Protein AF-0000000075408955 (afdb_homodimer)

Nearest PDB structures (foldseek):
  6ncs-assembly1_B  TM=9.679E-01  e=2.448E-29  Leptospira borgpetersenii serovar Hardjo-bovis str. JB197
  8h2c-assembly2_C  TM=9.192E-01  e=4.379E-24  Campylobacter jejuni
  8h2c-assembly2_D  TM=9.176E-01  e=4.150E-23  Campylobacter jejuni
  8h2c-assembly1_B  TM=8.855E-01  e=3.277E-22  Campylobacter jejuni
  3g8r-assembly1_B  TM=8.762E-01  e=5.440E-19  Chromobacterium violaceum ATCC 12472

Sequence (584 aa):
MDQNDAASRKTVKIGGVAVGDGHPAAIVAELGVNHLGDFGRAKEMIHAAHEAGADLIKFQTYVAEDRYDVTANPKGQAFIDMVRPWQFTRDQETALWDYAHGLGVPVFTSPFDADSVDFADSMGSLAFKVAAFEITNRALLRKIADKGKPVVFSCGMASLVDIRACTQLLDDHGVPYVILHTVSSYPLEKRHSQLRRIHALRQLFDCPIGHSDHTAGTAIPPLAIAAGANMIEKHFTTTPKLRQSDNFFSITPEELGEIVFAVRQVERWMGDGAFGMQETEEYMYAFRRHTEMDQNDAASRKTVKIGGVAVGDGHPAAIVAELGVNHLGDFGRAKEMIHAAHEAGADLIKFQTYVAEDRYDVTANPKGQAFIDMVRPWQFTRDQETALWDYAHGLGVPVFTSPFDADSVDFADSMGSLAFKVAAFEITNRALLRKIADKGKPVVFSCGMASLVDIRACTQLLDDHGVPYVILHTVSSYPLEKRHSQLRRIHALRQLFDCPIGHSDHTAGTAIPPLAIAAGANMIEKHFTTTPKLRQSDNFFSITPEELGEIVFAVRQVERWMGDGAFGMQETEEYMYAFRRHTE

Organism: Magnetospirillum gryphiswaldense (strain DSM 6361 / JCM 21280 / NBRC 15271 / MSR-1) (NCBI:txid431944)

Foldseek 3Di:
DPPVCPVQQDWADQDPATFGAPGFFAEEAEAELQCQQPLVFLLVQLVLLVVLPHQEYEYEFEDLLFLFDVPVDVCSVVSSVQCVSSHYDLVSVLVSLVSNVVVVHQYAYEYRHLVRLVSRVVSPHSEYEAEQVCLQVVVVLLSRLQSQHEYEYENAVHDPVSVVVSVVSNVVSVHAYEYAYDHPDAQDDPVPQPLCVQVVCVVPDRHAYAHEHRHAAQPVLLVNVVSPHRYYYFHEGCCCVDPRDSSVRGDYSVRSSVNVVSSVVSVVVSPNPDDDDDPVCVVVVVVDDDDD/DPPVCPVQQDWADQDPATFGAPGFFAEEAEAELQCQQPLVFLLVQLVLLVVLPHQEYEEEFEDLLFLFDVPVDVCSVVSSVQCVSSHYDLVSVLVSLVSNVVVVHQYAYEYRHLVRLVSRVVSPHSEYEAEQVCLQVVVVLLSRLQSQHEYEYENAVHDPVSVVVSVVSNVVSVHAYEYAYDHPDAQDDPVPQPLCVQVVCVVPDRHAYAHEHRHAAQPVLLVNVVSPHRYYYFHEGCCCVDPRDSSVRGDYSVRSSVNVVSSVVSVVVSPNPDDDDDPVCVVVVVVDDDDD

InterPro domains:
  IPR013132 PseI/NeuA/B-like [PF03102] (45-273)
  IPR013785 Aldolase-type TIM barrel [G3DSA:3.20.20.70] (2-291)
  IPR051690 PseI/Nans/NeuA/B acid synthases [PTHR42966] (11-282)

Structure (mmCIF, N/CA/C/O backbone):
data_AF-0000000075408955-model_v1
#
loop_
_entity.id
_entity.type
_entity.pdbx_description
1 polymer 'N-acetyl neuramic acid synthetase'
#
loop_
_atom_site.group_PDB
_atom_site.id
_atom_site.type_symbol
_atom_site.label_atom_id
_atom_site.label_alt_id
_atom_site.label_comp_id
_atom_site.label_asym_id
_atom_site.label_entity_id
_atom_site.label_seq_id
_atom_site.pdbx_PDB_ins_code
_atom_site.Cartn_x
_atom_site.Cartn_y
_atom_site.Cartn_z
_atom_site.occupancy
_atom_site.B_iso_or_equiv
_atom_site.auth_seq_id
_atom_site.auth_comp_id
_atom_site.auth_asym_id
_atom_site.auth_atom_id
_atom_site.pdbx_PDB_model_num
ATOM 1 N N . MET A 1 1 ? 27.5 -2.086 18.469 1 21 1 MET A N 1
ATOM 2 C CA . MET A 1 1 ? 26.578 -3.111 17.969 1 21 1 MET A CA 1
ATOM 3 C C . MET A 1 1 ? 25.375 -2.479 17.281 1 21 1 MET A C 1
ATOM 5 O O . MET A 1 1 ? 24.625 -1.718 17.891 1 21 1 MET A O 1
ATOM 9 N N . ASP A 1 2 ? 25.484 -2.066 16.016 1 26.05 2 ASP A N 1
ATOM 10 C CA . ASP A 1 2 ? 24.641 -1.313 15.094 1 26.05 2 ASP A CA 1
ATOM 11 C C . ASP A 1 2 ? 23.266 -1.962 14.961 1 26.05 2 ASP A C 1
ATOM 13 O O . ASP A 1 2 ? 23.156 -3.102 14.508 1 26.05 2 ASP A O 1
ATOM 17 N N . GLN A 1 3 ? 22.375 -1.847 15.859 1 27.25 3 GLN A N 1
ATOM 18 C CA . GLN A 1 3 ? 21.094 -2.404 16.328 1 27.25 3 GLN A CA 1
ATOM 19 C C . GLN A 1 3 ? 20.062 -2.412 15.203 1 27.25 3 GLN A C 1
ATOM 21 O O . GLN A 1 3 ? 18.953 -2.92 15.383 1 27.25 3 GLN A O 1
ATOM 26 N N . ASN A 1 4 ? 20.125 -1.364 14.391 1 32.41 4 ASN A N 1
ATOM 27 C CA . ASN A 1 4 ? 19.016 -1.333 13.43 1 32.41 4 ASN A CA 1
ATOM 28 C C . ASN A 1 4 ? 18.969 -2.609 12.602 1 32.41 4 ASN A C 1
ATOM 30 O O . ASN A 1 4 ? 19.391 -2.619 11.445 1 32.41 4 ASN A O 1
ATOM 34 N N . ASP A 1 5 ? 19.562 -3.617 13.102 1 30.89 5 ASP A N 1
ATOM 35 C CA . ASP A 1 5 ? 19.531 -4.836 12.305 1 30.89 5 ASP A CA 1
ATOM 36 C C . ASP A 1 5 ? 18.094 -5.223 11.961 1 30.89 5 ASP A C 1
ATOM 38 O O . ASP A 1 5 ? 17.469 -6.031 12.664 1 30.89 5 ASP A O 1
ATOM 42 N N . ALA A 1 6 ? 17.172 -4.23 11.742 1 37.31 6 ALA A N 1
ATOM 43 C CA . ALA A 1 6 ? 15.953 -4.77 11.141 1 37.31 6 ALA A CA 1
ATOM 44 C C . ALA A 1 6 ? 16.25 -6.066 10.391 1 37.31 6 ALA A C 1
ATOM 46 O O . ALA A 1 6 ? 17.125 -6.109 9.523 1 37.31 6 ALA A O 1
ATOM 47 N N . ALA A 1 7 ? 16.141 -7.211 10.984 1 39.69 7 ALA A N 1
ATOM 48 C CA . ALA A 1 7 ? 16.406 -8.547 10.469 1 39.69 7 ALA A CA 1
ATOM 49 C C . ALA A 1 7 ? 16.156 -8.625 8.969 1 39.69 7 ALA A C 1
ATOM 51 O O . ALA A 1 7 ? 15.031 -8.375 8.508 1 39.69 7 ALA A O 1
ATOM 52 N N . SER A 1 8 ? 17.047 -8.203 8.102 1 50.69 8 SER A N 1
ATOM 53 C CA . SER A 1 8 ? 17.016 -8.328 6.648 1 50.69 8 SER A CA 1
ATOM 54 C C . SER A 1 8 ? 16.172 -9.523 6.215 1 50.69 8 SER A C 1
ATOM 56 O O . SER A 1 8 ? 16.438 -10.656 6.613 1 50.69 8 SER A O 1
ATOM 58 N N . ARG A 1 9 ? 14.773 -9.281 6.066 1 63.41 9 ARG A N 1
ATOM 59 C CA . ARG A 1 9 ? 14.023 -10.375 5.449 1 63.41 9 ARG A CA 1
ATOM 60 C C . ARG A 1 9 ? 14.852 -11.055 4.367 1 63.41 9 ARG A C 1
ATOM 62 O O . ARG A 1 9 ? 15.664 -10.414 3.699 1 63.41 9 ARG A O 1
ATOM 69 N N . LYS A 1 10 ? 14.766 -12.375 4.418 1 80.94 10 LYS A N 1
ATOM 70 C CA . LYS A 1 10 ? 15.469 -13.281 3.512 1 80.94 10 LYS A CA 1
ATOM 71 C C . LYS A 1 10 ? 15.156 -12.945 2.055 1 80.94 10 LYS A C 1
ATOM 73 O O . LYS A 1 10 ? 14.055 -12.508 1.73 1 80.94 10 LYS A O 1
ATOM 78 N N . THR A 1 11 ? 16.188 -12.727 1.316 1 95.94 11 THR A N 1
ATOM 79 C CA . THR A 1 11 ? 16.078 -12.656 -0.137 1 95.94 11 THR A CA 1
ATOM 80 C C . THR A 1 11 ? 16.141 -14.055 -0.745 1 95.94 11 THR A C 1
ATOM 82 O O . THR A 1 11 ? 16.938 -14.891 -0.327 1 95.94 11 THR A O 1
ATOM 85 N N . VAL A 1 12 ? 15.234 -14.344 -1.646 1 98.25 12 VAL A N 1
ATOM 86 C CA . VAL A 1 12 ? 15.195 -15.617 -2.357 1 98.25 12 VAL A CA 1
ATOM 87 C C . VAL A 1 12 ? 15.578 -15.398 -3.82 1 98.25 12 VAL A C 1
ATOM 89 O O . VAL A 1 12 ? 15.008 -14.539 -4.496 1 98.25 12 VAL A O 1
ATOM 92 N N . LYS A 1 13 ? 16.5 -16.156 -4.285 1 97.88 13 LYS A N 1
ATOM 93 C CA . LYS A 1 13 ? 16.906 -16.031 -5.68 1 97.88 13 LYS A CA 1
ATOM 94 C C . LYS A 1 13 ? 16.234 -17.094 -6.547 1 97.88 13 LYS A C 1
ATOM 96 O O . LYS A 1 13 ? 16.328 -18.281 -6.27 1 97.88 13 LYS A O 1
ATOM 101 N N . ILE A 1 14 ? 15.539 -16.656 -7.535 1 98.12 14 ILE A N 1
ATOM 102 C CA . ILE A 1 14 ? 14.961 -17.516 -8.562 1 98.12 14 ILE A CA 1
ATOM 103 C C . ILE A 1 14 ? 15.648 -17.25 -9.906 1 98.12 14 ILE A C 1
ATOM 105 O O . ILE A 1 14 ? 15.305 -16.297 -10.602 1 98.12 14 ILE A O 1
ATOM 109 N N . GLY A 1 15 ? 16.594 -18.109 -10.211 1 95.12 15 GLY A N 1
ATOM 110 C CA . GLY A 1 15 ? 17.484 -17.75 -11.289 1 95.12 15 GLY A CA 1
ATOM 111 C C . GLY A 1 15 ? 18.219 -16.438 -11.039 1 95.12 15 GLY A C 1
ATOM 112 O O . GLY A 1 15 ? 18.828 -16.25 -9.984 1 95.12 15 GLY A O 1
ATOM 113 N N . GLY A 1 16 ? 18.156 -15.578 -11.938 1 95.31 16 GLY A N 1
ATOM 114 C CA . GLY A 1 16 ? 18.812 -14.289 -11.805 1 95.31 16 GLY A CA 1
ATOM 115 C C . GLY A 1 16 ? 17.938 -13.242 -11.125 1 95.31 16 GLY A C 1
ATOM 116 O O . GLY A 1 16 ? 18.375 -12.102 -10.93 1 95.31 16 GLY A O 1
ATOM 117 N N . VAL A 1 17 ? 16.797 -13.594 -10.68 1 97.62 17 VAL A N 1
ATOM 118 C CA . VAL A 1 17 ? 15.844 -12.641 -10.109 1 97.62 17 VAL A CA 1
ATOM 119 C C . VAL A 1 17 ? 15.891 -12.719 -8.586 1 97.62 17 VAL A C 1
ATOM 121 O O . VAL A 1 17 ? 15.609 -13.766 -8 1 97.62 17 VAL A O 1
ATOM 124 N N . ALA A 1 18 ? 16.281 -11.625 -7.914 1 98.19 18 ALA A N 1
ATOM 125 C CA . ALA A 1 18 ? 16.266 -11.531 -6.457 1 98.19 18 ALA A CA 1
ATOM 126 C C . ALA A 1 18 ? 14.898 -11.07 -5.949 1 98.19 18 ALA A C 1
ATOM 128 O O . ALA A 1 18 ? 14.406 -10.016 -6.355 1 98.19 18 ALA A O 1
ATOM 129 N N . VAL A 1 19 ? 14.273 -11.914 -5.113 1 98.5 19 VAL A N 1
ATOM 130 C CA . VAL A 1 19 ? 12.961 -11.594 -4.551 1 98.5 19 VAL A CA 1
ATOM 131 C C . VAL A 1 19 ? 13.109 -11.25 -3.068 1 98.5 19 VAL A C 1
ATOM 133 O O . VAL A 1 19 ? 13.523 -12.094 -2.266 1 98.5 19 VAL A O 1
ATOM 136 N N . GLY A 1 20 ? 12.789 -10.039 -2.721 1 97.94 20 GLY A N 1
ATOM 137 C CA . GLY A 1 20 ? 12.914 -9.578 -1.349 1 97.94 20 GLY A CA 1
ATOM 138 C C . GLY A 1 20 ? 12.992 -8.062 -1.233 1 97.94 20 GLY A C 1
ATOM 139 O O . GLY A 1 20 ? 13.023 -7.359 -2.244 1 97.94 20 GLY A O 1
ATOM 140 N N . ASP A 1 21 ? 12.992 -7.57 0.021 1 95.19 21 ASP A N 1
ATOM 141 C CA . ASP A 1 21 ? 13.094 -6.133 0.259 1 95.19 21 ASP A CA 1
ATOM 142 C C . ASP A 1 21 ? 14.383 -5.57 -0.325 1 95.19 21 ASP A C 1
ATOM 144 O O . ASP A 1 21 ? 15.438 -6.207 -0.242 1 95.19 21 ASP A O 1
ATOM 148 N N . GLY A 1 22 ? 14.305 -4.434 -0.895 1 94.44 22 GLY A N 1
ATOM 149 C CA . GLY A 1 22 ? 15.477 -3.793 -1.471 1 94.44 22 GLY A CA 1
ATOM 150 C C . GLY A 1 22 ? 15.711 -4.164 -2.924 1 94.44 22 GLY A C 1
ATOM 151 O O . GLY A 1 22 ? 16.625 -3.643 -3.566 1 94.44 22 GLY A O 1
ATOM 152 N N . HIS A 1 23 ? 14.906 -5.086 -3.43 1 97.44 23 HIS A N 1
ATOM 153 C CA . HIS A 1 23 ? 14.953 -5.477 -4.836 1 97.44 23 HIS A CA 1
ATOM 154 C C . HIS A 1 23 ? 13.648 -5.141 -5.543 1 97.44 23 HIS A C 1
ATOM 156 O O . HIS A 1 23 ? 12.602 -5.031 -4.902 1 97.44 23 HIS A O 1
ATOM 162 N N . PRO A 1 24 ? 13.734 -4.887 -6.891 1 98 24 PRO A N 1
ATOM 163 C CA . PRO A 1 24 ? 12.477 -4.734 -7.621 1 98 24 PRO A CA 1
ATOM 164 C C . PRO A 1 24 ? 11.555 -5.938 -7.461 1 98 24 PRO A C 1
ATOM 166 O O . PRO A 1 24 ? 12.016 -7.078 -7.426 1 98 24 PRO A O 1
ATOM 169 N N . ALA A 1 25 ? 10.312 -5.703 -7.332 1 98.75 25 ALA A N 1
ATOM 170 C CA . ALA A 1 25 ? 9.359 -6.801 -7.23 1 98.75 25 ALA A CA 1
ATOM 171 C C . ALA A 1 25 ? 9.398 -7.68 -8.477 1 98.75 25 ALA A C 1
ATOM 173 O O . ALA A 1 25 ? 9.484 -7.172 -9.602 1 98.75 25 ALA A O 1
ATOM 174 N N . ALA A 1 26 ? 9.359 -8.953 -8.266 1 98.88 26 ALA A N 1
ATOM 175 C CA . ALA A 1 26 ? 9.305 -9.891 -9.383 1 98.88 26 ALA A CA 1
ATOM 176 C C . ALA A 1 26 ? 7.891 -9.984 -9.945 1 98.88 26 ALA A C 1
ATOM 178 O O . ALA A 1 26 ? 6.93 -10.188 -9.195 1 98.88 26 ALA A O 1
ATOM 179 N N . ILE A 1 27 ? 7.75 -9.844 -11.227 1 98.94 27 ILE A N 1
ATOM 180 C CA . ILE A 1 27 ? 6.457 -9.969 -11.891 1 98.94 27 ILE A CA 1
ATOM 181 C C . ILE A 1 27 ? 6.406 -11.273 -12.688 1 98.94 27 ILE A C 1
ATOM 183 O O . ILE A 1 27 ? 7.211 -11.477 -13.594 1 98.94 27 ILE A O 1
ATOM 187 N N . VAL A 1 28 ? 5.434 -12.102 -12.359 1 98.94 28 VAL A N 1
ATOM 188 C CA . VAL A 1 28 ? 5.305 -13.438 -12.93 1 98.94 28 VAL A CA 1
ATOM 189 C C . VAL A 1 28 ? 4.07 -13.492 -13.828 1 98.94 28 VAL A C 1
ATOM 191 O O . VAL A 1 28 ? 2.955 -13.211 -13.383 1 98.94 28 VAL A O 1
ATOM 194 N N . ALA A 1 29 ? 4.289 -13.844 -15.078 1 98.81 29 ALA A N 1
ATOM 195 C CA . ALA A 1 29 ? 3.176 -14.188 -15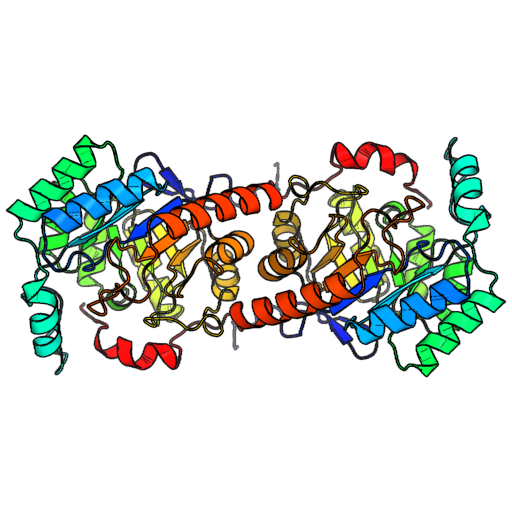.961 1 98.81 29 ALA A CA 1
ATOM 196 C C . ALA A 1 29 ? 2.83 -15.672 -15.852 1 98.81 29 ALA A C 1
ATOM 198 O O . ALA A 1 29 ? 3.607 -16.531 -16.281 1 98.81 29 ALA A O 1
ATOM 199 N N . GLU A 1 30 ? 1.697 -15.922 -15.328 1 98.5 30 GLU A N 1
ATOM 200 C CA . GLU A 1 30 ? 1.189 -17.297 -15.219 1 98.5 30 GLU A CA 1
ATOM 201 C C . GLU A 1 30 ? 0.419 -17.688 -16.469 1 98.5 30 GLU A C 1
ATOM 203 O O . GLU A 1 30 ? -0.668 -17.172 -16.734 1 98.5 30 GLU A O 1
ATOM 208 N N . LEU A 1 31 ? 0.892 -18.703 -17.141 1 97.75 31 LEU A N 1
ATOM 209 C CA . LEU A 1 31 ? 0.237 -19.125 -18.375 1 97.75 31 LEU A CA 1
ATOM 210 C C . LEU A 1 31 ? -0.958 -20.031 -18.078 1 97.75 31 LEU A C 1
ATOM 212 O O . LEU A 1 31 ? -1.917 -20.062 -18.844 1 97.75 31 LEU A O 1
ATOM 216 N N . GLY A 1 32 ? -0.792 -20.703 -16.938 1 95.88 32 GLY A N 1
ATOM 217 C CA . GLY A 1 32 ? -1.846 -21.656 -16.641 1 95.88 32 GLY A CA 1
ATOM 218 C C . GLY A 1 32 ? -2.166 -22.578 -17.797 1 95.88 32 GLY A C 1
ATOM 219 O O . GLY A 1 32 ? -1.26 -23.109 -18.438 1 95.88 32 GLY A O 1
ATOM 220 N N . VAL A 1 33 ? -3.461 -22.844 -17.984 1 95.5 33 VAL A N 1
ATOM 221 C CA . VAL A 1 33 ? -3.916 -23.656 -19.109 1 95.5 33 VAL A CA 1
ATOM 222 C C . VAL A 1 33 ? -4.582 -22.766 -20.156 1 95.5 33 VAL A C 1
ATOM 224 O O . VAL A 1 33 ? -5.43 -23.234 -20.922 1 95.5 33 VAL A O 1
ATOM 227 N N . ASN A 1 34 ? -4.223 -21.5 -20.172 1 96.88 34 ASN A N 1
ATOM 228 C CA . ASN A 1 34 ? -4.855 -20.547 -21.062 1 96.88 34 ASN A CA 1
ATOM 229 C C . ASN A 1 34 ? -4.461 -20.797 -22.531 1 96.88 34 ASN A C 1
ATOM 231 O O . ASN A 1 34 ? -5.078 -20.234 -23.438 1 96.88 34 ASN A O 1
ATOM 235 N N . HIS A 1 35 ? -3.502 -21.641 -22.781 1 96.94 35 HIS A N 1
ATOM 236 C CA . HIS A 1 35 ? -3.117 -22.062 -24.109 1 96.94 35 HIS A CA 1
ATOM 237 C C . HIS A 1 35 ? -4.102 -23.094 -24.656 1 96.94 35 HIS A C 1
ATOM 239 O O . HIS A 1 35 ? -4.141 -23.344 -25.875 1 96.94 35 HIS A O 1
ATOM 245 N N . LEU A 1 36 ? -4.758 -23.766 -23.828 1 95.62 36 LEU A N 1
ATOM 246 C CA . LEU A 1 36 ? -5.82 -24.703 -24.172 1 95.62 36 LEU A CA 1
ATOM 247 C C . LEU A 1 36 ? -5.277 -25.875 -25 1 95.62 36 LEU A C 1
ATOM 249 O O . LEU A 1 36 ? -5.926 -26.312 -25.953 1 95.62 36 LEU A O 1
ATOM 253 N N . GLY A 1 37 ? -4.102 -26.234 -24.734 1 95.62 37 GLY A N 1
ATOM 254 C CA . GLY A 1 37 ? -3.482 -27.375 -25.391 1 95.62 37 GLY A CA 1
ATOM 255 C C . GLY A 1 37 ? -2.91 -27.031 -26.75 1 95.62 37 GLY A C 1
ATOM 256 O O . GLY A 1 37 ? -2.414 -27.906 -27.453 1 95.62 37 GLY A O 1
ATOM 257 N N . ASP A 1 38 ? -3.021 -25.828 -27.109 1 96.56 38 ASP A N 1
ATOM 258 C CA . ASP A 1 38 ? -2.482 -25.359 -28.375 1 96.56 38 ASP A CA 1
ATOM 259 C C . ASP A 1 38 ? -1.016 -24.953 -28.25 1 96.56 38 ASP A C 1
ATOM 261 O O . ASP A 1 38 ? -0.701 -23.938 -27.625 1 96.56 38 ASP A O 1
ATOM 265 N N . PHE A 1 39 ? -0.158 -25.75 -28.891 1 97.44 39 PHE A N 1
ATOM 266 C CA . PHE A 1 39 ? 1.284 -25.562 -28.781 1 97.44 39 PHE A CA 1
ATOM 267 C C . PHE A 1 39 ? 1.697 -24.203 -29.328 1 97.44 39 PHE A C 1
ATOM 269 O O . PHE A 1 39 ? 2.518 -23.516 -28.719 1 97.44 39 PHE A O 1
ATOM 276 N N . GLY A 1 40 ? 1.188 -23.812 -30.453 1 97.62 40 GLY A N 1
ATOM 277 C CA . GLY A 1 40 ? 1.48 -22.516 -31.016 1 97.62 40 GLY A CA 1
ATOM 278 C C . GLY A 1 40 ? 1.063 -21.359 -30.125 1 97.62 40 GLY A C 1
ATOM 279 O O . GLY A 1 40 ? 1.812 -20.391 -29.969 1 97.62 40 GLY A O 1
ATOM 280 N N . ARG A 1 41 ? -0.055 -21.453 -29.578 1 97.06 41 ARG A N 1
ATOM 281 C CA . ARG A 1 41 ? -0.543 -20.438 -28.656 1 97.06 41 ARG A CA 1
ATOM 282 C C . ARG A 1 41 ? 0.352 -20.328 -27.422 1 97.06 41 ARG A C 1
ATOM 284 O O . ARG A 1 41 ? 0.641 -19.234 -26.953 1 97.06 41 ARG A O 1
ATOM 291 N N . ALA A 1 42 ? 0.738 -21.469 -26.906 1 98.06 42 ALA A N 1
ATOM 292 C CA . ALA A 1 42 ? 1.636 -21.469 -25.766 1 98.06 42 ALA A CA 1
ATOM 293 C C . ALA A 1 42 ? 2.932 -20.719 -26.078 1 98.06 42 ALA A C 1
ATOM 295 O O . ALA A 1 42 ? 3.4 -19.906 -25.266 1 98.06 42 ALA A O 1
ATOM 296 N N . LYS A 1 43 ? 3.477 -21 -27.234 1 98.12 43 LYS A N 1
ATOM 297 C CA . LYS A 1 43 ? 4.695 -20.312 -27.641 1 98.12 43 LYS A CA 1
ATOM 298 C C . LYS A 1 43 ? 4.469 -18.812 -27.766 1 98.12 43 LYS A C 1
ATOM 300 O O . LYS A 1 43 ? 5.301 -18.016 -27.328 1 98.12 43 LYS A O 1
ATOM 305 N N . GLU A 1 44 ? 3.389 -18.484 -28.344 1 98.12 44 GLU A N 1
ATOM 306 C CA . GLU A 1 44 ? 3.031 -17.078 -28.469 1 98.12 44 GLU A CA 1
ATOM 307 C C . GLU A 1 44 ? 2.91 -16.406 -27.109 1 98.12 44 GLU A C 1
ATOM 309 O O . GLU A 1 44 ? 3.371 -15.273 -26.922 1 98.12 44 GLU A O 1
ATOM 314 N N . MET A 1 45 ? 2.279 -17.047 -26.234 1 98.44 45 MET A N 1
ATOM 315 C CA . MET A 1 45 ? 2.092 -16.516 -24.891 1 98.44 45 MET A CA 1
ATOM 316 C C . MET A 1 45 ? 3.434 -16.297 -24.188 1 98.44 45 MET A C 1
ATOM 318 O O . MET A 1 45 ? 3.641 -15.266 -23.547 1 98.44 45 MET A O 1
ATOM 322 N N . ILE A 1 46 ? 4.352 -17.25 -24.344 1 98.56 46 ILE A N 1
ATOM 323 C CA . ILE A 1 46 ? 5.684 -17.125 -23.75 1 98.56 46 ILE A CA 1
ATOM 324 C C . ILE A 1 46 ? 6.375 -15.883 -24.312 1 98.56 46 ILE A C 1
ATOM 326 O O . ILE A 1 46 ? 6.875 -15.047 -23.547 1 98.56 46 ILE A O 1
ATOM 330 N N . HIS A 1 47 ? 6.359 -15.758 -25.578 1 98.38 47 HIS A N 1
ATOM 331 C CA . HIS A 1 47 ? 7.016 -14.641 -26.25 1 98.38 47 HIS A CA 1
ATOM 332 C C . HIS A 1 47 ? 6.398 -13.305 -25.828 1 98.38 47 HIS A C 1
ATOM 334 O O . HIS A 1 47 ? 7.117 -12.367 -25.5 1 98.38 47 HIS A O 1
ATOM 340 N N . ALA A 1 48 ? 5.09 -13.242 -25.844 1 98.62 48 ALA A N 1
ATOM 341 C CA . ALA A 1 48 ? 4.367 -12.008 -25.531 1 98.62 48 ALA A CA 1
ATOM 342 C C . ALA A 1 48 ? 4.602 -11.586 -24.094 1 98.62 48 ALA A C 1
ATOM 344 O O . ALA A 1 48 ? 4.754 -10.398 -23.797 1 98.62 48 ALA A O 1
ATOM 345 N N . ALA A 1 49 ? 4.578 -12.531 -23.172 1 98.56 49 ALA A N 1
ATOM 346 C CA . ALA A 1 49 ? 4.828 -12.227 -21.766 1 98.56 49 ALA A CA 1
ATOM 347 C C . ALA A 1 49 ? 6.227 -11.648 -21.578 1 98.56 49 ALA A C 1
ATOM 349 O O . ALA A 1 49 ? 6.406 -10.672 -20.844 1 98.56 49 ALA A O 1
ATOM 350 N N . HIS A 1 50 ? 7.172 -12.258 -22.234 1 97.88 50 HIS A N 1
ATOM 351 C CA . HIS A 1 50 ? 8.547 -11.781 -22.172 1 97.88 50 HIS A CA 1
ATOM 352 C C . HIS A 1 50 ? 8.664 -10.359 -22.719 1 97.88 50 HIS A C 1
ATOM 354 O O . HIS A 1 50 ? 9.266 -9.492 -22.078 1 97.88 50 HIS A O 1
ATOM 360 N N . GLU A 1 51 ? 8.078 -10.117 -23.812 1 98.06 51 GLU A N 1
ATOM 361 C CA . GLU A 1 51 ? 8.148 -8.812 -24.469 1 98.06 51 GLU A CA 1
ATOM 362 C C . GLU A 1 51 ? 7.465 -7.742 -23.625 1 98.06 51 GLU A C 1
ATOM 364 O O . GLU A 1 51 ? 7.891 -6.586 -23.609 1 98.06 51 GLU A O 1
ATOM 369 N N . ALA A 1 52 ? 6.441 -8.164 -22.938 1 98.19 52 ALA A N 1
ATOM 370 C CA . ALA A 1 52 ? 5.645 -7.219 -22.141 1 98.19 52 ALA A CA 1
ATOM 371 C C . ALA A 1 52 ? 6.344 -6.871 -20.844 1 98.19 52 ALA A C 1
ATOM 373 O O . ALA A 1 52 ? 5.926 -5.949 -20.125 1 98.19 52 ALA A O 1
ATOM 374 N N . GLY A 1 53 ? 7.383 -7.621 -20.438 1 97.75 53 GLY A N 1
ATOM 375 C CA . GLY A 1 53 ? 8.203 -7.199 -19.312 1 97.75 53 GLY A CA 1
ATOM 376 C C . GLY A 1 53 ? 8.102 -8.125 -18.109 1 97.75 53 GLY A C 1
ATOM 377 O O . GLY A 1 53 ? 8.539 -7.785 -17.016 1 97.75 53 GLY A O 1
ATOM 378 N N . ALA A 1 54 ? 7.555 -9.336 -18.297 1 98.31 54 ALA A N 1
ATOM 379 C CA . ALA A 1 54 ? 7.555 -10.305 -17.203 1 98.31 54 ALA A CA 1
ATOM 380 C C . ALA A 1 54 ? 8.977 -10.672 -16.797 1 98.31 54 ALA A C 1
ATOM 382 O O . ALA A 1 54 ? 9.852 -10.844 -17.641 1 98.31 54 ALA A O 1
ATOM 383 N N . ASP A 1 55 ? 9.18 -10.727 -15.484 1 98.25 55 ASP A N 1
ATOM 384 C CA . ASP A 1 55 ? 10.477 -11.156 -14.992 1 98.25 55 ASP A CA 1
ATOM 385 C C . ASP A 1 55 ? 10.609 -12.68 -15.031 1 98.25 55 ASP A C 1
ATOM 387 O O . ASP A 1 55 ? 11.703 -13.211 -15.219 1 98.25 55 ASP A O 1
ATOM 391 N N . LEU A 1 56 ? 9.508 -13.352 -14.781 1 98.56 56 LEU A N 1
ATOM 392 C CA . LEU A 1 56 ? 9.398 -14.805 -14.781 1 98.56 56 LEU A CA 1
ATOM 393 C C . LEU A 1 56 ? 8.125 -15.258 -15.492 1 98.56 56 LEU A C 1
ATOM 395 O O . LEU A 1 56 ? 7.105 -14.57 -15.445 1 98.56 56 LEU A O 1
ATOM 399 N N . ILE A 1 57 ? 8.211 -16.375 -16.078 1 98.56 57 ILE A N 1
ATOM 400 C CA . ILE A 1 57 ? 7.051 -17.047 -16.641 1 98.56 57 ILE A CA 1
ATOM 401 C C . ILE A 1 57 ? 6.797 -18.359 -15.914 1 98.56 57 ILE A C 1
ATOM 403 O O . ILE A 1 57 ? 7.738 -19.094 -15.617 1 98.56 57 ILE A O 1
ATOM 407 N N . LYS A 1 58 ? 5.574 -18.578 -15.648 1 98.81 58 LYS A N 1
ATOM 408 C CA . LYS A 1 58 ? 5.238 -19.797 -14.914 1 98.81 58 LYS A CA 1
ATOM 409 C C . LYS A 1 58 ? 4.32 -20.688 -15.734 1 98.81 58 LYS A C 1
ATOM 411 O O . LYS A 1 58 ? 3.352 -20.219 -16.328 1 98.81 58 LYS A O 1
ATOM 416 N N . PHE A 1 59 ? 4.652 -22 -15.773 1 98.25 59 PHE A N 1
ATOM 417 C CA . PHE A 1 59 ? 3.846 -23.047 -16.391 1 98.25 59 PHE A CA 1
ATOM 418 C C . PHE A 1 59 ? 3.066 -23.812 -15.336 1 98.25 59 PHE A C 1
ATOM 420 O O . PHE A 1 59 ? 3.223 -23.578 -14.141 1 98.25 59 PHE A O 1
ATOM 427 N N . GLN A 1 60 ? 2.184 -24.625 -15.812 1 98 60 GLN A N 1
ATOM 428 C CA . GLN A 1 60 ? 1.607 -25.719 -15.031 1 98 60 GLN A CA 1
ATOM 429 C C . GLN A 1 60 ? 1.977 -27.078 -15.625 1 98 60 GLN A C 1
ATOM 431 O O . GLN A 1 60 ? 1.811 -27.297 -16.828 1 98 60 GLN A O 1
ATOM 436 N N . THR A 1 61 ? 2.543 -27.891 -14.844 1 98 61 THR A N 1
ATOM 437 C CA . THR A 1 61 ? 2.947 -29.234 -15.273 1 98 61 THR A CA 1
ATOM 438 C C . THR A 1 61 ? 2.186 -30.297 -14.508 1 98 61 THR A C 1
ATOM 440 O O . THR A 1 61 ? 2.225 -30.328 -13.273 1 98 61 THR A O 1
ATOM 443 N N . TYR A 1 62 ? 1.507 -31.141 -15.281 1 96.62 62 TYR A N 1
ATOM 444 C CA . TYR A 1 62 ? 0.703 -32.125 -14.594 1 96.62 62 TYR A CA 1
ATOM 445 C C . TYR A 1 62 ? 0.404 -33.312 -15.5 1 96.62 62 TYR A C 1
ATOM 447 O O . TYR A 1 62 ? 0.589 -33.25 -16.719 1 96.62 62 TYR A O 1
ATOM 455 N N . VAL A 1 63 ? 0.125 -34.438 -14.867 1 95.62 63 VAL A N 1
ATOM 456 C CA . VAL A 1 63 ? -0.58 -35.562 -15.469 1 95.62 63 VAL A CA 1
ATOM 457 C C . VAL A 1 63 ? -2.041 -35.562 -15.031 1 95.62 63 VAL A C 1
ATOM 459 O O . VAL A 1 63 ? -2.334 -35.656 -13.836 1 95.62 63 VAL A O 1
ATOM 462 N N . ALA A 1 64 ? -2.924 -35.438 -16.031 1 94.19 64 ALA A N 1
ATOM 463 C CA . ALA A 1 64 ? -4.332 -35.219 -15.719 1 94.19 64 ALA A CA 1
ATOM 464 C C . ALA A 1 64 ? -4.848 -36.281 -14.734 1 94.19 64 ALA A C 1
ATOM 466 O O . ALA A 1 64 ? -5.504 -35.938 -13.742 1 94.19 64 ALA A O 1
ATOM 467 N N . GLU A 1 65 ? -4.48 -37.531 -14.891 1 91.94 65 GLU A N 1
ATOM 468 C CA . GLU A 1 65 ? -4.977 -38.625 -14.086 1 91.94 65 GLU A CA 1
ATOM 469 C C . GLU A 1 65 ? -4.434 -38.562 -12.664 1 91.94 65 GLU A C 1
ATOM 471 O O . GLU A 1 65 ? -5.012 -39.156 -11.75 1 91.94 65 GLU A O 1
ATOM 476 N N . ASP A 1 66 ? -3.385 -37.812 -12.508 1 89.06 66 ASP A N 1
ATOM 477 C CA . ASP A 1 66 ? -2.727 -37.781 -11.211 1 89.06 66 ASP A CA 1
ATOM 478 C C . ASP A 1 66 ? -2.971 -36.438 -10.508 1 89.06 66 ASP A C 1
ATOM 480 O O . ASP A 1 66 ? -2.555 -36.25 -9.367 1 89.06 66 ASP A O 1
ATOM 484 N N . ARG A 1 67 ? -3.545 -35.531 -11.141 1 86.94 67 ARG A N 1
ATOM 485 C CA . ARG A 1 67 ? -3.723 -34.156 -10.641 1 86.94 67 ARG A CA 1
ATOM 486 C C . ARG A 1 67 ? -4.824 -34.094 -9.586 1 86.94 67 ARG A C 1
ATOM 488 O O . ARG A 1 67 ? -4.805 -33.25 -8.703 1 86.94 67 ARG A O 1
ATOM 495 N N . TYR A 1 68 ? -5.754 -35 -9.719 1 83.25 68 TYR A N 1
ATOM 496 C CA . TYR A 1 68 ? -6.887 -34.969 -8.797 1 83.25 68 TYR A CA 1
ATOM 497 C C . TYR A 1 68 ? -7.117 -36.375 -8.188 1 83.25 68 TYR A C 1
ATOM 499 O O . TYR A 1 68 ? -6.84 -37.375 -8.82 1 83.25 68 TYR A O 1
ATOM 507 N N . ASP A 1 69 ? -7.527 -36.312 -7.004 1 79.81 69 ASP A N 1
ATOM 508 C CA . ASP A 1 69 ? -7.848 -37.562 -6.324 1 79.81 69 ASP A CA 1
ATOM 509 C C . ASP A 1 69 ? -9.289 -37.969 -6.602 1 79.81 69 ASP A C 1
ATOM 511 O O . ASP A 1 69 ? -10.219 -37.469 -5.969 1 79.81 69 ASP A O 1
ATOM 515 N N . VAL A 1 70 ? -9.414 -38.969 -7.375 1 80.31 70 VAL A N 1
ATOM 516 C CA . VAL A 1 70 ? -10.758 -39.375 -7.781 1 80.31 70 VAL A CA 1
ATOM 517 C C . VAL A 1 70 ? -11.391 -40.219 -6.668 1 80.31 70 VAL A C 1
ATOM 519 O O . VAL A 1 70 ? -12.617 -40.344 -6.609 1 80.31 70 VAL A O 1
ATOM 522 N N . THR A 1 71 ? -10.578 -40.781 -5.816 1 80 71 THR A N 1
ATOM 523 C CA . THR A 1 71 ? -11.109 -41.625 -4.758 1 80 71 THR A CA 1
ATOM 524 C C . THR A 1 71 ? -11.68 -40.781 -3.621 1 80 71 THR A C 1
ATOM 526 O O . THR A 1 71 ? -12.734 -41.094 -3.074 1 80 71 THR A O 1
ATOM 529 N N . ALA A 1 72 ? -11.023 -39.688 -3.391 1 76.94 72 ALA A N 1
ATOM 530 C CA . ALA A 1 72 ? -11.406 -38.875 -2.246 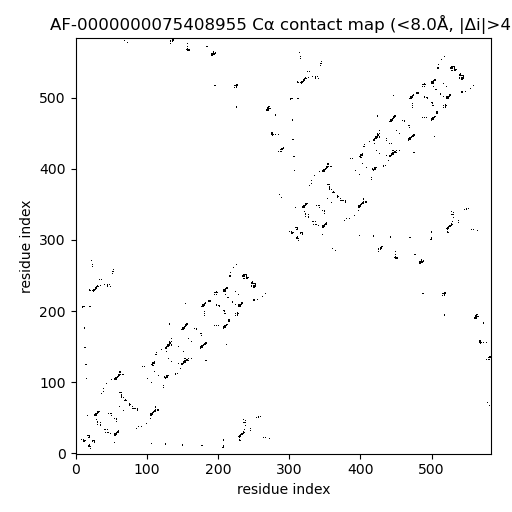1 76.94 72 ALA A CA 1
ATOM 531 C C . ALA A 1 72 ? -12.391 -37.781 -2.66 1 76.94 72 ALA A C 1
ATOM 533 O O . ALA A 1 72 ? -13.133 -37.25 -1.825 1 76.94 72 ALA A O 1
ATOM 534 N N . ASN A 1 73 ? -12.43 -37.469 -3.924 1 80.75 73 ASN A N 1
ATOM 535 C CA . ASN A 1 73 ? -13.25 -36.375 -4.434 1 80.75 73 ASN A CA 1
ATOM 536 C C . ASN A 1 73 ? -14.203 -36.844 -5.523 1 80.75 73 ASN A C 1
ATOM 538 O O . ASN A 1 73 ? -13.773 -37.188 -6.629 1 80.75 73 ASN A O 1
ATOM 542 N N . PRO A 1 74 ? -15.484 -36.812 -5.223 1 83.12 74 PRO A N 1
ATOM 543 C CA . PRO A 1 74 ? -16.469 -37.281 -6.211 1 83.12 74 PRO A CA 1
ATOM 544 C C . PRO A 1 74 ? -16.406 -36.469 -7.512 1 83.12 74 PRO A C 1
ATOM 546 O O . PRO A 1 74 ? -16.844 -36.969 -8.562 1 83.12 74 PRO A O 1
ATOM 549 N N . LYS A 1 75 ? -15.859 -35.344 -7.445 1 86.94 75 LYS A N 1
ATOM 550 C CA . LYS A 1 75 ? -15.758 -34.5 -8.641 1 86.94 75 LYS A CA 1
ATOM 551 C C . LYS A 1 75 ? -14.422 -34.719 -9.344 1 86.94 75 LYS A C 1
ATOM 553 O O . LYS A 1 75 ? -14.156 -34.094 -10.375 1 86.94 75 LYS A O 1
ATOM 558 N N . GLY A 1 76 ? -13.672 -35.531 -8.844 1 87.62 76 GLY A N 1
ATOM 559 C CA . GLY A 1 76 ? -12.32 -35.719 -9.336 1 87.62 76 GLY A CA 1
ATOM 560 C C . GLY A 1 76 ? -12.266 -36.094 -10.805 1 87.62 76 GLY A C 1
ATOM 561 O O . GLY A 1 76 ? -11.484 -35.531 -11.562 1 87.62 76 GLY A O 1
ATOM 562 N N . GLN A 1 77 ? -13.141 -37 -11.141 1 90.5 77 GLN A N 1
ATOM 563 C CA . GLN A 1 77 ? -13.148 -37.438 -12.539 1 90.5 77 GLN A CA 1
ATOM 564 C C . GLN A 1 77 ? -13.562 -36.281 -13.461 1 90.5 77 GLN A C 1
ATOM 566 O O . GLN A 1 77 ? -13.008 -36.125 -14.547 1 90.5 77 GLN A O 1
ATOM 571 N N . ALA A 1 78 ? -14.523 -35.562 -13.062 1 91 78 ALA A N 1
ATOM 572 C CA . ALA A 1 78 ? -14.961 -34.406 -13.852 1 91 78 ALA A CA 1
ATOM 573 C C . ALA A 1 78 ? -13.836 -33.406 -14.039 1 91 78 ALA A C 1
ATOM 575 O O . ALA A 1 78 ? -13.688 -32.812 -15.109 1 91 78 ALA A O 1
ATOM 576 N N . PHE A 1 79 ? -13.039 -33.188 -13.031 1 90.56 79 PHE A N 1
ATOM 577 C CA . PHE A 1 79 ? -11.906 -32.281 -13.102 1 90.56 79 PHE A CA 1
ATOM 578 C C . PHE A 1 79 ? -10.852 -32.781 -14.07 1 90.56 79 PHE A C 1
ATOM 580 O O . PHE A 1 79 ? -10.312 -32.031 -14.875 1 90.56 79 PHE A O 1
ATOM 587 N N . ILE A 1 80 ? -10.609 -34.062 -13.984 1 92.88 80 ILE A N 1
ATOM 588 C CA . ILE A 1 80 ? -9.648 -34.719 -14.883 1 92.88 80 ILE A CA 1
ATOM 589 C C . ILE A 1 80 ? -10.094 -34.5 -16.328 1 92.88 80 ILE A C 1
ATOM 591 O O . ILE A 1 80 ? -9.305 -34.094 -17.188 1 92.88 80 ILE A O 1
ATOM 595 N N . ASP A 1 81 ? -11.344 -34.75 -16.594 1 94 81 ASP A N 1
ATOM 596 C CA . ASP A 1 81 ? -11.891 -34.625 -17.938 1 94 81 ASP A CA 1
ATOM 597 C C . ASP A 1 81 ? -11.781 -33.188 -18.453 1 94 81 ASP A C 1
ATOM 599 O O . ASP A 1 81 ? -11.617 -32.969 -19.656 1 94 81 ASP A O 1
ATOM 603 N N . MET A 1 82 ? -11.836 -32.312 -17.562 1 91.25 82 MET A N 1
ATOM 604 C CA . MET A 1 82 ? -11.773 -30.906 -17.906 1 91.25 82 MET A CA 1
ATOM 605 C C . MET A 1 82 ? -10.367 -30.516 -18.359 1 91.25 82 MET A C 1
ATOM 607 O O . MET A 1 82 ? -10.203 -29.797 -19.344 1 91.25 82 MET A O 1
ATOM 611 N N . VAL A 1 83 ? -9.336 -30.984 -17.688 1 93.44 83 VAL A N 1
ATOM 612 C CA . VAL A 1 83 ? -7.996 -30.453 -17.906 1 93.44 83 VAL A CA 1
ATOM 613 C C . VAL A 1 83 ? -7.254 -31.344 -18.906 1 93.44 83 VAL A C 1
ATOM 615 O O . VAL A 1 83 ? -6.238 -30.938 -19.469 1 93.44 83 VAL A O 1
ATOM 618 N N . ARG A 1 84 ? -7.691 -32.562 -19.125 1 95.31 84 ARG A N 1
ATOM 619 C CA . ARG A 1 84 ? -7.02 -33.562 -19.984 1 95.31 84 ARG A CA 1
ATOM 620 C C . ARG A 1 84 ? -6.773 -32.969 -21.375 1 95.31 84 ARG A C 1
ATOM 622 O O . ARG A 1 84 ? -5.668 -33.094 -21.922 1 95.31 84 ARG A O 1
ATOM 629 N N . PRO A 1 85 ? -7.789 -32.344 -21.953 1 94.94 85 PRO A N 1
ATOM 630 C CA . PRO A 1 85 ? -7.574 -31.828 -23.312 1 94.94 85 PRO A CA 1
ATOM 631 C C . PRO A 1 85 ? -6.504 -30.734 -23.375 1 94.94 85 PRO A C 1
ATOM 633 O O . PRO A 1 85 ? -5.992 -30.438 -24.453 1 94.94 85 PRO A O 1
ATOM 636 N N . TRP A 1 86 ? -6.195 -30.156 -22.281 1 95.75 86 TRP A N 1
ATOM 637 C CA . TRP A 1 86 ? -5.266 -29.031 -22.25 1 95.75 86 TRP A CA 1
ATOM 638 C C . TRP A 1 86 ? -3.865 -29.484 -21.844 1 95.75 86 TRP A C 1
ATOM 640 O O . TRP A 1 86 ? -2.922 -28.688 -21.844 1 95.75 86 TRP A O 1
ATOM 650 N N . GLN A 1 87 ? -3.697 -30.719 -21.484 1 96.62 87 GLN A N 1
ATOM 651 C CA . GLN A 1 87 ? -2.406 -31.281 -21.094 1 96.62 87 GLN A CA 1
ATOM 652 C C . GLN A 1 87 ? -1.486 -31.438 -22.312 1 96.62 87 GLN A C 1
ATOM 654 O O . GLN A 1 87 ? -1.875 -32.031 -23.312 1 96.62 87 GLN A O 1
ATOM 659 N N . PHE A 1 88 ? -0.285 -30.953 -22.234 1 97 88 PHE A N 1
ATOM 660 C CA . PHE A 1 88 ? 0.733 -31.219 -23.234 1 97 88 PHE A CA 1
ATOM 661 C C . PHE A 1 88 ? 1.402 -32.562 -22.984 1 97 88 PHE A C 1
ATOM 663 O O . PHE A 1 88 ? 1.527 -33 -21.844 1 97 88 PHE A O 1
ATOM 670 N N . THR A 1 89 ? 1.816 -33.188 -24.141 1 96.56 89 THR A N 1
ATOM 671 C CA . THR A 1 89 ? 2.719 -34.344 -23.969 1 96.56 89 THR A CA 1
ATOM 672 C C . THR A 1 89 ? 4.059 -33.875 -23.391 1 96.56 89 THR A C 1
ATOM 674 O O . THR A 1 89 ? 4.398 -32.688 -23.469 1 96.56 89 THR A O 1
ATOM 677 N N . ARG A 1 90 ? 4.801 -34.781 -22.828 1 97.38 90 ARG A N 1
ATOM 678 C CA . ARG A 1 90 ? 6.113 -34.438 -22.297 1 97.38 90 ARG A CA 1
ATOM 679 C C . ARG A 1 90 ? 7.023 -33.906 -23.391 1 97.38 90 ARG A C 1
ATOM 681 O O . ARG A 1 90 ? 7.816 -33 -23.156 1 97.38 90 ARG A O 1
ATOM 688 N N . ASP A 1 91 ? 6.828 -34.438 -24.547 1 97.75 91 ASP A N 1
ATOM 689 C CA . ASP A 1 91 ? 7.605 -33.938 -25.672 1 97.75 91 ASP A CA 1
ATOM 690 C C . ASP A 1 91 ? 7.238 -32.469 -25.984 1 97.75 91 ASP A C 1
ATOM 692 O O . ASP A 1 91 ? 8.117 -31.641 -26.219 1 97.75 91 ASP A O 1
ATOM 696 N N . GLN A 1 92 ? 5.996 -32.188 -26 1 97.56 92 GLN A N 1
ATOM 697 C CA . GLN A 1 92 ? 5.527 -30.828 -26.234 1 97.56 92 GLN A CA 1
ATOM 698 C C . GLN A 1 92 ? 6.004 -29.875 -25.141 1 97.56 92 GLN A C 1
ATOM 700 O O . GLN A 1 92 ? 6.465 -28.766 -25.422 1 97.56 92 GLN A O 1
ATOM 705 N N . GLU A 1 93 ? 5.871 -30.297 -23.938 1 97.62 93 GLU A N 1
ATOM 706 C CA . GLU A 1 93 ? 6.328 -29.484 -22.828 1 97.62 93 GLU A CA 1
ATOM 707 C C . GLU A 1 93 ? 7.828 -29.219 -22.906 1 97.62 93 GLU A C 1
ATOM 709 O O . GLU A 1 93 ? 8.289 -28.094 -22.672 1 97.62 93 GLU A O 1
ATOM 714 N N . THR A 1 94 ? 8.562 -30.297 -23.219 1 98.38 94 THR A N 1
ATOM 715 C CA . THR A 1 94 ? 10 -30.141 -23.391 1 98.38 94 THR A CA 1
ATOM 716 C C . THR A 1 94 ? 10.305 -29.078 -24.438 1 98.38 94 THR A C 1
ATOM 718 O O . THR A 1 94 ? 11.164 -28.219 -24.234 1 98.38 94 THR A O 1
ATOM 721 N N . ALA A 1 95 ? 9.609 -29.141 -25.5 1 98.25 95 ALA A N 1
ATOM 722 C CA . ALA A 1 95 ? 9.812 -28.172 -26.578 1 98.25 95 ALA A CA 1
ATOM 723 C C . ALA A 1 95 ? 9.492 -26.75 -26.109 1 98.25 95 ALA A C 1
ATOM 725 O O . ALA A 1 95 ? 10.141 -25.781 -26.516 1 98.25 95 ALA A O 1
ATOM 726 N N . LEU A 1 96 ? 8.492 -26.578 -25.328 1 98 96 LEU A N 1
ATOM 727 C CA . LEU A 1 96 ? 8.141 -25.266 -24.781 1 98 96 LEU A CA 1
ATOM 728 C C . LEU A 1 96 ? 9.242 -24.75 -23.859 1 98 96 LEU A C 1
ATOM 730 O O . LEU A 1 96 ? 9.594 -23.562 -23.906 1 98 96 LEU A O 1
ATOM 734 N N . TRP A 1 97 ? 9.734 -25.609 -23 1 97.88 97 TRP A N 1
ATOM 735 C CA . TRP A 1 97 ? 10.852 -25.25 -22.141 1 97.88 97 TRP A CA 1
ATOM 736 C C . TRP A 1 97 ? 12.055 -24.797 -22.969 1 97.88 97 TRP A C 1
ATOM 738 O O . TRP A 1 97 ? 12.656 -23.766 -22.688 1 97.88 97 TRP A O 1
ATOM 748 N N . ASP A 1 98 ? 12.359 -25.594 -23.953 1 97.88 98 ASP A N 1
ATOM 749 C CA . ASP A 1 98 ? 13.477 -25.266 -24.844 1 97.88 98 ASP A CA 1
ATOM 750 C C . ASP A 1 98 ? 13.266 -23.906 -25.516 1 97.88 98 ASP A C 1
ATOM 752 O O . ASP A 1 98 ? 14.203 -23.125 -25.641 1 97.88 98 ASP A O 1
ATOM 756 N N . TYR A 1 99 ? 12.102 -23.703 -25.953 1 97.81 99 TYR A N 1
ATOM 757 C CA . TYR A 1 99 ? 11.766 -22.438 -26.594 1 97.81 99 TYR A CA 1
ATOM 758 C C . TYR A 1 99 ? 12.008 -21.281 -25.641 1 97.81 99 TYR A C 1
ATOM 760 O O . TYR A 1 99 ? 12.656 -20.297 -26 1 97.81 99 TYR A O 1
ATOM 768 N N . ALA A 1 100 ? 11.5 -21.375 -24.422 1 97.31 100 ALA A N 1
ATOM 769 C CA . ALA A 1 100 ? 11.688 -20.328 -23.422 1 97.31 100 ALA A CA 1
ATOM 770 C C . ALA A 1 100 ? 13.164 -20.109 -23.125 1 97.31 100 ALA A C 1
ATOM 772 O O . ALA A 1 100 ? 13.633 -18.969 -23.062 1 97.31 100 ALA A O 1
ATOM 773 N N . HIS A 1 101 ? 13.891 -21.188 -22.984 1 96.19 101 HIS A N 1
ATOM 774 C CA . HIS A 1 101 ? 15.328 -21.109 -22.734 1 96.19 101 HIS A CA 1
ATOM 775 C C . HIS A 1 101 ? 16.047 -20.422 -23.875 1 96.19 101 HIS A C 1
ATOM 777 O O . HIS A 1 101 ? 16.969 -19.625 -23.641 1 96.19 101 HIS A O 1
ATOM 783 N N . GLY A 1 102 ? 15.656 -20.75 -24.969 1 96.38 102 GLY A N 1
ATOM 784 C CA . GLY A 1 102 ? 16.25 -20.109 -26.141 1 96.38 102 GLY A CA 1
ATOM 785 C C . GLY A 1 102 ? 16.047 -18.609 -26.188 1 96.38 102 GLY A C 1
ATOM 786 O O . GLY A 1 102 ? 16.906 -17.875 -26.672 1 96.38 102 GLY A O 1
ATOM 787 N N . LEU A 1 103 ? 14.906 -18.156 -25.703 1 94.69 103 LEU A N 1
ATOM 788 C CA . LEU A 1 103 ? 14.602 -16.734 -25.641 1 94.69 103 LEU A CA 1
ATOM 789 C C . LEU A 1 103 ? 15.328 -16.062 -24.484 1 94.69 103 LEU A C 1
ATOM 791 O O . LEU A 1 103 ? 15.359 -14.844 -24.375 1 94.69 103 LEU A O 1
ATOM 795 N N . GLY A 1 104 ? 15.891 -16.906 -23.578 1 94.12 104 GLY A N 1
ATOM 796 C CA . GLY A 1 104 ? 16.547 -16.391 -22.391 1 94.12 104 GLY A CA 1
ATOM 797 C C . GLY A 1 104 ? 15.578 -15.953 -21.312 1 94.12 104 GLY A C 1
ATOM 798 O O . GLY A 1 104 ? 15.883 -15.078 -20.5 1 94.12 104 GLY A O 1
ATOM 799 N N . VAL A 1 105 ? 14.414 -16.516 -21.297 1 92.38 105 VAL A N 1
ATOM 800 C CA . VAL A 1 105 ? 13.375 -16.156 -20.344 1 92.38 105 VAL A CA 1
ATOM 801 C C . VAL A 1 105 ? 13.43 -17.094 -19.141 1 92.38 105 VAL A C 1
ATOM 803 O O . VAL A 1 105 ? 13.422 -18.312 -19.297 1 92.38 105 VAL A O 1
ATOM 806 N N . PRO A 1 106 ? 13.484 -16.531 -17.906 1 96.5 106 PRO A N 1
ATOM 807 C CA . PRO A 1 106 ? 13.414 -17.375 -16.734 1 96.5 106 PRO A CA 1
ATOM 808 C C . PRO A 1 106 ? 12.047 -18.031 -16.547 1 96.5 106 PRO A C 1
ATOM 810 O O . PRO A 1 106 ? 11.023 -17.344 -16.609 1 96.5 106 PRO A O 1
ATOM 813 N N . VAL A 1 107 ? 12.062 -19.375 -16.312 1 97.81 107 VAL A N 1
ATOM 814 C CA . VAL A 1 107 ? 10.805 -20.109 -16.25 1 97.81 107 VAL A CA 1
ATOM 815 C C . VAL A 1 107 ? 10.805 -21.031 -15.031 1 97.81 107 VAL A C 1
ATOM 817 O O . VAL A 1 107 ? 11.836 -21.594 -14.664 1 97.81 107 VAL A O 1
ATOM 820 N N . PHE A 1 108 ? 9.695 -21.078 -14.406 1 98.69 108 PHE A N 1
ATOM 821 C CA . PHE A 1 108 ? 9.414 -22.125 -13.43 1 98.69 108 PHE A CA 1
ATOM 822 C C . PHE A 1 108 ? 7.992 -22.656 -13.578 1 98.69 108 PHE A C 1
ATOM 824 O O . PHE A 1 108 ? 7.281 -22.266 -14.516 1 98.69 108 PHE A O 1
ATOM 831 N N . THR A 1 109 ? 7.586 -23.656 -12.727 1 98.81 109 THR A N 1
ATOM 832 C CA . THR A 1 109 ? 6.289 -24.266 -12.977 1 98.81 109 THR A CA 1
ATOM 833 C C . THR A 1 109 ? 5.637 -24.703 -11.672 1 98.81 109 THR A C 1
ATOM 835 O O . THR A 1 109 ? 6.301 -24.797 -10.633 1 98.81 109 THR A O 1
ATOM 838 N N . SER A 1 110 ? 4.383 -24.859 -11.703 1 98.62 110 SER A N 1
ATOM 839 C CA . SER A 1 110 ? 3.621 -25.578 -10.688 1 98.62 110 SER A CA 1
ATOM 840 C C . SER A 1 110 ? 3.457 -27.047 -11.062 1 98.62 110 SER A C 1
ATOM 842 O O . SER A 1 110 ? 2.662 -27.391 -11.945 1 98.62 110 SER A O 1
ATOM 844 N N . PRO A 1 111 ? 4.176 -27.953 -10.445 1 98.5 111 PRO A N 1
ATOM 845 C CA . PRO A 1 111 ? 3.877 -29.375 -10.625 1 98.5 111 PRO A CA 1
ATOM 846 C C . PRO A 1 111 ? 2.719 -29.844 -9.75 1 98.5 111 PRO A C 1
ATOM 848 O O . PRO A 1 111 ? 2.611 -29.438 -8.586 1 98.5 111 PRO A O 1
ATOM 851 N N . PHE A 1 112 ? 1.88 -30.719 -10.289 1 96.81 112 PHE A N 1
ATOM 852 C CA . PHE A 1 112 ? 0.684 -31.094 -9.539 1 96.81 112 PHE A CA 1
ATOM 853 C C . PHE A 1 112 ? 0.709 -32.562 -9.164 1 96.81 112 PHE A C 1
ATOM 855 O O . PHE A 1 112 ? -0.264 -33.094 -8.625 1 96.81 112 PHE A O 1
ATOM 862 N N . ASP A 1 113 ? 1.796 -33.25 -9.492 1 95.06 113 ASP A N 1
ATOM 863 C CA . ASP A 1 113 ? 1.989 -34.656 -9.133 1 95.06 113 ASP A CA 1
ATOM 864 C C . ASP A 1 113 ? 3.475 -35 -9.07 1 95.06 113 ASP A C 1
ATOM 866 O O . ASP A 1 113 ? 4.32 -34.25 -9.523 1 95.06 113 ASP A O 1
ATOM 870 N N . ALA A 1 114 ? 3.734 -36.156 -8.508 1 96 114 ALA A N 1
ATOM 871 C CA . ALA A 1 114 ? 5.113 -36.562 -8.242 1 96 114 ALA A CA 1
ATOM 872 C C . ALA A 1 114 ? 5.926 -36.656 -9.531 1 96 114 ALA A C 1
ATOM 874 O O . ALA A 1 114 ? 7.066 -36.188 -9.586 1 96 114 ALA A O 1
ATOM 875 N N . ASP A 1 115 ? 5.391 -37.219 -10.508 1 97.12 115 ASP A N 1
ATOM 876 C CA . ASP A 1 115 ? 6.07 -37.344 -11.797 1 97.12 115 ASP A CA 1
ATOM 877 C C . ASP A 1 115 ? 6.379 -35.969 -12.398 1 97.12 115 ASP A C 1
ATOM 879 O O . ASP A 1 115 ? 7.457 -35.75 -12.961 1 97.12 115 ASP A O 1
ATOM 883 N N . SER A 1 116 ? 5.469 -35.062 -12.258 1 98.25 116 SER A N 1
ATOM 884 C CA . SER A 1 116 ? 5.629 -33.719 -12.797 1 98.25 116 SER A CA 1
ATOM 885 C C . SER A 1 116 ? 6.719 -32.969 -12.062 1 98.25 116 SER A C 1
ATOM 887 O O . SER A 1 116 ? 7.402 -32.125 -12.648 1 98.25 116 SER A O 1
ATOM 889 N N . VAL A 1 117 ? 6.887 -33.219 -10.781 1 98.69 117 VAL A N 1
ATOM 890 C CA . VAL A 1 117 ? 7.988 -32.625 -10.031 1 98.69 117 VAL A CA 1
ATOM 891 C C . VAL A 1 117 ? 9.32 -33.062 -10.641 1 98.69 117 VAL A C 1
ATOM 893 O O . VAL A 1 117 ? 10.188 -32.25 -10.922 1 98.69 117 VAL A O 1
ATOM 896 N N . ASP A 1 118 ? 9.453 -34.375 -10.898 1 98.62 118 ASP A N 1
ATOM 897 C CA . ASP A 1 118 ? 10.68 -34.938 -11.461 1 98.62 118 ASP A CA 1
ATOM 898 C C . ASP A 1 118 ? 10.93 -34.406 -12.867 1 98.62 118 ASP A C 1
ATOM 900 O O . ASP A 1 118 ? 12.047 -34 -13.203 1 98.62 118 ASP A O 1
ATOM 904 N N . PHE A 1 119 ? 9.906 -34.344 -13.617 1 98.56 119 PHE A N 1
ATOM 905 C CA . PHE A 1 119 ? 10.016 -33.875 -14.992 1 98.56 119 PHE A CA 1
ATOM 906 C C . PHE A 1 119 ? 10.445 -32.406 -15.008 1 98.56 119 PHE A C 1
ATOM 908 O O . PHE A 1 119 ? 11.414 -32.031 -15.688 1 98.56 119 PHE A O 1
ATOM 915 N N . ALA A 1 120 ? 9.727 -31.547 -14.234 1 98.62 120 ALA A N 1
ATOM 916 C CA . ALA A 1 120 ? 10.039 -30.125 -14.18 1 98.62 120 ALA A CA 1
ATOM 917 C C . ALA A 1 120 ? 11.477 -29.891 -13.727 1 98.62 120 ALA A C 1
ATOM 919 O O . ALA A 1 120 ? 12.164 -29.016 -14.25 1 98.62 120 ALA A O 1
ATOM 920 N N . ASP A 1 121 ? 11.914 -30.656 -12.742 1 98.62 121 ASP A N 1
ATOM 921 C CA . ASP A 1 121 ? 13.297 -30.562 -12.273 1 98.62 121 ASP A CA 1
ATOM 922 C C . ASP A 1 121 ? 14.281 -30.875 -13.406 1 98.62 121 ASP A C 1
ATOM 924 O O . ASP A 1 121 ? 15.273 -30.156 -13.586 1 98.62 121 ASP A O 1
ATOM 928 N N . SER A 1 122 ? 13.984 -31.953 -14.141 1 98.31 122 SER A N 1
ATOM 929 C CA . SER A 1 122 ? 14.859 -32.344 -15.242 1 98.31 122 SER A CA 1
ATOM 930 C C . SER A 1 122 ? 14.891 -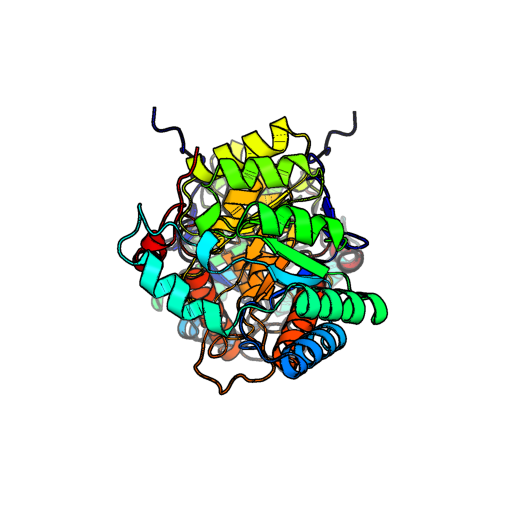31.297 -16.344 1 98.31 122 SER A C 1
ATOM 932 O O . SER A 1 122 ? 15.867 -31.203 -17.078 1 98.31 122 SER A O 1
ATOM 934 N N . MET A 1 123 ? 13.836 -30.484 -16.469 1 97.94 123 MET A N 1
ATOM 935 C CA . MET A 1 123 ? 13.742 -29.453 -17.469 1 97.94 123 MET A CA 1
ATOM 936 C C . MET A 1 123 ? 14.477 -28.188 -17.031 1 97.94 123 MET A C 1
ATOM 938 O O . MET A 1 123 ? 14.641 -27.25 -17.812 1 97.94 123 MET A O 1
ATOM 942 N N . GLY A 1 124 ? 14.898 -28.125 -15.742 1 97.38 124 GLY A N 1
ATOM 943 C CA . GLY A 1 124 ? 15.648 -26.984 -15.242 1 97.38 124 GLY A CA 1
ATOM 944 C C . GLY A 1 124 ? 14.758 -25.906 -14.664 1 97.38 124 GLY A C 1
ATOM 945 O O . GLY A 1 124 ? 15.086 -24.719 -14.742 1 97.38 124 GLY A O 1
ATOM 946 N N . SER A 1 125 ? 13.609 -26.266 -14.133 1 98.5 125 SER A N 1
ATOM 947 C CA . SER A 1 125 ? 12.758 -25.297 -13.453 1 98.5 125 SER A CA 1
ATOM 948 C C . SER A 1 125 ? 13.539 -24.5 -12.406 1 98.5 125 SER A C 1
ATOM 950 O O . SER A 1 125 ? 14.211 -25.094 -11.555 1 98.5 125 SER A O 1
ATOM 952 N N . LEU A 1 126 ? 13.445 -23.203 -12.383 1 98.56 126 LEU A N 1
ATOM 953 C CA . LEU A 1 126 ? 14.234 -22.344 -11.516 1 98.56 126 LEU A CA 1
ATOM 954 C C . LEU A 1 126 ? 13.688 -22.359 -10.094 1 98.56 126 LEU A C 1
ATOM 956 O O . LEU A 1 126 ? 14.398 -22 -9.148 1 98.56 126 LEU A O 1
ATOM 960 N N . ALA A 1 127 ? 12.469 -22.672 -9.906 1 98.81 127 ALA A N 1
ATOM 961 C CA . ALA A 1 127 ? 11.703 -22.797 -8.664 1 98.81 127 ALA A CA 1
ATOM 962 C C . ALA A 1 127 ? 10.5 -23.719 -8.859 1 98.81 127 ALA A C 1
ATOM 964 O O . ALA A 1 127 ? 10.227 -24.156 -9.977 1 98.81 127 ALA A O 1
ATOM 965 N N . PHE A 1 128 ? 9.859 -24.047 -7.785 1 98.94 128 PHE A N 1
ATOM 966 C CA . PHE A 1 128 ? 8.594 -24.766 -7.859 1 98.94 128 PHE A CA 1
ATOM 967 C C . PHE A 1 128 ? 7.477 -23.969 -7.195 1 98.94 128 PHE A C 1
ATOM 969 O O . PHE A 1 128 ? 7.656 -23.438 -6.098 1 98.94 128 PHE A O 1
ATOM 976 N N . LYS A 1 129 ? 6.398 -23.859 -7.875 1 98.88 129 LYS A N 1
ATOM 977 C CA . LYS A 1 129 ? 5.199 -23.234 -7.328 1 98.88 129 LYS A CA 1
ATOM 978 C C . LYS A 1 129 ? 4.27 -24.281 -6.707 1 98.88 129 LYS A C 1
ATOM 980 O O . LYS A 1 129 ? 4.004 -25.312 -7.309 1 98.88 129 LYS A O 1
ATOM 985 N N . VAL A 1 130 ? 3.822 -24.016 -5.508 1 98.62 130 VAL A N 1
ATOM 986 C CA . VAL A 1 130 ? 2.76 -24.797 -4.883 1 98.62 130 VAL A CA 1
ATOM 987 C C . VAL A 1 130 ? 1.447 -24.016 -4.93 1 98.62 130 VAL A C 1
ATOM 989 O O . VAL A 1 130 ? 1.315 -22.969 -4.285 1 98.62 130 VAL A O 1
ATOM 992 N N . ALA A 1 131 ? 0.493 -24.531 -5.703 1 97.25 131 ALA A N 1
ATOM 993 C CA . ALA A 1 131 ? -0.812 -23.875 -5.812 1 97.25 131 ALA A CA 1
ATOM 994 C C . ALA A 1 131 ? -1.539 -23.875 -4.473 1 97.25 131 ALA A C 1
ATOM 996 O O . ALA A 1 131 ? -1.297 -24.75 -3.625 1 97.25 131 ALA A O 1
ATOM 997 N N . ALA A 1 132 ? -2.443 -22.969 -4.324 1 95.62 132 ALA A N 1
ATOM 998 C CA . ALA A 1 132 ? -3.156 -22.781 -3.061 1 95.62 132 ALA A CA 1
ATOM 999 C C . ALA A 1 132 ? -3.842 -24.078 -2.625 1 95.62 132 ALA A C 1
ATOM 1001 O O . ALA A 1 132 ? -3.816 -24.438 -1.444 1 95.62 132 ALA A O 1
ATOM 1002 N N . PHE A 1 133 ? -4.406 -24.828 -3.51 1 91.06 133 PHE A N 1
ATOM 1003 C CA . PHE A 1 133 ? -5.184 -26 -3.139 1 91.06 133 PHE A CA 1
ATOM 1004 C C . PHE A 1 133 ? -4.266 -27.172 -2.785 1 91.06 133 PHE A C 1
ATOM 1006 O O . PHE A 1 133 ? -4.719 -28.172 -2.24 1 91.06 133 PHE A O 1
ATOM 1013 N N . GLU A 1 134 ? -2.951 -27.031 -3.027 1 94.69 134 GLU A N 1
ATOM 1014 C CA . GLU A 1 134 ? -2.002 -28.109 -2.756 1 94.69 134 GLU A CA 1
ATOM 1015 C C . GLU A 1 134 ? -1.236 -27.844 -1.461 1 94.69 134 GLU A C 1
ATOM 1017 O O . GLU A 1 134 ? -0.418 -28.672 -1.045 1 94.69 134 GLU A O 1
ATOM 1022 N N . ILE A 1 135 ? -1.451 -26.719 -0.794 1 95.81 135 ILE A N 1
ATOM 1023 C CA . ILE A 1 135 ? -0.639 -26.297 0.339 1 95.81 135 ILE A CA 1
ATOM 1024 C C . ILE A 1 135 ? -0.711 -27.344 1.451 1 95.81 135 ILE A C 1
ATOM 1026 O O . ILE A 1 135 ? 0.196 -27.438 2.281 1 95.81 135 ILE A O 1
ATOM 1030 N N . THR A 1 136 ? -1.732 -28.172 1.474 1 93.75 136 THR A N 1
ATOM 1031 C CA . THR A 1 136 ? -1.89 -29.172 2.52 1 93.75 136 THR A CA 1
ATOM 1032 C C . THR A 1 136 ? -1.482 -30.562 2.012 1 93.75 136 THR A C 1
ATOM 1034 O O . THR A 1 136 ? -1.649 -31.562 2.713 1 93.75 136 THR A O 1
ATOM 1037 N N . ASN A 1 137 ? -1.067 -30.641 0.775 1 94.69 137 ASN A N 1
ATOM 1038 C CA . ASN A 1 137 ? -0.598 -31.891 0.187 1 94.69 137 ASN A CA 1
ATOM 1039 C C . ASN A 1 137 ? 0.837 -32.219 0.604 1 94.69 137 ASN A C 1
ATOM 1041 O O . ASN A 1 137 ? 1.777 -31.938 -0.148 1 94.69 137 ASN A O 1
ATOM 1045 N N . ARG A 1 138 ? 0.981 -32.875 1.692 1 95.88 138 ARG A N 1
ATOM 1046 C CA . ARG A 1 138 ? 2.291 -33.062 2.309 1 95.88 138 ARG A CA 1
ATOM 1047 C C . ARG A 1 138 ? 3.193 -33.906 1.43 1 95.88 138 ARG A C 1
ATOM 1049 O O . ARG A 1 138 ? 4.402 -33.688 1.367 1 95.88 138 ARG A O 1
ATOM 1056 N N . ALA A 1 139 ? 2.639 -34.906 0.82 1 95.75 139 ALA A N 1
ATOM 1057 C CA . ALA A 1 139 ? 3.428 -35.781 -0.046 1 95.75 139 ALA A CA 1
ATOM 1058 C C . ALA A 1 139 ? 4.047 -35 -1.199 1 95.75 139 ALA A C 1
ATOM 1060 O O . ALA A 1 139 ? 5.238 -35.125 -1.481 1 95.75 139 ALA A O 1
ATOM 1061 N N . LEU A 1 140 ? 3.248 -34.188 -1.826 1 97.38 140 LEU A N 1
ATOM 1062 C CA . LEU A 1 140 ? 3.738 -33.375 -2.928 1 97.38 140 LEU A CA 1
ATOM 1063 C C . LEU A 1 140 ? 4.77 -32.375 -2.436 1 97.38 140 LEU A C 1
ATOM 1065 O O . LEU A 1 140 ? 5.812 -32.188 -3.068 1 97.38 140 LEU A O 1
ATOM 1069 N N . LEU A 1 141 ? 4.47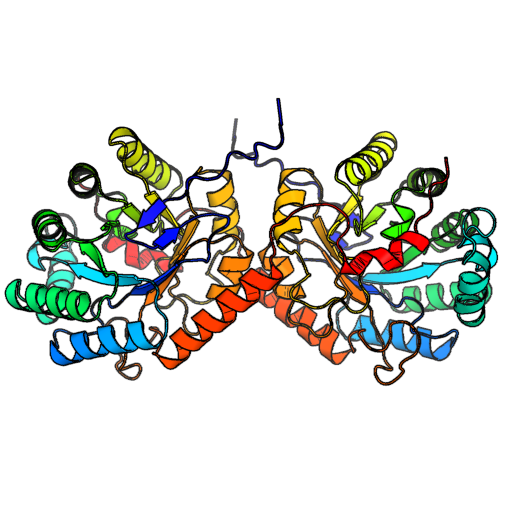3 -31.734 -1.315 1 98.25 141 LEU A N 1
ATOM 1070 C CA . LEU A 1 141 ? 5.359 -30.734 -0.746 1 98.25 141 LEU A CA 1
ATOM 1071 C C . LEU A 1 141 ? 6.723 -31.328 -0.416 1 98.25 141 LEU A C 1
ATOM 1073 O O . LEU A 1 141 ? 7.754 -30.703 -0.675 1 98.25 141 LEU A O 1
ATOM 1077 N N . ARG A 1 142 ? 6.727 -32.531 0.132 1 98.25 142 ARG A N 1
ATOM 1078 C CA . ARG A 1 142 ? 7.984 -33.188 0.468 1 98.25 142 ARG A CA 1
ATOM 1079 C C . ARG A 1 142 ? 8.797 -33.469 -0.787 1 98.25 142 ARG A C 1
ATOM 1081 O O . ARG A 1 142 ? 10.008 -33.25 -0.81 1 98.25 142 ARG A O 1
ATOM 1088 N N . LYS A 1 143 ? 8.109 -34 -1.761 1 98.12 143 LYS A N 1
ATOM 1089 C CA . LYS A 1 143 ? 8.781 -34.281 -3.021 1 98.12 143 LYS A CA 1
ATOM 1090 C C . LYS A 1 143 ? 9.414 -33 -3.609 1 98.12 143 LYS A C 1
ATOM 1092 O O . LYS A 1 143 ? 10.547 -33.062 -4.098 1 98.12 143 LYS A O 1
ATOM 1097 N N . ILE A 1 144 ? 8.688 -31.922 -3.58 1 98.75 144 ILE A N 1
ATOM 1098 C CA . ILE A 1 144 ? 9.164 -30.625 -4.082 1 98.75 144 ILE A CA 1
ATOM 1099 C C . ILE A 1 144 ? 10.352 -30.156 -3.246 1 98.75 144 ILE A C 1
ATOM 1101 O O . ILE A 1 144 ? 11.391 -29.766 -3.791 1 98.75 144 ILE A O 1
ATOM 1105 N N . ALA A 1 145 ? 10.242 -30.25 -1.954 1 98.56 145 ALA A N 1
ATOM 1106 C CA . ALA A 1 145 ? 11.289 -29.797 -1.039 1 98.56 145 ALA A CA 1
ATOM 1107 C C . ALA A 1 145 ? 12.57 -30.594 -1.237 1 98.56 145 ALA A C 1
ATOM 1109 O O . ALA A 1 145 ? 13.672 -30.062 -1.119 1 98.56 145 ALA A O 1
ATOM 1110 N N . ASP A 1 146 ? 12.406 -31.844 -1.536 1 98.38 146 ASP A N 1
ATOM 1111 C CA . ASP A 1 146 ? 13.547 -32.75 -1.706 1 98.38 146 ASP A CA 1
ATOM 1112 C C . ASP A 1 146 ? 14.414 -32.312 -2.885 1 98.38 146 ASP A C 1
ATOM 1114 O O . ASP A 1 146 ? 15.578 -32.719 -2.986 1 98.38 146 ASP A O 1
ATOM 1118 N N . LYS A 1 147 ? 13.867 -31.531 -3.803 1 98.44 147 LYS A N 1
ATOM 1119 C CA . LYS A 1 147 ? 14.625 -31.094 -4.969 1 98.44 147 LYS A CA 1
ATOM 1120 C C . LYS A 1 147 ? 15.609 -30 -4.594 1 98.44 147 LYS A C 1
ATOM 1122 O O . LYS A 1 147 ? 16.531 -29.688 -5.359 1 98.44 147 LYS A O 1
ATOM 1127 N N . GLY A 1 148 ? 15.359 -29.266 -3.51 1 98 148 GLY A N 1
ATOM 1128 C CA . GLY A 1 148 ? 16.297 -28.297 -2.975 1 98 148 GLY A CA 1
ATOM 1129 C C . GLY A 1 148 ? 16.25 -26.953 -3.682 1 98 148 GLY A C 1
ATOM 1130 O O . GLY A 1 148 ? 17.125 -26.109 -3.49 1 98 148 GLY A O 1
ATOM 1131 N N . LYS A 1 149 ? 15.336 -26.703 -4.5 1 98.38 149 LYS A N 1
ATOM 1132 C CA . LYS A 1 149 ? 15.156 -25.438 -5.215 1 98.38 149 LYS A CA 1
ATOM 1133 C C . LYS A 1 149 ? 14.164 -24.531 -4.492 1 98.38 149 LYS A C 1
ATOM 1135 O O . LYS A 1 149 ? 13.352 -25 -3.691 1 98.38 149 LYS A O 1
ATOM 1140 N N . PRO A 1 150 ? 14.234 -23.203 -4.773 1 98.56 150 PRO A N 1
ATOM 1141 C CA . PRO A 1 150 ? 13.281 -22.297 -4.133 1 98.56 150 PRO A CA 1
ATOM 1142 C C . PRO A 1 150 ? 11.828 -22.688 -4.398 1 98.56 150 PRO A C 1
ATOM 1144 O O . PRO A 1 150 ? 11.508 -23.188 -5.477 1 98.56 150 PRO A O 1
ATOM 1147 N N . VAL A 1 151 ? 11.016 -22.453 -3.395 1 98.88 151 VAL A N 1
ATOM 1148 C CA . VAL A 1 151 ? 9.594 -22.75 -3.504 1 98.88 151 VAL A CA 1
ATOM 1149 C C . VAL A 1 151 ? 8.781 -21.453 -3.385 1 98.88 151 VAL A C 1
ATOM 1151 O O . VAL A 1 151 ? 9.07 -20.609 -2.533 1 98.88 151 VAL A O 1
ATOM 1154 N N . VAL A 1 152 ? 7.863 -21.203 -4.281 1 98.94 152 VAL A N 1
ATOM 1155 C CA . VAL A 1 152 ? 6.832 -20.172 -4.184 1 98.94 152 VAL A CA 1
ATOM 1156 C C . VAL A 1 152 ? 5.48 -20.828 -3.887 1 98.94 152 VAL A C 1
ATOM 1158 O O . VAL A 1 152 ? 5.051 -21.734 -4.605 1 98.94 152 VAL A O 1
ATOM 1161 N N . PHE A 1 153 ? 4.836 -20.406 -2.83 1 98.75 153 PHE A N 1
ATOM 1162 C CA . PHE A 1 153 ? 3.549 -21.062 -2.619 1 98.75 153 PHE A CA 1
ATOM 1163 C C . PHE A 1 153 ? 2.469 -20.047 -2.283 1 98.75 153 PHE A C 1
ATOM 1165 O O . PHE A 1 153 ? 2.75 -19.016 -1.665 1 98.75 153 PHE A O 1
ATOM 1172 N N . SER A 1 154 ? 1.258 -20.328 -2.709 1 98.25 154 SER A N 1
ATOM 1173 C CA . SER A 1 154 ? 0.083 -19.5 -2.469 1 98.25 154 SER A CA 1
ATOM 1174 C C . SER A 1 154 ? -0.696 -19.969 -1.25 1 98.25 154 SER A C 1
ATOM 1176 O O . SER A 1 154 ? -0.783 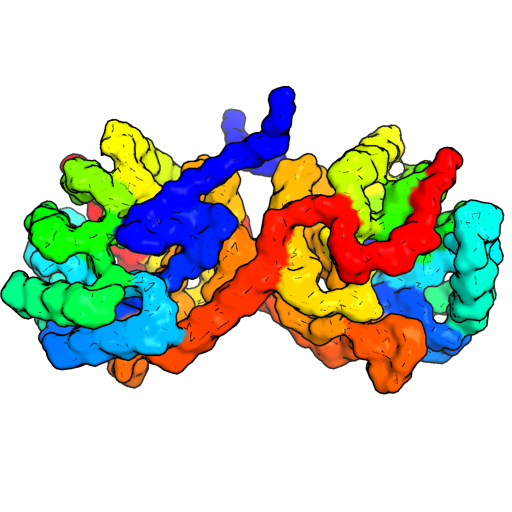-21.172 -0.999 1 98.25 154 SER A O 1
ATOM 1178 N N . CYS A 1 155 ? -1.368 -19.031 -0.624 1 95.81 155 CYS A N 1
ATOM 1179 C CA . CYS A 1 155 ? -2.025 -19.391 0.625 1 95.81 155 CYS A CA 1
ATOM 1180 C C . CYS A 1 155 ? -3.533 -19.188 0.531 1 95.81 155 CYS A C 1
ATOM 1182 O O . CYS A 1 155 ? -4.191 -18.922 1.539 1 95.81 155 CYS A O 1
ATOM 1184 N N . GLY A 1 156 ? -4.066 -19.25 -0.621 1 94.75 156 GLY A N 1
ATOM 1185 C CA . GLY A 1 156 ? -5.512 -19.203 -0.73 1 94.75 156 GLY A CA 1
ATOM 1186 C C . GLY A 1 156 ? -6.219 -20.266 0.079 1 94.75 156 GLY A C 1
ATOM 1187 O O . GLY A 1 156 ? -5.789 -21.422 0.096 1 94.75 156 GLY A O 1
ATOM 1188 N N . MET A 1 157 ? -7.266 -19.906 0.773 1 93.44 157 MET A N 1
ATOM 1189 C CA . MET A 1 157 ? -8.102 -20.781 1.588 1 93.44 157 MET A CA 1
ATOM 1190 C C . MET A 1 157 ? -7.344 -21.266 2.822 1 93.44 157 MET A C 1
ATOM 1192 O O . MET A 1 157 ? -7.926 -21.906 3.703 1 93.44 157 MET A O 1
ATOM 1196 N N . ALA A 1 158 ? -6.059 -21.062 2.916 1 94.25 158 ALA A N 1
ATOM 1197 C CA . ALA A 1 158 ? -5.219 -21.656 3.961 1 94.25 158 ALA A CA 1
ATOM 1198 C C . ALA A 1 158 ? -5.434 -20.938 5.293 1 94.25 158 ALA A C 1
ATOM 1200 O O . ALA A 1 158 ? -5.574 -19.719 5.336 1 94.25 158 ALA A O 1
ATOM 1201 N N . SER A 1 159 ? -5.504 -21.688 6.348 1 93.75 159 SER A N 1
ATOM 1202 C CA . SER A 1 159 ? -5.398 -21.141 7.699 1 93.75 159 SER A CA 1
ATOM 1203 C C . SER A 1 159 ? -3.949 -20.844 8.062 1 93.75 159 SER A C 1
ATOM 1205 O O . SER A 1 159 ? -3.029 -21.25 7.348 1 93.75 159 SER A O 1
ATOM 1207 N N . LEU A 1 160 ? -3.799 -20.141 9.125 1 95.5 160 LEU A N 1
ATOM 1208 C CA . LEU A 1 160 ? -2.445 -19.891 9.609 1 95.5 160 LEU A CA 1
ATOM 1209 C C . LEU A 1 160 ? -1.735 -21.188 9.945 1 95.5 160 LEU A C 1
ATOM 1211 O O . LEU A 1 160 ? -0.524 -21.312 9.75 1 95.5 160 LEU A O 1
ATOM 1215 N N . VAL A 1 161 ? -2.477 -22.172 10.406 1 95.94 161 VAL A N 1
ATOM 1216 C CA . VAL A 1 161 ? -1.92 -23.484 10.734 1 95.94 161 VAL A CA 1
ATOM 1217 C C . VAL A 1 161 ? -1.381 -24.141 9.469 1 95.94 161 VAL A C 1
ATOM 1219 O O . VAL A 1 161 ? -0.282 -24.703 9.469 1 95.94 161 VAL A O 1
ATOM 1222 N N . ASP A 1 162 ? -2.129 -24.047 8.406 1 96 162 ASP A N 1
ATOM 1223 C CA . ASP A 1 162 ? -1.699 -24.594 7.125 1 96 162 ASP A CA 1
ATOM 1224 C C . ASP A 1 162 ? -0.398 -23.953 6.656 1 96 162 ASP A C 1
ATOM 1226 O O . ASP A 1 162 ? 0.526 -24.641 6.227 1 96 162 ASP A O 1
ATOM 1230 N N . ILE A 1 163 ? -0.357 -22.641 6.781 1 97.81 163 ILE A N 1
ATOM 1231 C CA . ILE A 1 163 ? 0.799 -21.891 6.309 1 97.81 163 ILE A CA 1
ATOM 1232 C C . ILE A 1 163 ? 2.029 -22.25 7.137 1 97.81 163 ILE A C 1
ATOM 1234 O O . ILE A 1 163 ? 3.1 -22.531 6.586 1 97.81 163 ILE A O 1
ATOM 1238 N N . ARG A 1 164 ? 1.868 -22.359 8.414 1 97.75 164 ARG A N 1
ATOM 1239 C CA . ARG A 1 164 ? 2.975 -22.703 9.305 1 97.75 164 ARG A CA 1
ATOM 1240 C C . ARG A 1 164 ? 3.469 -24.125 9.055 1 97.75 164 ARG A C 1
ATOM 1242 O O . ARG A 1 164 ? 4.672 -24.375 9.086 1 97.75 164 ARG A O 1
ATOM 1249 N N . ALA A 1 165 ? 2.512 -25.016 8.805 1 97.19 165 ALA A N 1
ATOM 1250 C CA . ALA A 1 165 ? 2.904 -26.375 8.5 1 97.19 165 ALA A CA 1
ATOM 1251 C C . ALA A 1 165 ? 3.74 -26.438 7.227 1 97.19 165 ALA A C 1
ATOM 1253 O O . ALA A 1 165 ? 4.75 -27.156 7.176 1 97.19 165 ALA A O 1
ATOM 1254 N N . CYS A 1 166 ? 3.316 -25.719 6.25 1 97.56 166 CYS A N 1
ATOM 1255 C CA . CYS A 1 166 ? 4.047 -25.688 4.988 1 97.56 166 CYS A CA 1
ATOM 1256 C C . CYS A 1 166 ? 5.434 -25.078 5.184 1 97.56 166 CYS A C 1
ATOM 1258 O O . CYS A 1 166 ? 6.43 -25.656 4.746 1 97.56 166 CYS A O 1
ATOM 1260 N N . THR A 1 167 ? 5.535 -23.938 5.863 1 98.12 167 THR A N 1
ATOM 1261 C CA . THR A 1 167 ? 6.82 -23.266 6.066 1 98.12 167 THR A CA 1
ATOM 1262 C C . THR A 1 167 ? 7.746 -24.125 6.918 1 98.12 167 THR A C 1
ATOM 1264 O O . THR A 1 167 ? 8.953 -24.188 6.672 1 98.12 167 THR A O 1
ATOM 1267 N N . GLN A 1 168 ? 7.195 -24.828 7.879 1 98.12 168 GLN A N 1
ATOM 1268 C CA . GLN A 1 168 ? 8.008 -25.719 8.711 1 98.12 168 GLN A CA 1
ATOM 1269 C C . GLN A 1 168 ? 8.625 -26.844 7.887 1 98.12 168 GLN A C 1
ATOM 1271 O O . GLN A 1 168 ? 9.805 -27.156 8.039 1 98.12 168 GLN A O 1
ATOM 1276 N N . LEU A 1 169 ? 7.809 -27.422 7.07 1 98 169 LEU A N 1
ATOM 1277 C CA . LEU A 1 169 ? 8.305 -28.484 6.203 1 98 169 LEU A CA 1
ATOM 1278 C C . LEU A 1 169 ? 9.445 -27.984 5.324 1 98 169 LEU A C 1
ATOM 1280 O O . LEU A 1 169 ? 10.477 -28.656 5.188 1 98 169 LEU A O 1
ATOM 1284 N N . LEU A 1 170 ? 9.289 -26.828 4.746 1 98.25 170 LEU A N 1
ATOM 1285 C CA . LEU A 1 170 ? 10.305 -26.266 3.867 1 98.25 170 LEU A CA 1
ATOM 1286 C C . LEU A 1 170 ? 11.555 -25.891 4.656 1 98.25 170 LEU A C 1
ATOM 1288 O O . LEU A 1 170 ? 12.68 -26.125 4.191 1 98.25 170 LEU A O 1
ATOM 1292 N N . ASP A 1 171 ? 11.367 -25.359 5.836 1 97.81 171 ASP A N 1
ATOM 1293 C CA . ASP A 1 171 ? 12.492 -25.047 6.711 1 97.81 171 ASP A CA 1
ATOM 1294 C C . ASP A 1 171 ? 13.281 -26.297 7.09 1 97.81 171 ASP A C 1
ATOM 1296 O O . ASP A 1 171 ? 14.508 -26.281 7.094 1 97.81 171 ASP A O 1
ATOM 1300 N N . ASP A 1 172 ? 12.539 -27.328 7.406 1 97.81 172 ASP A N 1
ATOM 1301 C CA . ASP A 1 172 ? 13.18 -28.578 7.785 1 97.81 172 ASP A CA 1
ATOM 1302 C C . ASP A 1 172 ? 14.062 -29.109 6.664 1 97.81 172 ASP A C 1
ATOM 1304 O O . ASP A 1 172 ? 15.055 -29.797 6.918 1 97.81 172 ASP A O 1
ATOM 1308 N N . HIS A 1 173 ? 13.773 -28.766 5.43 1 97.88 173 HIS A N 1
ATOM 1309 C CA . HIS A 1 173 ? 14.531 -29.219 4.27 1 97.88 173 HIS A CA 1
ATOM 1310 C C . HIS A 1 173 ? 15.57 -28.188 3.854 1 97.88 173 HIS A C 1
ATOM 1312 O O . HIS A 1 173 ? 16.328 -28.406 2.9 1 97.88 173 HIS A O 1
ATOM 1318 N N . GLY A 1 174 ? 15.57 -27.016 4.477 1 97.06 174 GLY A N 1
ATOM 1319 C CA . GLY A 1 174 ? 16.516 -25.953 4.156 1 97.06 174 GLY A CA 1
ATOM 1320 C C . GLY A 1 174 ? 16.234 -25.281 2.828 1 97.06 174 GLY A C 1
ATOM 1321 O O . GLY A 1 174 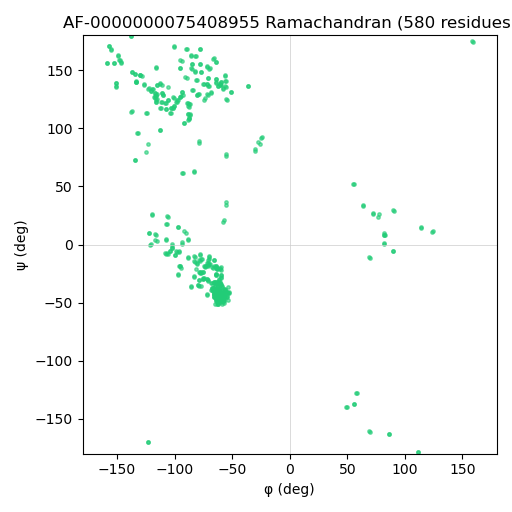? 17.141 -24.797 2.154 1 97.06 174 GLY A O 1
ATOM 1322 N N . VAL A 1 175 ? 14.992 -25.281 2.398 1 97.12 175 VAL A N 1
ATOM 1323 C CA . VAL A 1 175 ? 14.578 -24.734 1.112 1 97.12 175 VAL A CA 1
ATOM 1324 C C . VAL A 1 175 ? 14.031 -23.328 1.308 1 97.12 175 VAL A C 1
ATOM 1326 O O . VAL A 1 175 ? 13.133 -23.094 2.123 1 97.12 175 VAL A O 1
ATOM 1329 N N . PRO A 1 176 ? 14.594 -22.297 0.582 1 97.75 176 PRO A N 1
ATOM 1330 C CA . PRO A 1 176 ? 14.008 -20.953 0.674 1 97.75 176 PRO A CA 1
ATOM 1331 C C . PRO A 1 176 ? 12.641 -20.859 0.011 1 97.75 176 PRO A C 1
ATOM 1333 O O . PRO A 1 176 ? 12.352 -21.594 -0.932 1 97.75 176 PRO A O 1
ATOM 1336 N N . TYR A 1 177 ? 11.836 -19.953 0.526 1 98.62 177 TYR A N 1
ATOM 1337 C CA . TYR A 1 177 ? 10.5 -19.891 -0.044 1 98.62 177 TYR A CA 1
ATOM 1338 C C . TYR A 1 177 ? 9.969 -18.469 -0.039 1 98.62 177 TYR A C 1
ATOM 1340 O O . TYR A 1 177 ? 10.477 -17.609 0.688 1 98.62 177 TYR A O 1
ATOM 1348 N N . VAL A 1 178 ? 9.031 -18.188 -0.927 1 98.81 178 VAL A N 1
ATOM 1349 C CA . VAL A 1 178 ? 8.211 -16.984 -1.03 1 98.81 178 VAL A CA 1
ATOM 1350 C C . VAL A 1 178 ? 6.742 -17.344 -0.781 1 98.81 178 VAL A C 1
ATOM 1352 O O . VAL A 1 178 ? 6.223 -18.297 -1.351 1 98.81 178 VAL A O 1
ATOM 1355 N N . ILE A 1 179 ? 6.113 -16.609 0.099 1 98.81 179 ILE A N 1
ATOM 1356 C CA . ILE A 1 179 ? 4.688 -16.797 0.338 1 98.81 179 ILE A CA 1
ATOM 1357 C C . ILE A 1 179 ? 3.887 -15.797 -0.498 1 98.81 179 ILE A C 1
ATOM 1359 O O . ILE A 1 179 ? 4.148 -14.594 -0.458 1 98.81 179 ILE A O 1
ATOM 1363 N N . LEU A 1 180 ? 2.949 -16.281 -1.267 1 98.88 180 LEU A N 1
ATOM 1364 C CA . LEU A 1 180 ? 2.049 -15.391 -2 1 98.88 180 LEU A CA 1
ATOM 1365 C C . LEU A 1 180 ? 0.684 -15.328 -1.326 1 98.88 180 LEU A C 1
ATOM 1367 O O . LEU A 1 180 ? -0.029 -16.328 -1.255 1 98.88 180 LEU A O 1
ATOM 1371 N N . HIS A 1 181 ? 0.351 -14.086 -0.877 1 98.62 181 HIS A N 1
ATOM 1372 C CA . HIS A 1 181 ? -1.052 -13.859 -0.545 1 98.62 181 HIS A CA 1
ATOM 1373 C C . HIS A 1 181 ? -1.953 -14.141 -1.743 1 98.62 181 HIS A C 1
ATOM 1375 O O . HIS A 1 181 ? -1.648 -13.727 -2.863 1 98.62 181 HIS A O 1
ATOM 1381 N N . THR A 1 182 ? -3.027 -14.883 -1.42 1 97.38 182 THR A N 1
ATOM 1382 C CA . THR A 1 182 ? -3.918 -15.32 -2.486 1 97.38 182 THR A CA 1
ATOM 1383 C C . THR A 1 182 ? -5.344 -15.484 -1.968 1 97.38 182 THR A C 1
ATOM 1385 O O . THR A 1 182 ? -5.555 -15.938 -0.841 1 97.38 182 THR A O 1
ATOM 1388 N N . VAL A 1 183 ? -6.277 -15.047 -2.775 1 96.88 183 VAL A N 1
ATOM 1389 C CA . VAL A 1 183 ? -7.668 -15.461 -2.641 1 96.88 183 VAL A CA 1
ATOM 1390 C C . VAL A 1 183 ? -8.07 -16.312 -3.838 1 96.88 183 VAL A C 1
ATOM 1392 O O . VAL A 1 183 ? -8.023 -15.859 -4.98 1 96.88 183 VAL A O 1
ATOM 1395 N N . SER A 1 184 ? -8.406 -17.531 -3.506 1 95.5 184 SER A N 1
ATOM 1396 C CA . SER A 1 184 ? -8.648 -18.5 -4.562 1 95.5 184 SER A CA 1
ATOM 1397 C C . SER A 1 184 ? -10.07 -18.391 -5.102 1 95.5 184 SER A C 1
ATOM 1399 O O . SER A 1 184 ? -10.883 -19.297 -4.949 1 95.5 184 SER A O 1
ATOM 1401 N N . SER A 1 185 ? -10.43 -17.281 -5.691 1 94.44 185 SER A N 1
ATOM 1402 C CA . SER A 1 185 ? -11.648 -16.984 -6.441 1 94.44 185 SER A CA 1
ATOM 1403 C C . SER A 1 185 ? -11.328 -16.516 -7.855 1 94.44 185 SER A C 1
ATOM 1405 O O . SER A 1 185 ? -10.406 -15.727 -8.055 1 94.44 185 SER A O 1
ATOM 1407 N N . TYR A 1 186 ? -12.086 -17.109 -8.852 1 91.5 186 TYR A N 1
ATOM 1408 C CA . TYR A 1 186 ? -11.711 -16.906 -10.25 1 91.5 186 TYR A CA 1
ATOM 1409 C C . TYR A 1 186 ? -12.922 -16.516 -11.094 1 91.5 186 TYR A C 1
ATOM 1411 O O . TYR A 1 186 ? -13.672 -17.391 -11.539 1 91.5 186 TYR A O 1
ATOM 1419 N N . PRO A 1 187 ? -13.188 -15.289 -11.344 1 93.19 187 PRO A N 1
ATOM 1420 C CA . PRO A 1 187 ? -12.367 -14.141 -10.953 1 93.19 187 PRO A CA 1
ATOM 1421 C C . PRO A 1 187 ? -12.656 -13.656 -9.539 1 93.19 187 PRO A C 1
ATOM 1423 O O . PRO A 1 187 ? -13.719 -13.953 -8.984 1 93.19 187 PRO A O 1
ATOM 1426 N N . LEU A 1 188 ? -11.75 -13.07 -9.023 1 96.38 188 LEU A N 1
ATOM 1427 C CA . LEU A 1 188 ? -11.898 -12.453 -7.707 1 96.38 188 LEU A CA 1
ATOM 1428 C C . LEU A 1 188 ? -12.414 -11.031 -7.832 1 96.38 188 LEU A C 1
ATOM 1430 O O . LEU A 1 188 ? -11.844 -10.211 -8.555 1 96.38 188 LEU A O 1
ATOM 1434 N N . GLU A 1 189 ? -13.578 -10.797 -7.172 1 97.19 189 GLU A N 1
ATOM 1435 C CA . GLU A 1 189 ? -13.977 -9.398 -7.051 1 97.19 189 GLU A CA 1
ATOM 1436 C C . GLU A 1 189 ? -12.977 -8.609 -6.211 1 97.19 189 GLU A C 1
ATOM 1438 O O . GLU A 1 189 ? -12.547 -9.07 -5.148 1 97.19 189 GLU A O 1
ATOM 1443 N N . LYS A 1 190 ? -12.68 -7.414 -6.617 1 97.81 190 LYS A N 1
ATOM 1444 C CA . LYS A 1 190 ? -11.633 -6.625 -5.98 1 97.81 190 LYS A CA 1
ATOM 1445 C C . LYS A 1 190 ? -11.938 -6.387 -4.504 1 97.81 190 LYS A C 1
ATOM 1447 O O . LYS A 1 190 ? -11.031 -6.379 -3.67 1 97.81 190 LYS A O 1
ATOM 1452 N N . ARG A 1 191 ? -13.211 -6.23 -4.137 1 96.88 191 ARG A N 1
ATOM 1453 C CA . ARG A 1 191 ? -13.602 -5.938 -2.76 1 96.88 191 ARG A CA 1
ATOM 1454 C C . ARG A 1 191 ? -13.266 -7.102 -1.835 1 96.88 191 ARG A C 1
ATOM 1456 O O . ARG A 1 191 ? -13.266 -6.949 -0.611 1 96.88 191 ARG A O 1
ATOM 1463 N N . HIS A 1 192 ? -12.938 -8.289 -2.377 1 97 192 HIS A N 1
ATOM 1464 C CA . HIS A 1 192 ? -12.617 -9.461 -1.578 1 97 192 HIS A CA 1
ATOM 1465 C C . HIS A 1 192 ? -11.117 -9.766 -1.623 1 97 192 HIS A C 1
ATOM 1467 O O . HIS A 1 192 ? -10.695 -10.859 -1.24 1 97 192 HIS A O 1
ATOM 1473 N N . SER A 1 193 ? -10.289 -8.812 -2.025 1 97.69 193 SER A N 1
ATOM 1474 C CA . SER A 1 193 ? -8.867 -9.047 -2.271 1 97.69 193 SER A CA 1
ATOM 1475 C C . SER A 1 193 ? -8.109 -9.273 -0.968 1 97.69 193 SER A C 1
ATOM 1477 O O . SER A 1 193 ? -7.082 -9.953 -0.952 1 97.69 193 SER A O 1
ATOM 1479 N N . GLN A 1 194 ? -8.539 -8.672 0.137 1 97.69 194 GLN A N 1
ATOM 1480 C CA . GLN A 1 194 ? -7.93 -8.844 1.453 1 97.69 194 GLN A CA 1
ATOM 1481 C C . GLN A 1 194 ? -6.438 -8.523 1.419 1 97.69 194 GLN A C 1
ATOM 1483 O O . GLN A 1 194 ? -5.621 -9.297 1.916 1 97.69 194 GLN A O 1
ATOM 1488 N N . LEU A 1 195 ? -6.09 -7.359 0.905 1 98.5 195 LEU A N 1
ATOM 1489 C CA . LEU A 1 195 ? -4.684 -7.023 0.73 1 98.5 195 LEU A CA 1
ATOM 1490 C C . LEU A 1 195 ? -4.008 -6.793 2.078 1 98.5 195 LEU A C 1
ATOM 1492 O O . LEU A 1 195 ? -2.779 -6.828 2.174 1 98.5 195 LEU A O 1
ATOM 1496 N N . ARG A 1 196 ? -4.762 -6.574 3.186 1 97.69 196 ARG A N 1
ATOM 1497 C CA . ARG A 1 196 ? -4.184 -6.418 4.516 1 97.69 196 ARG A CA 1
ATOM 1498 C C . ARG A 1 196 ? -3.482 -7.695 4.965 1 97.69 196 ARG A C 1
ATOM 1500 O O . ARG A 1 196 ? -2.662 -7.668 5.887 1 97.69 196 ARG A O 1
ATOM 1507 N N . ARG A 1 197 ? -3.818 -8.836 4.316 1 97.81 197 ARG A N 1
ATOM 1508 C CA . ARG A 1 197 ? -3.143 -10.086 4.641 1 97.81 197 ARG A CA 1
ATOM 1509 C C . ARG A 1 197 ? -1.656 -10.008 4.301 1 97.81 197 ARG A C 1
ATOM 1511 O O . ARG A 1 197 ? -0.842 -10.719 4.895 1 97.81 197 ARG A O 1
ATOM 1518 N N . ILE A 1 198 ? -1.29 -9.18 3.363 1 98.44 198 ILE A N 1
ATOM 1519 C CA . ILE A 1 198 ? 0.122 -8.992 3.049 1 98.44 198 ILE A CA 1
ATOM 1520 C C . ILE A 1 198 ? 0.853 -8.438 4.27 1 98.44 198 ILE A C 1
ATOM 1522 O O . ILE A 1 198 ? 1.924 -8.93 4.637 1 98.44 198 ILE A O 1
ATOM 1526 N N . HIS A 1 199 ? 0.212 -7.398 4.957 1 96.75 199 HIS A N 1
ATOM 1527 C CA . HIS A 1 199 ? 0.787 -6.867 6.188 1 96.75 199 HIS A CA 1
ATOM 1528 C C . HIS A 1 199 ? 0.953 -7.965 7.234 1 96.75 199 HIS A C 1
ATOM 1530 O O . HIS A 1 199 ? 2.012 -8.086 7.855 1 96.75 199 HIS A O 1
ATOM 1536 N N . ALA A 1 200 ? -0.05 -8.75 7.387 1 95.56 200 ALA A N 1
ATOM 1537 C CA . ALA A 1 200 ? -0.057 -9.797 8.406 1 95.56 200 ALA A CA 1
ATOM 1538 C C . ALA A 1 200 ? 1.013 -10.844 8.125 1 95.56 200 ALA A C 1
ATOM 1540 O O . ALA A 1 200 ? 1.752 -11.25 9.023 1 95.56 200 ALA A O 1
ATOM 1541 N N . LEU A 1 201 ? 1.096 -11.25 6.914 1 97.62 201 LEU A N 1
ATOM 1542 C CA . LEU A 1 201 ? 2.088 -12.25 6.527 1 97.62 201 LEU A CA 1
ATOM 1543 C C . LEU A 1 201 ? 3.502 -11.719 6.746 1 97.62 201 LEU A C 1
ATOM 1545 O O . LEU A 1 201 ? 4.375 -12.453 7.219 1 97.62 201 LEU A O 1
ATOM 1549 N N . ARG A 1 202 ? 3.723 -10.469 6.414 1 96.5 202 ARG A N 1
ATOM 1550 C CA . ARG A 1 202 ? 5.043 -9.867 6.586 1 96.5 202 ARG A CA 1
ATOM 1551 C C . ARG A 1 202 ? 5.434 -9.82 8.062 1 96.5 202 ARG A C 1
ATOM 1553 O O . ARG A 1 202 ? 6.617 -9.914 8.398 1 96.5 202 ARG A O 1
ATOM 1560 N N . GLN A 1 203 ? 4.492 -9.672 8.906 1 93.75 203 GLN A N 1
ATOM 1561 C CA . GLN A 1 203 ? 4.746 -9.617 10.344 1 93.75 203 GLN A CA 1
ATOM 1562 C C . GLN A 1 203 ? 5.039 -11 10.906 1 93.75 203 GLN A C 1
ATOM 1564 O O . GLN A 1 203 ? 5.84 -11.148 11.828 1 93.75 203 GLN A O 1
ATOM 1569 N N . LEU A 1 204 ? 4.469 -12.008 10.289 1 95.12 204 LEU A N 1
ATOM 1570 C CA . LEU A 1 204 ? 4.457 -13.328 10.898 1 95.12 204 LEU A CA 1
ATOM 1571 C C . LEU A 1 204 ? 5.586 -14.195 10.352 1 95.12 204 LEU A C 1
ATOM 1573 O O . LEU A 1 204 ? 6.012 -15.156 10.992 1 95.12 204 LEU A O 1
ATOM 1577 N N . PHE A 1 205 ? 6.012 -13.883 9.141 1 96.56 205 PHE A N 1
ATOM 1578 C CA . PHE A 1 205 ? 6.965 -14.766 8.484 1 96.56 205 PHE A CA 1
ATOM 1579 C C . PHE A 1 205 ? 8.188 -13.992 8.008 1 96.56 205 PHE A C 1
ATOM 1581 O O . PHE A 1 205 ? 8.07 -12.875 7.508 1 96.56 205 PHE A O 1
ATOM 1588 N N . ASP A 1 206 ? 9.352 -14.578 8.203 1 94.62 206 ASP A N 1
ATOM 1589 C CA . ASP A 1 206 ? 10.609 -13.961 7.789 1 94.62 206 ASP A CA 1
ATOM 1590 C C . ASP A 1 206 ? 11.016 -14.43 6.395 1 94.62 206 ASP A C 1
ATOM 1592 O O . ASP A 1 206 ? 12.039 -15.102 6.23 1 94.62 206 ASP A O 1
ATOM 1596 N N . CYS A 1 207 ? 10.312 -14.203 5.422 1 97.69 207 CYS A N 1
ATOM 1597 C CA . CYS A 1 207 ? 10.523 -14.5 4.008 1 97.69 207 CYS A CA 1
ATOM 1598 C C . CYS A 1 207 ? 9.852 -13.461 3.125 1 97.69 207 CYS A C 1
ATOM 1600 O O . CYS A 1 207 ? 9.07 -12.641 3.613 1 97.69 207 CYS A O 1
ATOM 1602 N N . PRO A 1 208 ? 10.234 -13.375 1.837 1 98.5 208 PRO A N 1
ATOM 1603 C CA . PRO A 1 208 ? 9.5 -12.469 0.955 1 98.5 208 PRO A CA 1
ATOM 1604 C C . PRO A 1 208 ? 8.016 -12.828 0.846 1 98.5 208 PRO A C 1
ATOM 1606 O O . PRO A 1 208 ? 7.668 -14.008 0.818 1 98.5 208 PRO A O 1
ATOM 1609 N N . ILE A 1 209 ? 7.207 -11.797 0.87 1 98.75 209 ILE A N 1
ATOM 1610 C CA . ILE A 1 209 ? 5.766 -11.953 0.708 1 98.75 209 ILE A CA 1
ATOM 1611 C C . ILE A 1 209 ? 5.332 -11.359 -0.631 1 98.75 209 ILE A C 1
ATOM 1613 O O . ILE A 1 209 ? 5.766 -10.273 -1.006 1 98.75 209 ILE A O 1
ATOM 1617 N N . GLY A 1 210 ? 4.562 -12.133 -1.397 1 98.81 210 GLY A N 1
ATOM 1618 C CA . GLY A 1 210 ? 4.023 -11.656 -2.662 1 98.81 210 GLY A CA 1
ATOM 1619 C C . GLY A 1 210 ? 2.508 -11.734 -2.729 1 98.81 210 GLY A C 1
ATOM 1620 O O . GLY A 1 210 ? 1.841 -11.844 -1.697 1 98.81 210 GLY A O 1
ATOM 1621 N N . HIS A 1 211 ? 2.018 -11.5 -3.938 1 98.88 211 HIS A N 1
ATOM 1622 C CA . HIS A 1 211 ? 0.581 -11.5 -4.188 1 98.88 211 HIS A CA 1
ATOM 1623 C C . HIS A 1 211 ? 0.249 -12.227 -5.488 1 98.88 211 HIS A C 1
ATOM 1625 O O . HIS A 1 211 ? 0.749 -11.852 -6.555 1 98.88 211 HIS A O 1
ATOM 1631 N N . SER A 1 212 ? -0.436 -13.32 -5.371 1 98.75 212 SER A N 1
ATOM 1632 C CA . SER A 1 212 ? -1.046 -13.969 -6.523 1 98.75 212 SER A CA 1
ATOM 1633 C C . SER A 1 212 ? -2.436 -13.414 -6.805 1 98.75 212 SER A C 1
ATOM 1635 O O . SER A 1 212 ? -3.383 -13.688 -6.062 1 98.75 212 SER A O 1
ATOM 1637 N N . ASP A 1 213 ? -2.588 -12.68 -7.848 1 98.25 213 ASP A N 1
ATOM 1638 C CA . ASP A 1 213 ? -3.754 -11.836 -8.094 1 98.25 213 ASP A CA 1
ATOM 1639 C C . ASP A 1 213 ? -4.715 -12.5 -9.078 1 98.25 213 ASP A C 1
ATOM 1641 O O . ASP A 1 213 ? -4.332 -12.836 -10.195 1 98.25 213 ASP A O 1
ATOM 1645 N N . HIS A 1 214 ? -5.961 -12.609 -8.68 1 97.88 214 HIS A N 1
ATOM 1646 C CA . HIS A 1 214 ? -6.969 -13.234 -9.523 1 97.88 214 HIS A CA 1
ATOM 1647 C C . HIS A 1 214 ? -8.055 -12.242 -9.914 1 97.88 214 HIS A C 1
ATOM 1649 O O . HIS A 1 214 ? -9.109 -12.633 -10.414 1 97.88 214 HIS A O 1
ATOM 1655 N N . THR A 1 215 ? -7.828 -10.969 -9.594 1 97.56 215 THR A N 1
ATOM 1656 C CA . THR A 1 215 ? -8.766 -9.938 -10.023 1 97.56 215 THR A CA 1
ATOM 1657 C C . THR A 1 215 ? -8.562 -9.602 -11.492 1 97.56 215 THR A C 1
ATOM 1659 O O . THR A 1 215 ? -7.473 -9.789 -12.031 1 97.56 215 THR A O 1
ATOM 1662 N N . ALA A 1 216 ? -9.617 -9.094 -12.094 1 96.31 216 ALA A N 1
ATOM 1663 C CA . ALA A 1 216 ? -9.484 -8.578 -13.453 1 96.31 216 ALA A CA 1
ATOM 1664 C C . ALA A 1 216 ? -8.82 -7.207 -13.453 1 96.31 216 ALA A C 1
ATOM 1666 O O . ALA A 1 216 ? -8.984 -6.43 -12.508 1 96.31 216 ALA A O 1
ATOM 1667 N N . GLY A 1 217 ? -8.109 -6.984 -14.516 1 96.31 217 GLY A N 1
ATOM 1668 C CA . GLY A 1 217 ? -7.555 -5.656 -14.719 1 96.31 217 GLY A CA 1
ATOM 1669 C C . GLY A 1 217 ? -6.219 -5.457 -14.023 1 96.31 217 GLY A C 1
ATOM 1670 O O . GLY A 1 217 ? -5.504 -6.426 -13.758 1 96.31 217 GLY A O 1
ATOM 1671 N N . THR A 1 218 ? -5.816 -4.156 -13.859 1 98.31 218 THR A N 1
ATOM 1672 C CA . THR A 1 218 ? -4.434 -3.867 -13.492 1 98.31 218 THR A CA 1
ATOM 1673 C C . THR A 1 218 ? -4.383 -3.076 -12.188 1 98.31 218 THR A C 1
ATOM 1675 O O . THR A 1 218 ? -3.309 -2.658 -11.75 1 98.31 218 THR A O 1
ATOM 1678 N N . ALA A 1 219 ? -5.469 -2.896 -11.422 1 98.19 219 ALA A N 1
ATOM 1679 C CA . ALA A 1 219 ? -5.562 -1.941 -10.32 1 98.19 219 ALA A CA 1
ATOM 1680 C C . ALA A 1 219 ? -4.883 -2.482 -9.07 1 98.19 219 ALA A C 1
ATOM 1682 O O . ALA A 1 219 ? -4.316 -1.717 -8.281 1 98.19 219 ALA A O 1
ATOM 1683 N N . ILE A 1 220 ? -4.863 -3.795 -8.852 1 98.75 220 ILE A N 1
ATOM 1684 C CA . ILE A 1 220 ? -4.547 -4.383 -7.559 1 98.75 220 ILE A CA 1
ATOM 1685 C C . ILE A 1 220 ? -3.033 -4.523 -7.414 1 98.75 220 ILE A C 1
ATOM 1687 O O . ILE A 1 220 ? -2.477 -4.246 -6.348 1 98.75 220 ILE A O 1
ATOM 1691 N N . PRO A 1 221 ? -2.301 -4.836 -8.477 1 98.88 221 PRO A N 1
ATOM 1692 C CA . PRO A 1 221 ? -0.874 -5.129 -8.312 1 98.88 221 PRO A CA 1
ATOM 1693 C C . PRO A 1 221 ? -0.099 -3.957 -7.711 1 98.88 221 PRO A C 1
ATOM 1695 O O . PRO A 1 221 ? 0.668 -4.141 -6.762 1 98.88 221 PRO A O 1
ATOM 1698 N N . PRO A 1 222 ? -0.305 -2.699 -8.148 1 98.81 222 PRO A N 1
ATOM 1699 C CA . PRO A 1 222 ? 0.459 -1.611 -7.531 1 98.81 222 PRO A CA 1
ATOM 1700 C C . PRO A 1 222 ? 0.116 -1.407 -6.059 1 98.81 222 PRO A C 1
ATOM 1702 O O . PRO A 1 222 ? 0.979 -1.015 -5.27 1 98.81 222 PRO A O 1
ATOM 1705 N N . LEU A 1 223 ? -1.112 -1.657 -5.66 1 98.88 223 LEU A N 1
ATOM 1706 C CA . LEU A 1 223 ? -1.508 -1.553 -4.262 1 98.88 223 LEU A CA 1
ATOM 1707 C C . LEU A 1 223 ? -0.838 -2.639 -3.424 1 98.88 223 LEU A C 1
ATOM 1709 O O . LEU A 1 223 ? -0.449 -2.395 -2.279 1 98.88 223 LEU A O 1
ATOM 1713 N N . ALA A 1 224 ? -0.714 -3.83 -4.023 1 98.94 224 ALA A N 1
ATOM 1714 C CA . ALA A 1 224 ? -0.016 -4.91 -3.33 1 98.94 224 ALA A CA 1
ATOM 1715 C C . ALA A 1 224 ? 1.439 -4.539 -3.061 1 98.94 224 ALA A C 1
ATOM 1717 O O . ALA A 1 224 ? 1.981 -4.855 -2 1 98.94 224 ALA A O 1
ATOM 1718 N N . ILE A 1 225 ? 2.057 -3.857 -4.023 1 98.88 225 ILE A N 1
ATOM 1719 C CA . ILE A 1 225 ? 3.43 -3.396 -3.857 1 98.88 225 ILE A CA 1
ATOM 1720 C C . ILE A 1 225 ? 3.502 -2.391 -2.709 1 98.88 225 ILE A C 1
ATOM 1722 O O . ILE A 1 225 ? 4.387 -2.479 -1.854 1 98.88 225 ILE A O 1
ATOM 1726 N N . ALA A 1 226 ? 2.566 -1.475 -2.674 1 98.81 226 ALA A N 1
ATOM 1727 C CA . ALA A 1 226 ? 2.531 -0.494 -1.592 1 98.81 226 ALA A CA 1
ATOM 1728 C C . ALA A 1 226 ? 2.338 -1.176 -0.241 1 98.81 226 ALA A C 1
ATOM 1730 O O . ALA A 1 226 ? 2.873 -0.721 0.773 1 98.81 226 ALA A O 1
ATOM 1731 N N . ALA A 1 227 ? 1.598 -2.281 -0.252 1 98.75 227 ALA A N 1
ATOM 1732 C CA . ALA A 1 227 ? 1.337 -3.033 0.974 1 98.75 227 ALA A CA 1
ATOM 1733 C C . ALA A 1 227 ? 2.574 -3.811 1.414 1 98.75 227 ALA A C 1
ATOM 1735 O O . ALA A 1 227 ? 2.643 -4.289 2.549 1 98.75 227 ALA A O 1
ATOM 1736 N N . GLY A 1 228 ? 3.541 -4.027 0.501 1 98.25 228 GLY A N 1
ATOM 1737 C CA . GLY A 1 228 ? 4.797 -4.633 0.905 1 98.25 228 GLY A CA 1
ATOM 1738 C C . GLY A 1 228 ? 5.133 -5.891 0.124 1 98.25 228 GLY A C 1
ATOM 1739 O O . GLY A 1 228 ? 6.062 -6.621 0.479 1 98.25 228 GLY A O 1
ATOM 1740 N N . ALA A 1 229 ? 4.398 -6.156 -0.952 1 98.81 229 ALA A N 1
ATOM 1741 C CA . ALA A 1 229 ? 4.633 -7.371 -1.726 1 98.81 229 ALA A CA 1
ATOM 1742 C C . ALA A 1 229 ? 5.953 -7.289 -2.488 1 98.81 229 ALA A C 1
ATOM 1744 O O . ALA A 1 229 ? 6.297 -6.238 -3.035 1 98.81 229 ALA A O 1
ATOM 1745 N N . ASN A 1 230 ? 6.641 -8.422 -2.586 1 98.69 230 ASN A N 1
ATOM 1746 C CA . ASN A 1 230 ? 7.914 -8.523 -3.287 1 98.69 230 ASN A CA 1
ATOM 1747 C C . ASN A 1 230 ? 7.762 -9.25 -4.621 1 98.69 230 ASN A C 1
ATOM 1749 O O . ASN A 1 230 ? 8.703 -9.297 -5.418 1 98.69 230 ASN A O 1
ATOM 1753 N N . MET A 1 231 ? 6.578 -9.797 -4.863 1 98.88 231 MET A N 1
ATOM 1754 C CA . MET A 1 231 ? 6.293 -10.57 -6.066 1 98.88 231 MET A CA 1
ATOM 1755 C C . MET A 1 231 ? 4.82 -10.469 -6.441 1 98.88 231 MET A C 1
ATOM 1757 O O . MET A 1 231 ? 3.949 -10.516 -5.57 1 98.88 231 MET A O 1
ATOM 1761 N N . ILE A 1 232 ? 4.559 -10.273 -7.738 1 98.94 232 ILE A N 1
ATOM 1762 C CA . ILE A 1 232 ? 3.205 -10.281 -8.281 1 98.94 232 ILE A CA 1
ATOM 1763 C C . ILE A 1 232 ? 3.061 -11.414 -9.297 1 98.94 232 ILE A C 1
ATOM 1765 O O . ILE A 1 232 ? 3.898 -11.57 -10.188 1 98.94 232 ILE A O 1
ATOM 1769 N N . GLU A 1 233 ? 2.086 -12.219 -9.102 1 98.94 233 GLU A N 1
ATOM 1770 C CA . GLU A 1 233 ? 1.733 -13.258 -10.07 1 98.94 233 GLU A CA 1
ATOM 1771 C C . GLU A 1 233 ? 0.336 -13.023 -10.633 1 98.94 233 GLU A C 1
ATOM 1773 O O . GLU A 1 233 ? -0.617 -12.805 -9.883 1 98.94 233 GLU A O 1
ATOM 1778 N N . LYS A 1 234 ? 0.215 -13.008 -11.93 1 98.5 234 LYS A N 1
ATOM 1779 C CA . LYS A 1 234 ? -1.052 -12.805 -12.625 1 98.5 234 LYS A CA 1
ATOM 1780 C C . LYS A 1 234 ? -1.234 -13.82 -13.742 1 98.5 234 LYS A C 1
ATOM 1782 O O . LYS A 1 234 ? -0.289 -14.133 -14.477 1 98.5 234 LYS A O 1
ATOM 1787 N N . HIS A 1 235 ? -2.479 -14.312 -13.898 1 98.44 235 HIS A N 1
ATOM 1788 C CA . HIS A 1 235 ? -2.805 -15.109 -15.078 1 98.44 235 HIS A CA 1
ATOM 1789 C C . HIS A 1 235 ? -2.689 -14.273 -16.344 1 98.44 235 HIS A C 1
ATOM 1791 O O . HIS A 1 235 ? -3.08 -13.109 -16.375 1 98.44 235 HIS A O 1
ATOM 1797 N N . PHE A 1 236 ? -2.191 -14.922 -17.422 1 98.5 236 PHE A N 1
ATOM 1798 C CA . PHE A 1 236 ? -1.849 -14.234 -18.656 1 98.5 236 PHE A CA 1
ATOM 1799 C C . PHE A 1 236 ? -2.475 -14.938 -19.859 1 98.5 236 PHE A C 1
ATOM 1801 O O . PHE A 1 236 ? -2.633 -16.156 -19.859 1 98.5 236 PHE A O 1
ATOM 1808 N N . THR A 1 237 ? -2.842 -14.125 -20.844 1 98.12 237 THR A N 1
ATOM 1809 C CA . THR A 1 237 ? -3.418 -14.695 -22.062 1 98.12 237 THR A CA 1
ATOM 1810 C C . THR A 1 237 ? -3.158 -13.781 -23.25 1 98.12 237 THR A C 1
ATOM 1812 O O . THR A 1 237 ? -2.932 -12.586 -23.094 1 98.12 237 THR A O 1
ATOM 1815 N N . THR A 1 238 ? -3.184 -14.383 -24.438 1 96.94 238 THR A N 1
ATOM 1816 C CA . THR A 1 238 ? -3.174 -13.617 -25.672 1 96.94 238 THR A CA 1
ATOM 1817 C C . THR A 1 238 ? -4.539 -13.664 -26.344 1 96.94 238 THR A C 1
ATOM 1819 O O . THR A 1 238 ? -4.719 -13.117 -27.438 1 96.94 238 THR A O 1
ATOM 1822 N N . THR A 1 239 ? -5.5 -14.336 -25.625 1 91.94 239 THR A N 1
ATOM 1823 C CA . THR A 1 239 ? -6.84 -14.5 -26.172 1 91.94 239 THR A CA 1
ATOM 1824 C C . THR A 1 239 ? -7.898 -14.18 -25.125 1 91.94 239 THR A C 1
ATOM 1826 O O . THR A 1 239 ? -8.688 -15.047 -24.75 1 91.94 239 THR A O 1
ATOM 1829 N N . PRO A 1 240 ? -8.055 -12.938 -24.812 1 83.19 240 PRO A N 1
ATOM 1830 C CA . PRO A 1 240 ? -8.922 -12.594 -23.688 1 83.19 240 PRO A CA 1
ATOM 1831 C C . PRO A 1 240 ? -10.398 -12.797 -24 1 83.19 240 PRO A C 1
ATOM 1833 O O . PRO A 1 240 ? -11.219 -12.914 -23.078 1 83.19 240 PRO A O 1
ATOM 1836 N N . LYS A 1 241 ? -10.711 -12.922 -25.172 1 82.56 241 LYS A N 1
ATOM 1837 C CA . LYS A 1 241 ? -12.109 -13.094 -25.578 1 82.56 241 LYS A CA 1
ATOM 1838 C C . LYS A 1 241 ? -12.562 -14.531 -25.391 1 82.56 241 LYS A C 1
ATOM 1840 O O . LYS A 1 241 ? -13.766 -14.82 -25.406 1 82.56 241 LYS A O 1
ATOM 1845 N N . LEU A 1 242 ? -11.609 -15.398 -25.25 1 83.44 242 LEU A N 1
ATOM 1846 C CA . LEU A 1 242 ? -11.977 -16.797 -25.016 1 83.44 242 LEU A CA 1
ATOM 1847 C C . LEU A 1 242 ? -12.492 -16.984 -23.609 1 83.44 242 LEU A C 1
ATOM 1849 O O . LEU A 1 242 ? -11.859 -16.547 -22.641 1 83.44 242 LEU A O 1
ATOM 1853 N N . ARG A 1 243 ? -13.625 -17.531 -23.469 1 80.88 243 ARG A N 1
ATOM 1854 C CA . ARG A 1 243 ? -14.258 -17.719 -22.172 1 80.88 243 ARG A CA 1
ATOM 1855 C C . ARG A 1 243 ? -13.906 -19.094 -21.578 1 80.88 243 ARG A C 1
ATOM 1857 O O . ARG A 1 243 ? -14.508 -19.531 -20.609 1 80.88 243 ARG A O 1
ATOM 1864 N N . GLN A 1 244 ? -12.945 -19.688 -22.219 1 84.5 244 GLN A N 1
ATOM 1865 C CA . GLN A 1 244 ? -12.484 -20.984 -21.734 1 84.5 244 GLN A CA 1
ATOM 1866 C C . GLN A 1 244 ? -11.336 -20.828 -20.734 1 84.5 244 GLN A C 1
ATOM 1868 O O . GLN A 1 244 ? -10.484 -19.953 -20.891 1 84.5 244 GLN A O 1
ATOM 1873 N N . SER A 1 245 ? -11.383 -21.766 -19.734 1 87.44 245 SER A N 1
ATOM 1874 C CA . SER A 1 245 ? -10.391 -21.719 -18.656 1 87.44 245 SER A CA 1
ATOM 1875 C C . SER A 1 245 ? -10.391 -20.359 -17.969 1 87.44 245 SER A C 1
ATOM 1877 O O . SER A 1 245 ? -11.453 -19.797 -17.688 1 87.44 245 SER A O 1
ATOM 1879 N N . ASP A 1 246 ? -9.102 -19.859 -17.688 1 89.81 246 ASP A N 1
ATOM 1880 C CA . ASP A 1 246 ? -8.984 -18.609 -16.953 1 89.81 246 ASP A CA 1
ATOM 1881 C C . ASP A 1 246 ? -8.773 -17.438 -17.906 1 89.81 246 ASP A C 1
ATOM 1883 O O . ASP A 1 246 ? -8.43 -16.328 -17.469 1 89.81 246 ASP A O 1
ATOM 1887 N N . ASN A 1 247 ? -9.016 -17.609 -19.172 1 89.38 247 ASN A N 1
ATOM 1888 C CA . ASN A 1 247 ? -8.75 -16.578 -20.156 1 89.38 247 ASN A CA 1
ATOM 1889 C C . ASN A 1 247 ? -9.578 -15.328 -19.906 1 89.38 247 ASN A C 1
ATOM 1891 O O . ASN A 1 247 ? -9.102 -14.203 -20.109 1 89.38 247 ASN A O 1
ATOM 1895 N N . PHE A 1 248 ? -10.703 -15.469 -19.422 1 88.19 248 PHE A N 1
ATOM 1896 C CA . PHE A 1 248 ? -11.672 -14.383 -19.375 1 88.19 248 PHE A CA 1
ATOM 1897 C C . PHE A 1 248 ? -11.281 -13.352 -18.328 1 88.19 248 PHE A C 1
ATOM 1899 O O . PHE A 1 248 ? -11.75 -12.211 -18.375 1 88.19 248 PHE A O 1
ATOM 1906 N N . PHE A 1 249 ? -10.414 -13.648 -17.344 1 91.62 249 PHE A N 1
ATOM 1907 C CA . PHE A 1 249 ? -10.016 -12.641 -16.375 1 91.62 249 PHE A CA 1
ATOM 1908 C C . PHE A 1 249 ? -8.5 -12.438 -16.406 1 91.62 249 PHE A C 1
ATOM 1910 O O . PHE A 1 249 ? -7.961 -11.656 -15.617 1 91.62 249 PHE A O 1
ATOM 1917 N N . SER A 1 250 ? -7.828 -13.211 -17.281 1 97.75 250 SER A N 1
ATOM 1918 C CA . SER A 1 250 ? -6.375 -13.102 -17.391 1 97.75 250 SER A CA 1
ATOM 1919 C C . SER A 1 250 ? -5.965 -11.797 -18.062 1 97.75 250 SER A C 1
ATOM 1921 O O . SER A 1 250 ? -6.719 -11.242 -18.875 1 97.75 250 SER A O 1
ATOM 1923 N N . ILE A 1 251 ? -4.84 -11.289 -17.797 1 98.19 251 ILE A N 1
ATOM 1924 C CA . ILE A 1 251 ? -4.387 -10.016 -18.359 1 98.19 251 ILE A CA 1
ATOM 1925 C C . ILE A 1 251 ? -3.754 -10.25 -19.734 1 98.19 251 ILE A C 1
ATOM 1927 O O . ILE A 1 251 ? -3.189 -11.32 -19.984 1 98.19 251 ILE A O 1
ATOM 1931 N N . THR A 1 252 ? -3.848 -9.25 -20.547 1 98.31 252 THR A N 1
ATOM 1932 C CA . THR A 1 252 ? -3.268 -9.227 -21.891 1 98.31 252 THR A CA 1
ATOM 1933 C C . THR A 1 252 ? -1.838 -8.688 -21.844 1 98.31 252 THR A C 1
ATOM 1935 O O . THR A 1 252 ? -1.379 -8.211 -20.812 1 98.31 252 THR A O 1
ATOM 1938 N N . PRO A 1 253 ? -1.138 -8.859 -22.984 1 98.69 253 PRO A N 1
ATOM 1939 C CA . PRO A 1 253 ? 0.201 -8.266 -23.031 1 98.69 253 PRO A CA 1
ATOM 1940 C C . PRO A 1 253 ? 0.196 -6.77 -22.703 1 98.69 253 PRO A C 1
ATOM 1942 O O . PRO A 1 253 ? 1.077 -6.285 -22 1 98.69 253 PRO A O 1
ATOM 1945 N N . GLU A 1 254 ? -0.769 -6.078 -23.203 1 98.5 254 GLU A N 1
ATOM 1946 C CA . GLU A 1 254 ? -0.886 -4.652 -22.922 1 98.5 254 GLU A CA 1
ATOM 1947 C C . GLU A 1 254 ? -1.082 -4.398 -21.422 1 98.5 254 GLU A C 1
ATOM 1949 O O . GLU A 1 254 ? -0.422 -3.535 -20.844 1 98.5 254 GLU A O 1
ATOM 1954 N N . GLU A 1 255 ? -1.924 -5.102 -20.844 1 98.62 255 GLU A N 1
ATOM 1955 C CA . GLU A 1 255 ? -2.188 -4.957 -19.406 1 98.62 255 GLU A CA 1
ATOM 1956 C C . GLU A 1 255 ? -0.965 -5.348 -18.578 1 98.62 255 GLU A C 1
ATOM 1958 O O . GLU A 1 255 ? -0.691 -4.738 -17.547 1 98.62 255 GLU A O 1
ATOM 1963 N N . LEU A 1 256 ? -0.276 -6.398 -19.031 1 98.88 256 LEU A N 1
ATOM 1964 C CA . LEU A 1 256 ? 0.965 -6.746 -18.359 1 98.88 256 LEU A CA 1
ATOM 1965 C C . LEU A 1 256 ? 1.955 -5.59 -18.406 1 98.88 256 LEU A C 1
ATOM 1967 O O . LEU A 1 256 ? 2.586 -5.266 -17.391 1 98.88 256 LEU A O 1
ATOM 1971 N N . GLY A 1 257 ? 2.072 -4.969 -19.516 1 98.88 257 GLY A N 1
ATOM 1972 C CA . GLY A 1 257 ? 2.91 -3.785 -19.609 1 98.88 257 GLY A CA 1
ATOM 1973 C C . GLY A 1 257 ? 2.496 -2.678 -18.656 1 98.88 257 GLY A C 1
ATOM 1974 O O . GLY A 1 257 ? 3.346 -2.033 -18.047 1 98.88 257 GLY A O 1
ATOM 1975 N N . GLU A 1 258 ? 1.198 -2.479 -18.562 1 98.81 258 GLU A N 1
ATOM 1976 C CA . GLU A 1 258 ? 0.66 -1.487 -17.641 1 98.81 258 GLU A CA 1
ATOM 1977 C C . GLU A 1 258 ? 1.036 -1.82 -16.203 1 98.81 258 GLU A C 1
ATOM 1979 O O . GLU A 1 258 ? 1.396 -0.931 -15.422 1 98.81 258 GLU A O 1
ATOM 1984 N N . ILE A 1 259 ? 0.951 -3.086 -15.867 1 98.88 259 ILE A N 1
ATOM 1985 C CA . ILE A 1 259 ? 1.29 -3.525 -14.516 1 98.88 259 ILE A CA 1
ATOM 1986 C C . ILE A 1 259 ? 2.777 -3.299 -14.258 1 98.88 259 ILE A C 1
ATOM 1988 O O . ILE A 1 259 ? 3.156 -2.764 -13.211 1 98.88 259 ILE A O 1
ATOM 1992 N N . VAL A 1 260 ? 3.594 -3.652 -15.195 1 98.88 260 VAL A N 1
ATOM 1993 C CA . VAL A 1 260 ? 5.035 -3.473 -15.047 1 98.88 260 VAL A CA 1
ATOM 1994 C C . VAL A 1 260 ? 5.348 -1.997 -14.812 1 98.88 260 VAL A C 1
ATOM 1996 O O . VAL A 1 260 ? 6.07 -1.648 -13.883 1 98.88 260 VAL A O 1
ATOM 1999 N N . PHE A 1 261 ? 4.738 -1.151 -15.602 1 98.75 261 PHE A N 1
ATOM 2000 C 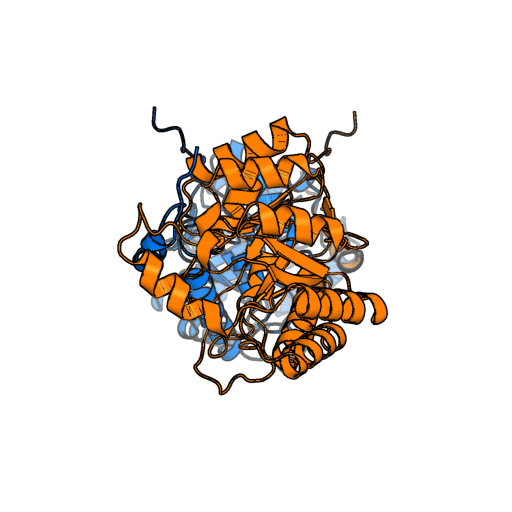CA . PHE A 1 261 ? 4.965 0.284 -15.484 1 98.75 261 PHE A CA 1
ATOM 2001 C C . PHE A 1 261 ? 4.512 0.798 -14.125 1 98.75 261 PHE A C 1
ATOM 2003 O O . PHE A 1 261 ? 5.266 1.486 -13.43 1 98.75 261 PHE A O 1
ATOM 2010 N N . ALA A 1 262 ? 3.344 0.493 -13.75 1 98.75 262 ALA A N 1
ATOM 2011 C CA . ALA A 1 262 ? 2.762 0.978 -12.5 1 98.75 262 ALA A CA 1
ATOM 2012 C C . ALA A 1 262 ? 3.559 0.482 -11.297 1 98.75 262 ALA A C 1
ATOM 2014 O O . ALA A 1 262 ? 3.803 1.237 -10.352 1 98.75 262 ALA A O 1
ATOM 2015 N N . VAL A 1 263 ? 3.93 -0.791 -11.336 1 98.88 263 VAL A N 1
ATOM 2016 C CA . VAL A 1 263 ? 4.684 -1.385 -10.234 1 98.88 263 VAL A CA 1
ATOM 2017 C C . VAL A 1 263 ? 6.02 -0.665 -10.078 1 98.88 263 VAL A C 1
ATOM 2019 O O . VAL A 1 263 ? 6.406 -0.296 -8.969 1 98.88 263 VAL A O 1
ATOM 2022 N N . ARG A 1 264 ? 6.723 -0.442 -11.18 1 98.75 264 ARG A N 1
ATOM 2023 C CA . ARG A 1 264 ? 8.008 0.254 -11.117 1 98.75 264 ARG A CA 1
ATOM 2024 C C . ARG A 1 264 ? 7.828 1.681 -10.609 1 98.75 264 ARG A C 1
ATOM 2026 O O . ARG A 1 264 ? 8.641 2.17 -9.82 1 98.75 264 ARG A O 1
ATOM 2033 N N . GLN A 1 265 ? 6.785 2.348 -11.016 1 98.56 265 GLN A N 1
ATOM 2034 C CA . GLN A 1 265 ? 6.496 3.697 -10.547 1 98.56 265 GLN A CA 1
ATOM 2035 C C . GLN A 1 265 ? 6.238 3.715 -9.039 1 98.56 265 GLN A C 1
ATOM 2037 O O . GLN A 1 265 ? 6.812 4.535 -8.32 1 98.56 265 GLN A O 1
ATOM 2042 N N . VAL A 1 266 ? 5.406 2.846 -8.547 1 98.75 266 VAL A N 1
ATOM 2043 C CA . VAL A 1 266 ? 5.07 2.787 -7.129 1 98.75 266 VAL A CA 1
ATOM 2044 C C . VAL A 1 266 ? 6.316 2.451 -6.316 1 98.75 266 VAL A C 1
ATOM 2046 O O . VAL A 1 266 ? 6.535 3.014 -5.242 1 98.75 266 VAL A O 1
ATOM 2049 N N . GLU A 1 267 ? 7.121 1.561 -6.855 1 98.56 267 GLU A N 1
ATOM 2050 C CA . GLU A 1 267 ? 8.375 1.246 -6.176 1 98.56 267 GLU A CA 1
ATOM 2051 C C . GLU A 1 267 ? 9.219 2.5 -5.969 1 98.56 267 GLU A C 1
ATOM 2053 O O . GLU A 1 267 ? 9.805 2.693 -4.902 1 98.56 267 GLU A O 1
ATOM 2058 N N . ARG A 1 268 ? 9.258 3.307 -6.969 1 98.12 268 ARG A N 1
ATOM 2059 C CA . ARG A 1 268 ? 10 4.559 -6.852 1 98.12 268 ARG A CA 1
ATOM 2060 C C . ARG A 1 268 ? 9.383 5.461 -5.785 1 98.12 268 ARG A C 1
ATOM 2062 O O . ARG A 1 268 ? 10.109 6.102 -5.02 1 98.12 268 ARG A O 1
ATOM 2069 N N . TRP A 1 269 ? 8.102 5.527 -5.711 1 98.56 269 TRP A N 1
ATOM 2070 C CA . TRP A 1 269 ? 7.402 6.395 -4.77 1 98.56 269 TRP A CA 1
ATOM 2071 C C . TRP A 1 269 ? 7.527 5.867 -3.344 1 98.56 269 TRP A C 1
ATOM 2073 O O . TRP A 1 269 ? 7.508 6.637 -2.383 1 98.56 269 TRP A O 1
ATOM 2083 N N . MET A 1 270 ? 7.648 4.551 -3.203 1 98.25 270 MET A N 1
ATOM 2084 C CA . MET A 1 270 ? 7.832 3.93 -1.895 1 98.25 270 MET A CA 1
ATOM 2085 C C . MET A 1 270 ? 9.18 4.316 -1.292 1 98.25 270 MET A C 1
ATOM 2087 O O . MET A 1 270 ? 9.281 4.531 -0.084 1 98.25 270 MET A O 1
ATOM 2091 N N . GLY A 1 271 ? 10.227 4.418 -2.113 1 96.81 271 GLY A N 1
ATOM 2092 C CA . GLY A 1 271 ? 11.555 4.766 -1.636 1 96.81 271 GLY A CA 1
ATOM 2093 C C . GLY A 1 271 ? 12.188 3.676 -0.793 1 96.81 271 GLY A C 1
ATOM 2094 O O . GLY A 1 271 ? 11.844 2.5 -0.926 1 96.81 271 GLY A O 1
ATOM 2095 N N . ASP A 1 272 ? 13.211 4.012 0.025 1 92.81 272 ASP A N 1
ATOM 2096 C CA . ASP A 1 272 ? 13.969 3.014 0.776 1 92.81 272 ASP A CA 1
ATOM 2097 C C . ASP A 1 272 ? 13.57 3.018 2.25 1 92.81 272 ASP A C 1
ATOM 2099 O O . ASP A 1 272 ? 14.031 2.182 3.027 1 92.81 272 ASP A O 1
ATOM 2103 N N . GLY A 1 273 ? 12.719 3.955 2.654 1 90.06 273 GLY A N 1
ATOM 2104 C CA . GLY A 1 273 ? 12.172 3.951 4 1 90.06 273 GLY A CA 1
ATOM 2105 C C . GLY A 1 273 ? 13.109 4.562 5.027 1 90.06 273 GLY A C 1
ATOM 2106 O O . GLY A 1 273 ? 12.82 4.547 6.227 1 90.06 273 GLY A O 1
ATOM 2107 N N . ALA A 1 274 ? 14.195 5.168 4.598 1 88.25 274 ALA A N 1
ATOM 2108 C CA . ALA A 1 274 ? 15.164 5.75 5.527 1 88.25 274 ALA A CA 1
ATOM 2109 C C . ALA A 1 274 ? 14.602 7.012 6.176 1 88.25 274 ALA A C 1
ATOM 2111 O O . ALA A 1 274 ? 13.953 7.824 5.512 1 88.25 274 ALA A O 1
ATOM 2112 N N . PHE A 1 275 ? 14.852 7.137 7.512 1 88.94 275 PHE A N 1
ATOM 2113 C CA . PHE A 1 275 ? 14.445 8.336 8.227 1 88.94 275 PHE A CA 1
ATOM 2114 C C . PHE A 1 275 ? 15.453 9.461 8.039 1 88.94 275 PHE A C 1
ATOM 2116 O O . PHE A 1 275 ? 16.594 9.211 7.641 1 88.94 275 PHE A O 1
ATOM 2123 N N . GLY A 1 276 ? 14.984 10.641 8.336 1 87.88 276 GLY A N 1
ATOM 2124 C CA . GLY A 1 276 ? 15.883 11.781 8.273 1 87.88 276 GLY A CA 1
ATOM 2125 C C . GLY A 1 276 ? 15.555 12.742 7.145 1 87.88 276 GLY A C 1
ATOM 2126 O O . GLY A 1 276 ? 14.641 12.492 6.352 1 87.88 276 GLY A O 1
ATOM 2127 N N . MET A 1 277 ? 16.375 13.695 7.117 1 89.75 277 MET A N 1
ATOM 2128 C CA . MET A 1 277 ? 16.141 14.781 6.164 1 89.75 277 MET A CA 1
ATOM 2129 C C . MET A 1 277 ? 16.609 14.398 4.77 1 89.75 277 MET A C 1
ATOM 2131 O O . MET A 1 277 ? 17.734 13.898 4.613 1 89.75 277 MET A O 1
ATOM 2135 N N . GLN A 1 278 ? 15.711 14.586 3.838 1 91.94 278 GLN A N 1
ATOM 2136 C CA . GLN A 1 278 ? 16.109 14.414 2.441 1 91.94 278 GLN A CA 1
ATOM 2137 C C . GLN A 1 278 ? 16.703 15.695 1.877 1 91.94 278 GLN A C 1
ATOM 2139 O O . GLN A 1 278 ? 16.484 16.781 2.422 1 91.94 278 GLN A O 1
ATOM 2144 N N . GLU A 1 279 ? 17.406 15.523 0.755 1 91.31 279 GLU A N 1
ATOM 2145 C CA . GLU A 1 279 ? 18 16.688 0.096 1 91.31 279 GLU A CA 1
ATOM 2146 C C . GLU A 1 279 ? 16.938 17.703 -0.295 1 91.31 279 GLU A C 1
ATOM 2148 O O . GLU A 1 279 ? 17.125 18.906 -0.148 1 91.31 279 GLU A O 1
ATOM 2153 N N . THR A 1 280 ? 15.805 17.172 -0.677 1 91.19 280 THR A N 1
ATOM 2154 C CA . THR A 1 280 ? 14.734 18.031 -1.17 1 91.19 280 THR A CA 1
ATOM 2155 C C . THR A 1 280 ? 14.125 18.844 -0.031 1 91.19 280 THR A C 1
ATOM 2157 O O . THR A 1 280 ? 13.398 19.812 -0.27 1 91.19 280 THR A O 1
ATOM 2160 N N . GLU A 1 281 ? 14.43 18.484 1.253 1 93.44 281 GLU A N 1
ATOM 2161 C CA . GLU A 1 281 ? 13.859 19.141 2.426 1 93.44 281 GLU A CA 1
ATOM 2162 C C . GLU A 1 281 ? 14.836 20.156 3.014 1 93.44 281 GLU A C 1
ATOM 2164 O O . GLU A 1 281 ? 14.484 20.922 3.924 1 93.44 281 GLU A O 1
ATOM 2169 N N . GLU A 1 282 ? 16.062 20.203 2.566 1 90 282 GLU A N 1
ATOM 2170 C CA . GLU A 1 282 ? 17.141 20.922 3.223 1 90 282 GLU A CA 1
ATOM 2171 C C . GLU A 1 282 ? 16.812 22.391 3.412 1 90 282 GLU A C 1
ATOM 2173 O O . GLU A 1 282 ? 17.141 22.984 4.441 1 90 282 GLU A O 1
ATOM 2178 N N . TYR A 1 283 ? 16.172 22.938 2.434 1 85.88 283 TYR A N 1
ATOM 2179 C CA . TYR A 1 283 ? 15.867 24.359 2.494 1 85.88 283 TYR A CA 1
ATOM 2180 C C . TYR A 1 283 ? 14.859 24.656 3.6 1 85.88 283 TYR A C 1
ATOM 2182 O O . TYR A 1 283 ? 14.766 25.781 4.074 1 85.88 283 TYR A O 1
ATOM 2190 N N . MET A 1 284 ? 14.125 23.656 4.055 1 88 284 MET A N 1
ATOM 2191 C CA . MET A 1 284 ? 13.102 23.828 5.082 1 88 284 MET A CA 1
ATOM 2192 C C . MET A 1 284 ? 13.719 23.812 6.477 1 88 284 MET A C 1
ATOM 2194 O O . MET A 1 284 ? 13.07 24.203 7.449 1 88 284 MET A O 1
ATOM 2198 N N . TYR A 1 285 ? 14.914 23.375 6.539 1 83.69 285 TYR A N 1
ATOM 2199 C CA . TYR A 1 285 ? 15.578 23.281 7.836 1 83.69 285 TYR A CA 1
ATOM 2200 C C . TYR A 1 285 ? 15.664 24.656 8.508 1 83.69 285 TYR A C 1
ATOM 2202 O O . TYR A 1 285 ? 15.648 24.75 9.734 1 83.69 285 TYR A O 1
ATOM 2210 N N . ALA A 1 286 ? 15.703 25.656 7.68 1 81.62 286 ALA A N 1
ATOM 2211 C CA . ALA A 1 286 ? 15.812 27.016 8.195 1 81.62 286 ALA A CA 1
ATOM 2212 C C . ALA A 1 286 ? 14.586 27.391 9.023 1 81.62 286 ALA A C 1
ATOM 2214 O O . ALA A 1 286 ? 14.641 28.297 9.859 1 81.62 286 ALA A O 1
ATOM 2215 N N . PHE A 1 287 ? 13.461 26.656 8.812 1 84.75 287 PHE A N 1
ATOM 2216 C CA . PHE A 1 287 ? 12.219 26.969 9.508 1 84.75 287 PHE A CA 1
ATOM 2217 C C . PHE A 1 287 ? 12.148 26.234 10.844 1 84.75 287 PHE A C 1
ATOM 2219 O O . PHE A 1 287 ? 11.305 26.547 11.68 1 84.75 287 PHE A O 1
ATOM 2226 N N . ARG A 1 288 ? 13.039 25.312 11.039 1 84.56 288 ARG A N 1
ATOM 2227 C CA . ARG A 1 288 ? 12.977 24.469 12.234 1 84.56 288 ARG A CA 1
ATOM 2228 C C . ARG A 1 288 ? 13.328 25.281 13.477 1 84.56 288 ARG A C 1
ATOM 2230 O O . ARG A 1 288 ? 14.258 26.078 13.461 1 84.56 288 ARG A O 1
ATOM 2237 N N . ARG A 1 289 ? 12.547 25.062 14.5 1 82.88 289 ARG A N 1
ATOM 2238 C CA . ARG A 1 289 ? 12.789 25.734 15.773 1 82.88 289 ARG A CA 1
ATOM 2239 C C . ARG A 1 289 ? 13.219 24.734 16.844 1 82.88 289 ARG A C 1
ATOM 2241 O O . ARG A 1 289 ? 12.758 23.594 16.859 1 82.88 289 ARG A O 1
ATOM 2248 N N . HIS A 1 290 ? 14.188 25.141 17.609 1 76.25 290 HIS A N 1
ATOM 2249 C CA . HIS A 1 290 ? 14.672 24.375 18.75 1 76.25 290 HIS A CA 1
ATOM 2250 C C . HIS A 1 290 ? 14.602 25.188 20.047 1 76.25 290 HIS A C 1
ATOM 2252 O O . HIS A 1 290 ? 15.453 26.047 20.281 1 76.25 290 HIS A O 1
ATOM 2258 N N . THR A 1 291 ? 13.398 25.109 20.656 1 74 291 THR A N 1
ATOM 2259 C CA . THR A 1 291 ? 13.266 25.875 21.891 1 74 291 THR A CA 1
ATOM 2260 C C . THR A 1 291 ? 13.148 24.938 23.094 1 74 291 THR A C 1
ATOM 2262 O O . THR A 1 291 ? 12.695 23.812 22.969 1 74 291 THR A O 1
ATOM 2265 N N . GLU A 1 292 ? 13.82 25.219 24.219 1 74.75 292 GLU A N 1
ATOM 2266 C CA . GLU A 1 292 ? 13.852 24.422 25.438 1 74.75 292 GLU A CA 1
ATOM 2267 C C . GLU A 1 292 ? 12.578 24.609 26.266 1 74.75 292 GLU A C 1
ATOM 2269 O O . GLU A 1 292 ? 11.984 25.688 26.25 1 74.75 292 GLU A O 1
ATOM 2274 N N . MET B 1 1 ? -6.145 -18.281 26.859 1 21.08 1 MET B N 1
ATOM 2275 C CA . MET B 1 1 ? -5.543 -16.969 26.672 1 21.08 1 MET B CA 1
ATOM 2276 C C . MET B 1 1 ? -5.398 -16.656 25.188 1 21.08 1 MET B C 1
ATOM 2278 O O . MET B 1 1 ? -4.738 -17.391 24.453 1 21.08 1 MET B O 1
ATOM 2282 N N . ASP B 1 2 ? -6.426 -16.156 24.516 1 26.25 2 ASP B N 1
ATOM 2283 C CA . ASP B 1 2 ? -6.695 -15.883 23.109 1 26.25 2 ASP B CA 1
ATOM 2284 C C . ASP B 1 2 ? -5.613 -14.984 22.5 1 26.25 2 ASP B C 1
ATOM 2286 O O . ASP B 1 2 ? -5.434 -13.844 22.938 1 26.25 2 ASP B O 1
ATOM 2290 N N . GLN B 1 3 ? -4.473 -15.453 22.156 1 27.06 3 GLN B N 1
ATOM 2291 C CA . GLN B 1 3 ? -3.113 -15.039 21.828 1 27.06 3 GLN B CA 1
ATOM 2292 C C . GLN B 1 3 ? -3.113 -13.984 20.734 1 27.06 3 GLN B C 1
ATOM 2294 O O . GLN B 1 3 ? -2.064 -13.422 20.406 1 27.06 3 GLN B O 1
ATOM 2299 N N . ASN B 1 4 ? -3.979 -14.195 19.734 1 32.09 4 ASN B N 1
ATOM 2300 C CA . ASN B 1 4 ? -3.842 -13.281 18.594 1 32.09 4 ASN B CA 1
ATOM 2301 C C . ASN B 1 4 ? -4.012 -11.828 19.031 1 32.09 4 ASN B C 1
ATOM 2303 O O . ASN B 1 4 ? -5.055 -11.227 18.781 1 32.09 4 ASN B O 1
ATOM 2307 N N . ASP B 1 5 ? -3.863 -11.594 20.266 1 31.11 5 ASP B N 1
ATOM 2308 C CA . ASP B 1 5 ? -4.027 -10.195 20.656 1 31.11 5 ASP B CA 1
ATOM 2309 C C . ASP B 1 5 ? -3.096 -9.289 19.859 1 31.11 5 ASP B C 1
ATOM 2311 O O . ASP B 1 5 ? -1.983 -8.984 20.297 1 31.11 5 ASP B O 1
ATOM 2315 N N . ALA B 1 6 ? -2.854 -9.586 18.562 1 37.09 6 ALA B N 1
ATOM 2316 C CA . ALA B 1 6 ? -2.211 -8.461 17.891 1 37.09 6 ALA B CA 1
ATOM 2317 C C . ALA B 1 6 ? -2.508 -7.145 18.594 1 37.09 6 ALA B C 1
ATOM 2319 O O . ALA B 1 6 ? -3.67 -6.801 18.812 1 37.09 6 ALA B O 1
ATOM 2320 N N . ALA B 1 7 ? -1.727 -6.68 19.484 1 39.56 7 ALA B N 1
ATOM 2321 C CA . ALA B 1 7 ? -1.847 -5.473 20.297 1 39.56 7 ALA B CA 1
ATOM 2322 C C . ALA B 1 7 ? -2.615 -4.387 19.547 1 39.56 7 ALA B C 1
ATOM 2324 O O . ALA B 1 7 ? -2.203 -3.955 18.469 1 39.56 7 ALA B O 1
ATOM 2325 N N . SER B 1 8 ? -3.939 -4.379 19.516 1 50.41 8 SER B N 1
ATOM 2326 C CA . SER B 1 8 ? -4.816 -3.354 18.953 1 50.41 8 SER B CA 1
ATOM 2327 C C . SER B 1 8 ? -4.152 -1.982 18.984 1 50.41 8 SER B C 1
ATOM 2329 O O . SER B 1 8 ? -3.744 -1.507 20.047 1 50.41 8 SER B O 1
ATOM 2331 N N . ARG B 1 9 ? -3.346 -1.645 17.859 1 63.25 9 ARG B N 1
ATOM 2332 C CA . ARG B 1 9 ? -2.902 -0.256 17.812 1 63.25 9 ARG B CA 1
ATOM 2333 C C . ARG B 1 9 ? -3.977 0.684 18.344 1 63.25 9 ARG B C 1
ATOM 2335 O O . ARG B 1 9 ? -5.172 0.409 18.203 1 63.25 9 ARG B O 1
ATOM 2342 N N . LYS B 1 10 ? -3.504 1.614 19.141 1 81.06 10 LYS B N 1
ATOM 2343 C CA . LYS B 1 10 ? -4.312 2.635 19.812 1 81.06 10 LYS B CA 1
ATOM 2344 C C . LYS B 1 10 ? -5.16 3.404 18.797 1 81.06 10 LYS B C 1
ATOM 2346 O O . LYS B 1 10 ? -4.738 3.615 17.656 1 81.06 10 LYS B O 1
ATOM 2351 N N . THR B 1 11 ? -6.422 3.406 19.031 1 96.06 11 THR B N 1
ATOM 2352 C CA . THR B 1 11 ? -7.32 4.309 18.312 1 96.06 11 THR B CA 1
ATOM 2353 C C . THR B 1 11 ? -7.348 5.68 18.984 1 96.06 11 THR B C 1
ATOM 2355 O O . THR B 1 11 ? -7.395 5.777 20.219 1 96.06 11 THR B O 1
ATOM 2358 N N . VAL B 1 12 ? -7.219 6.723 18.203 1 98.25 12 VAL B N 1
ATOM 2359 C CA . VAL B 1 12 ? -7.289 8.094 18.703 1 98.25 12 VAL B CA 1
ATOM 2360 C C . VAL B 1 12 ? -8.578 8.75 18.203 1 98.25 12 VAL B C 1
ATOM 2362 O O . VAL B 1 12 ? -8.875 8.727 17 1 98.25 12 VAL B O 1
ATOM 2365 N N . LYS B 1 13 ? -9.305 9.312 19.078 1 97.88 13 LYS B N 1
ATOM 2366 C CA . LYS B 1 13 ? -10.539 9.992 18.703 1 97.88 13 LYS B CA 1
ATOM 2367 C C . LYS B 1 13 ? -10.32 11.5 18.562 1 97.88 13 LYS B C 1
ATOM 2369 O O . LYS B 1 13 ? -9.859 12.148 19.5 1 97.88 13 LYS B O 1
ATOM 2374 N N . ILE B 1 14 ? -10.617 12.023 17.438 1 98.12 14 ILE B N 1
ATOM 2375 C CA . ILE B 1 14 ? -10.633 13.453 17.188 1 98.12 14 ILE B CA 1
ATOM 2376 C C . ILE B 1 14 ? -12.07 13.914 16.922 1 98.12 14 ILE B C 1
ATOM 2378 O O . ILE B 1 14 ? -12.57 13.773 15.797 1 98.12 14 ILE B O 1
ATOM 2382 N N . GLY B 1 15 ? -12.672 14.438 17.938 1 95.25 15 GLY B N 1
ATOM 2383 C CA . GLY B 1 15 ? -14.109 14.602 17.859 1 95.25 15 GLY B CA 1
ATOM 2384 C C . GLY B 1 15 ? -14.844 13.289 17.609 1 95.25 15 GLY B C 1
ATOM 2385 O O . GLY B 1 15 ? -14.617 12.305 18.312 1 95.25 15 GLY B O 1
ATOM 2386 N N . GLY B 1 16 ? -15.641 13.258 16.656 1 95.44 16 GLY B N 1
ATOM 2387 C CA . GLY B 1 16 ? -16.375 12.055 16.328 1 95.44 16 GLY B CA 1
ATOM 2388 C C . GLY B 1 16 ? -15.641 11.141 15.367 1 95.44 16 GLY B C 1
ATOM 2389 O O . GLY B 1 16 ? -16.141 10.07 15.008 1 95.44 16 GLY B O 1
ATOM 2390 N N . VAL B 1 17 ? -14.445 11.438 15.016 1 97.69 17 VAL B N 1
ATOM 2391 C CA . VAL B 1 17 ? -13.695 10.672 14.031 1 97.69 17 VAL B CA 1
ATOM 2392 C C . VAL B 1 17 ? -12.703 9.75 14.734 1 97.69 17 VAL B C 1
ATOM 2394 O O . VAL B 1 17 ? -11.812 10.219 15.445 1 97.69 17 VAL B O 1
ATOM 2397 N N . ALA B 1 18 ? -12.852 8.438 14.578 1 98.25 18 ALA B N 1
ATOM 2398 C CA . ALA B 1 18 ? -11.914 7.457 15.117 1 98.25 18 ALA B CA 1
ATOM 2399 C C . ALA B 1 18 ? -10.773 7.203 14.141 1 98.25 18 ALA B C 1
ATOM 2401 O O . ALA B 1 18 ? -11 6.852 12.977 1 98.25 18 ALA B O 1
ATOM 2402 N N . VAL B 1 19 ? -9.539 7.461 14.602 1 98.5 19 VAL B N 1
ATOM 2403 C CA . VAL B 1 19 ? -8.352 7.258 13.773 1 98.5 19 VAL B CA 1
ATOM 2404 C C . VAL B 1 19 ? -7.586 6.031 14.266 1 98.5 19 VAL B C 1
ATOM 2406 O O . VAL B 1 19 ? -7.098 6.008 15.398 1 98.5 19 VAL B O 1
ATOM 2409 N N . GLY B 1 20 ? -7.48 5.035 13.445 1 97.94 20 GLY B N 1
ATOM 2410 C CA . GLY B 1 20 ? -6.801 3.799 13.797 1 97.94 20 GLY B CA 1
ATOM 2411 C C . GLY B 1 20 ? -7.227 2.619 12.945 1 97.94 20 GLY B C 1
ATOM 2412 O O . GLY B 1 20 ? -8.117 2.742 12.102 1 97.94 20 GLY B O 1
ATOM 2413 N N . ASP B 1 21 ? -6.555 1.466 13.148 1 95.25 21 ASP B N 1
ATOM 2414 C CA . ASP B 1 21 ? -6.891 0.254 12.406 1 95.25 21 ASP B CA 1
ATOM 2415 C C . ASP B 1 21 ? -8.336 -0.161 12.664 1 95.25 21 ASP B C 1
ATOM 2417 O O . ASP B 1 21 ? -8.828 -0.066 13.789 1 95.25 21 ASP B O 1
ATOM 2421 N N . GLY B 1 22 ? -8.984 -0.594 11.656 1 94.56 22 GLY B N 1
ATOM 2422 C CA . GLY B 1 22 ? -10.367 -1.031 11.781 1 94.56 22 GLY B CA 1
ATOM 2423 C C . GLY B 1 22 ? -11.375 0.086 11.562 1 94.56 22 GLY B C 1
ATOM 2424 O O . GLY B 1 22 ? -12.578 -0.149 11.562 1 94.56 22 GLY B O 1
ATOM 2425 N N . HIS B 1 23 ? -10.875 1.306 11.414 1 97.5 23 HIS B N 1
ATOM 2426 C CA . HIS B 1 23 ? -11.719 2.459 11.109 1 97.5 23 HIS B CA 1
ATOM 2427 C C . HIS B 1 23 ? -11.375 3.051 9.75 1 97.5 23 HIS B C 1
ATOM 2429 O O . HIS B 1 23 ? -10.25 2.877 9.258 1 97.5 23 HIS B O 1
ATOM 2435 N N . PRO B 1 24 ? -12.383 3.699 9.094 1 98 24 PRO B N 1
ATOM 2436 C CA . PRO B 1 24 ? -12.031 4.418 7.867 1 98 24 PRO B CA 1
ATOM 2437 C C . PRO B 1 24 ? -10.93 5.453 8.086 1 98 24 PRO B C 1
ATOM 2439 O O . PRO B 1 24 ? -10.898 6.113 9.133 1 98 24 PRO B O 1
ATOM 2442 N N . ALA B 1 25 ? -10.055 5.566 7.18 1 98.75 25 ALA B N 1
ATOM 2443 C CA . ALA B 1 25 ? -9 6.57 7.285 1 98.75 25 ALA B CA 1
ATOM 2444 C C . ALA B 1 25 ? -9.594 7.977 7.355 1 98.75 25 ALA B C 1
ATOM 2446 O O . ALA B 1 25 ? -10.539 8.297 6.633 1 98.75 25 ALA B O 1
ATOM 2447 N N . ALA B 1 26 ? -9.055 8.766 8.219 1 98.88 26 ALA B N 1
ATOM 2448 C CA . ALA B 1 26 ? -9.484 10.164 8.312 1 98.88 26 ALA B CA 1
ATOM 2449 C C . ALA B 1 26 ? -8.836 11.008 7.219 1 98.88 26 ALA B C 1
ATOM 2451 O O . ALA B 1 26 ? -7.621 10.961 7.023 1 98.88 26 ALA B O 1
ATOM 2452 N N . ILE B 1 27 ? -9.617 11.75 6.508 1 98.94 27 ILE B N 1
ATOM 2453 C CA . ILE B 1 27 ? -9.117 12.633 5.457 1 98.94 27 ILE B CA 1
ATOM 2454 C C . ILE B 1 27 ? -9.227 14.086 5.918 1 98.94 27 ILE B C 1
ATOM 2456 O O . ILE B 1 27 ? -10.32 14.57 6.203 1 98.94 27 ILE B O 1
ATOM 2460 N N . VAL B 1 28 ? -8.078 14.766 5.945 1 98.94 28 VAL B N 1
ATOM 2461 C CA . VAL B 1 28 ? -7.977 16.125 6.465 1 98.94 28 VAL B CA 1
ATOM 2462 C C . VAL B 1 28 ? -7.695 17.094 5.324 1 98.94 28 VAL B C 1
ATOM 2464 O O . VAL B 1 28 ? -6.711 16.938 4.598 1 98.94 28 VAL B O 1
ATOM 2467 N N . ALA B 1 29 ? -8.562 18.078 5.172 1 98.81 29 ALA B N 1
ATOM 2468 C CA . ALA B 1 29 ? -8.266 19.203 4.293 1 98.81 29 ALA B CA 1
ATOM 2469 C C . ALA B 1 29 ? -7.523 20.297 5.043 1 98.81 29 ALA B C 1
ATOM 2471 O O . ALA B 1 29 ? -8.094 20.953 5.918 1 98.81 29 ALA B O 1
ATOM 2472 N N . GLU B 1 30 ? -6.32 20.484 4.684 1 98.5 30 GLU B N 1
ATOM 2473 C CA . GLU B 1 30 ? -5.496 21.547 5.258 1 98.5 30 GLU B CA 1
ATOM 2474 C C . GLU B 1 30 ? -5.664 22.859 4.492 1 98.5 30 GLU B C 1
ATOM 2476 O O . GLU B 1 30 ? -5.234 22.969 3.34 1 98.5 30 GLU B O 1
ATOM 2481 N N . LEU B 1 31 ? -6.137 23.859 5.164 1 97.75 31 LEU B N 1
ATOM 2482 C CA . LEU B 1 31 ? -6.367 25.125 4.492 1 97.75 31 LEU B CA 1
ATOM 2483 C C . LEU B 1 31 ? -5.074 25.938 4.406 1 97.75 31 LEU B C 1
ATOM 2485 O O . LEU B 1 31 ? -4.902 26.734 3.486 1 97.75 31 LEU B O 1
ATOM 2489 N N . GLY B 1 32 ? -4.238 25.641 5.402 1 95.81 32 GLY B N 1
ATOM 2490 C CA . GLY B 1 32 ? -3.029 26.453 5.441 1 95.81 32 GLY B CA 1
ATOM 2491 C C . GLY B 1 32 ? -3.303 27.938 5.332 1 95.81 32 GLY B C 1
ATOM 2492 O O . GLY B 1 32 ? -4.191 28.469 6.004 1 95.81 32 GLY B O 1
ATOM 2493 N N . VAL B 1 33 ? -2.443 28.625 4.578 1 95.5 33 VAL B N 1
ATOM 2494 C CA . VAL B 1 33 ? -2.617 30.062 4.336 1 95.5 33 VAL B CA 1
ATOM 2495 C C . VAL B 1 33 ? -3.104 30.281 2.906 1 95.5 33 VAL B C 1
ATOM 2497 O O . VAL B 1 33 ? -2.881 31.359 2.328 1 95.5 33 VAL B O 1
ATOM 2500 N N . ASN B 1 34 ? -3.734 29.266 2.336 1 96.94 34 ASN B N 1
ATOM 2501 C CA . ASN B 1 34 ? -4.164 29.328 0.943 1 96.94 34 ASN B CA 1
ATOM 2502 C C . ASN B 1 34 ? -5.316 30.312 0.757 1 96.94 34 ASN B C 1
ATOM 2504 O O . ASN B 1 34 ? -5.648 30.688 -0.372 1 96.94 34 ASN B O 1
ATOM 2508 N N . HIS B 1 35 ? -5.906 30.797 1.811 1 96.94 35 HIS B N 1
ATOM 2509 C CA . HIS B 1 35 ? -6.922 31.844 1.785 1 96.94 35 HIS B CA 1
ATOM 2510 C C . HIS B 1 35 ? -6.297 33.219 1.563 1 96.94 35 HIS B C 1
ATOM 2512 O O . HIS B 1 35 ? -6.992 34.156 1.197 1 96.94 35 HIS B O 1
ATOM 2518 N N . LEU B 1 36 ? -5.102 33.375 1.894 1 95.62 36 LEU B N 1
ATOM 2519 C CA . LEU B 1 36 ? -4.312 34.562 1.652 1 95.62 36 LEU B CA 1
ATOM 2520 C C . LEU B 1 36 ? -4.895 35.781 2.402 1 95.62 36 LEU B C 1
ATOM 2522 O O . LEU B 1 36 ? -4.938 36.875 1.869 1 95.62 36 LEU B O 1
ATOM 2526 N N . GLY B 1 37 ? -5.43 35.5 3.518 1 95.56 37 GLY B N 1
ATOM 2527 C CA . GLY B 1 37 ? -5.961 36.562 4.371 1 95.56 37 GLY B CA 1
ATOM 2528 C C . GLY B 1 37 ? -7.352 37 3.969 1 95.56 37 GLY B C 1
ATOM 2529 O O . GLY B 1 37 ? -7.906 37.938 4.562 1 95.56 37 GLY B O 1
ATOM 2530 N N . ASP B 1 38 ? -7.859 36.406 2.984 1 96.5 38 ASP B N 1
ATOM 2531 C CA . ASP B 1 38 ? -9.203 36.719 2.52 1 96.5 38 ASP B CA 1
ATOM 2532 C C . ASP B 1 38 ? -10.25 35.906 3.281 1 96.5 38 ASP B C 1
ATOM 2534 O O . ASP B 1 38 ? -10.359 34.688 3.1 1 96.5 38 ASP B O 1
ATOM 2538 N N . PHE B 1 39 ? -11.039 36.625 4.074 1 97.38 39 PHE B N 1
ATOM 2539 C CA . PHE B 1 39 ? -12.023 36 4.945 1 97.38 39 PHE B CA 1
ATOM 2540 C C . PHE B 1 39 ? -13.07 35.25 4.133 1 97.38 39 PHE B C 1
ATOM 2542 O O . PHE B 1 39 ? -13.438 34.125 4.484 1 97.38 39 PHE B O 1
ATOM 2549 N N . GLY B 1 40 ? -13.578 35.844 3.09 1 97.56 40 GLY B N 1
ATOM 2550 C CA . GLY B 1 40 ? -14.539 35.188 2.221 1 97.56 40 GLY B CA 1
ATOM 2551 C C . GLY B 1 40 ? -14 33.906 1.588 1 97.56 40 GLY B C 1
ATOM 2552 O O . GLY B 1 40 ? -14.695 32.906 1.537 1 97.56 40 GLY B O 1
ATOM 2553 N N . ARG B 1 41 ? -12.828 33.938 1.15 1 97.06 41 ARG B N 1
ATOM 2554 C CA . ARG B 1 41 ? -12.188 32.781 0.562 1 97.06 41 ARG B CA 1
ATOM 2555 C C . ARG B 1 41 ? -12.031 31.672 1.592 1 97.06 41 ARG B C 1
ATOM 2557 O O . ARG B 1 41 ? -12.25 30.484 1.282 1 97.06 41 ARG B O 1
ATOM 2564 N N . ALA B 1 42 ? -11.625 32.031 2.775 1 98.06 42 ALA B N 1
ATOM 2565 C CA . ALA B 1 42 ? -11.492 31.062 3.842 1 98.06 42 ALA B CA 1
ATOM 2566 C C . ALA B 1 42 ? -12.812 30.344 4.094 1 98.06 42 ALA B C 1
ATOM 2568 O O . ALA B 1 42 ? -12.852 29.109 4.223 1 98.06 42 ALA B O 1
ATOM 2569 N N . LYS B 1 43 ? -13.867 31.109 4.148 1 98.06 43 LYS B N 1
ATOM 2570 C CA . LYS B 1 43 ? -15.188 30.516 4.348 1 98.06 43 LYS B CA 1
ATOM 2571 C C . LYS B 1 43 ? -15.555 29.594 3.197 1 98.06 43 LYS B C 1
ATOM 2573 O O . LYS B 1 43 ? -16.078 28.5 3.422 1 98.06 43 LYS B O 1
ATOM 2578 N N . GLU B 1 44 ? -15.289 30.031 2.035 1 98.12 44 GLU B N 1
ATOM 2579 C CA . GLU B 1 44 ? -15.547 29.219 0.854 1 98.12 44 GLU B CA 1
ATOM 2580 C C . GLU B 1 44 ? -14.766 27.906 0.916 1 98.12 44 GLU B C 1
ATOM 2582 O O . GLU B 1 44 ? -15.289 26.844 0.582 1 98.12 44 GLU B O 1
ATOM 2587 N N . MET B 1 45 ? -13.555 27.984 1.267 1 98.44 45 MET B N 1
ATOM 2588 C CA . MET B 1 45 ? -12.695 26.812 1.363 1 98.44 45 MET B CA 1
ATOM 2589 C C . MET B 1 45 ? -13.234 25.812 2.389 1 98.44 45 MET B C 1
ATOM 2591 O O . MET B 1 45 ? -13.258 24.609 2.143 1 98.44 45 MET B O 1
ATOM 2595 N N . ILE B 1 46 ? -13.68 26.328 3.535 1 98.56 46 ILE B N 1
ATOM 2596 C CA . ILE B 1 46 ? -14.266 25.484 4.57 1 98.56 46 ILE B CA 1
ATOM 2597 C C . ILE B 1 46 ? -15.469 24.734 4.008 1 98.56 46 ILE B C 1
ATOM 2599 O O . ILE B 1 46 ? -15.562 23.516 4.125 1 98.56 46 ILE B O 1
ATOM 2603 N N . HIS B 1 47 ? -16.344 25.469 3.395 1 98.38 47 HIS B N 1
ATOM 2604 C CA . HIS B 1 47 ? -17.562 24.906 2.84 1 98.38 47 HIS B CA 1
ATOM 2605 C C . HIS B 1 47 ? -17.25 23.859 1.769 1 98.38 47 HIS B C 1
ATOM 2607 O O . HIS B 1 47 ? -17.797 22.766 1.78 1 98.38 47 HIS B O 1
ATOM 2613 N N . ALA B 1 48 ? -16.359 24.203 0.86 1 98.62 48 ALA B N 1
ATOM 2614 C CA . ALA B 1 48 ? -16.016 23.328 -0.264 1 98.62 48 ALA B CA 1
ATOM 2615 C C . ALA B 1 48 ? -15.359 22.047 0.219 1 98.62 48 ALA B C 1
ATOM 2617 O O . ALA B 1 48 ? -15.625 20.969 -0.312 1 98.62 48 ALA B O 1
ATOM 2618 N N . ALA B 1 49 ? -14.461 22.156 1.178 1 98.56 49 ALA B N 1
ATOM 2619 C CA . ALA B 1 49 ? -13.805 20.969 1.727 1 98.56 49 ALA B CA 1
ATOM 2620 C C . ALA B 1 49 ? -14.82 20.031 2.361 1 98.56 49 ALA B C 1
ATOM 2622 O O . ALA B 1 49 ? -14.742 18.812 2.166 1 98.56 49 ALA B O 1
ATOM 2623 N N . HIS B 1 50 ? -15.727 20.609 3.1 1 97.94 50 HIS B N 1
ATOM 2624 C CA . HIS B 1 50 ? -16.781 19.828 3.729 1 97.94 50 HIS B CA 1
ATOM 2625 C C . HIS B 1 50 ? -17.641 19.109 2.684 1 97.94 50 HIS B C 1
ATOM 2627 O O . HIS B 1 50 ? -17.891 17.906 2.793 1 97.94 50 HIS B O 1
ATOM 2633 N N . GLU B 1 51 ? -18.016 19.812 1.69 1 98.06 51 GLU B N 1
ATOM 2634 C CA . GLU B 1 51 ? -18.875 19.25 0.645 1 98.06 51 GLU B CA 1
ATOM 2635 C C . GLU B 1 51 ? -18.156 18.156 -0.134 1 98.06 51 GLU B C 1
ATOM 2637 O O . GLU B 1 51 ? -18.781 17.203 -0.581 1 98.06 51 GLU B O 1
ATOM 2642 N N . ALA B 1 52 ? -16.875 18.312 -0.26 1 98.25 52 ALA B N 1
ATOM 2643 C CA . ALA B 1 52 ? -16.078 17.375 -1.051 1 98.25 52 ALA B CA 1
ATOM 2644 C C . ALA B 1 52 ? -15.805 16.094 -0.271 1 98.25 52 ALA B C 1
ATOM 2646 O O . ALA B 1 52 ? -15.312 15.117 -0.832 1 98.25 52 ALA B O 1
ATOM 2647 N N . GLY B 1 53 ? -16.062 16.078 1.061 1 97.75 53 GLY B N 1
ATOM 2648 C CA . GLY B 1 53 ? -16.016 14.828 1.799 1 97.75 53 GLY B CA 1
ATOM 2649 C C . GLY B 1 53 ? -14.891 14.773 2.811 1 97.75 53 GLY B C 1
ATOM 2650 O O . GLY B 1 53 ? -14.57 13.703 3.34 1 97.75 53 GLY B O 1
ATOM 2651 N N . ALA B 1 54 ? -14.273 15.914 3.137 1 98.38 54 ALA B N 1
ATOM 2652 C CA . ALA B 1 54 ? -13.266 15.914 4.199 1 98.38 54 ALA B CA 1
ATOM 2653 C C . ALA B 1 54 ? -13.883 15.5 5.531 1 98.38 54 ALA B C 1
ATOM 2655 O O . ALA B 1 54 ? -15 15.898 5.863 1 98.38 54 ALA B O 1
ATOM 2656 N N . ASP B 1 55 ? -13.141 14.648 6.234 1 98.31 55 ASP B N 1
ATOM 2657 C CA . ASP B 1 55 ? -13.602 14.258 7.562 1 98.31 55 ASP B CA 1
ATOM 2658 C C . ASP B 1 55 ? -13.266 15.336 8.594 1 98.31 55 ASP B C 1
ATOM 2660 O O . ASP B 1 55 ? -13.992 15.508 9.578 1 98.31 55 ASP B O 1
ATOM 2664 N N . LEU B 1 56 ? -12.141 15.992 8.406 1 98.56 56 LEU B N 1
ATOM 2665 C CA . LEU B 1 56 ? -11.641 17.062 9.258 1 98.56 56 LEU B CA 1
ATOM 2666 C C . LEU B 1 56 ? -11.094 18.219 8.414 1 98.56 56 LEU B C 1
ATOM 2668 O O . LEU B 1 56 ? -10.555 18 7.328 1 98.56 56 LEU B O 1
ATOM 2672 N N . ILE B 1 57 ? -11.211 19.359 8.93 1 98.56 57 ILE B N 1
ATOM 2673 C CA . ILE B 1 57 ? -10.586 20.547 8.352 1 98.56 57 ILE B CA 1
ATOM 2674 C C . ILE B 1 57 ? -9.547 21.094 9.32 1 98.56 57 ILE B C 1
ATOM 2676 O O . ILE B 1 57 ? -9.781 21.156 10.531 1 98.56 57 ILE B O 1
ATOM 2680 N N . LYS B 1 58 ? -8.453 21.453 8.773 1 98.81 58 LYS B N 1
ATOM 2681 C CA . LYS B 1 58 ? -7.383 21.953 9.625 1 98.81 58 LYS B CA 1
ATOM 2682 C C . LYS B 1 58 ? -7.016 23.391 9.25 1 98.81 58 LYS B C 1
ATOM 2684 O O . LYS B 1 58 ? -6.871 23.719 8.07 1 98.81 58 LYS B O 1
ATOM 2689 N N . PHE B 1 59 ? -6.891 24.25 10.273 1 98.19 59 PHE B N 1
ATOM 2690 C CA . PHE B 1 59 ? -6.426 25.625 10.148 1 98.19 59 PHE B CA 1
ATOM 2691 C C . PHE B 1 59 ? -4.961 25.75 10.562 1 98.19 59 PHE B C 1
ATOM 2693 O O . PHE B 1 59 ? -4.359 24.766 11.008 1 98.19 59 PHE B O 1
ATOM 2700 N N . GLN B 1 60 ? -4.418 26.891 10.297 1 98 60 GLN B N 1
ATOM 2701 C CA . GLN B 1 60 ? -3.189 27.344 10.93 1 98 60 GLN B CA 1
ATOM 2702 C C . GLN B 1 60 ? -3.443 28.578 11.789 1 98 60 GLN B C 1
ATOM 2704 O O . GLN B 1 60 ? -4.059 29.547 11.328 1 98 60 GLN B O 1
ATOM 2709 N N . THR B 1 61 ? -3.084 28.5 12.992 1 98 61 THR B N 1
ATOM 2710 C CA . THR B 1 61 ? -3.258 29.609 13.93 1 98 61 THR B CA 1
ATOM 2711 C C . THR B 1 61 ? -1.907 30.125 14.422 1 98 61 THR B C 1
ATOM 2713 O O . THR B 1 61 ? -1.116 29.359 14.977 1 98 61 THR B O 1
ATOM 2716 N N . TYR B 1 62 ? -1.698 31.422 14.188 1 96.69 62 TYR B N 1
ATOM 2717 C CA . TYR B 1 62 ? -0.392 31.938 14.578 1 96.69 62 TYR B CA 1
ATOM 2718 C C . TYR B 1 62 ? -0.436 33.438 14.758 1 96.69 62 TYR B C 1
ATOM 2720 O O . TYR B 1 62 ? -1.385 34.094 14.32 1 96.69 62 TYR B O 1
ATOM 2728 N N . VAL B 1 63 ? 0.489 33.938 15.547 1 95.75 63 VAL B N 1
ATOM 2729 C CA . VAL B 1 63 ? 0.916 35.312 15.547 1 95.75 63 VAL B CA 1
ATOM 2730 C C . VAL B 1 63 ? 2.225 35.469 14.773 1 95.75 63 VAL B C 1
ATOM 2732 O O . VAL B 1 63 ? 3.242 34.875 15.156 1 95.75 63 VAL B O 1
ATOM 2735 N N . ALA B 1 64 ? 2.152 36.281 13.703 1 94.25 64 ALA B N 1
ATOM 2736 C CA . ALA B 1 64 ? 3.275 36.344 12.773 1 94.25 64 ALA B CA 1
ATOM 2737 C C . ALA B 1 64 ? 4.586 36.625 13.508 1 94.25 64 ALA B C 1
ATOM 2739 O O . ALA B 1 64 ? 5.59 35.938 13.281 1 94.25 64 ALA B O 1
ATOM 2740 N N . GLU B 1 65 ? 4.59 37.5 14.469 1 92.06 65 GLU B N 1
ATOM 2741 C CA . GLU B 1 65 ? 5.785 37.938 15.188 1 92.06 65 GLU B CA 1
ATOM 2742 C C . GLU B 1 65 ? 6.32 36.844 16.094 1 92.06 65 GLU B C 1
ATOM 2744 O O . GLU B 1 65 ? 7.492 36.844 16.469 1 92.06 65 GLU B O 1
ATOM 2749 N N . ASP B 1 66 ? 5.465 35.906 16.375 1 89.44 66 ASP B N 1
ATOM 2750 C CA . ASP B 1 66 ? 5.844 34.844 17.328 1 89.44 66 ASP B CA 1
ATOM 2751 C C . ASP B 1 66 ? 6.082 33.531 16.609 1 89.44 66 ASP B C 1
ATOM 2753 O O . ASP B 1 66 ? 6.492 32.531 17.234 1 89.44 66 ASP B O 1
ATOM 2757 N N . ARG B 1 67 ? 5.797 33.406 15.383 1 87.12 67 ARG B N 1
ATOM 2758 C CA . ARG B 1 67 ? 5.859 32.188 14.617 1 87.12 67 ARG B CA 1
ATOM 2759 C C . ARG B 1 67 ? 7.301 31.812 14.297 1 87.12 67 ARG B C 1
ATOM 2761 O O . ARG B 1 67 ? 7.621 30.625 14.141 1 87.12 67 ARG B O 1
ATOM 2768 N N . TYR B 1 68 ? 8.117 32.812 14.203 1 83.56 68 TYR B N 1
ATOM 2769 C CA . TYR B 1 68 ? 9.508 32.562 13.828 1 83.56 68 TYR B CA 1
ATOM 2770 C C . TYR B 1 68 ? 10.469 33.219 14.805 1 83.56 68 TYR B C 1
ATOM 2772 O O . TYR B 1 68 ? 10.156 34.281 15.367 1 83.56 68 TYR B O 1
ATOM 2780 N N . ASP B 1 69 ? 11.508 32.562 14.992 1 80.12 69 ASP B N 1
ATOM 2781 C CA . ASP B 1 69 ? 12.539 33.125 15.867 1 80.12 69 ASP B CA 1
ATOM 2782 C C . ASP B 1 69 ? 13.492 34 15.078 1 80.12 69 ASP B C 1
ATOM 2784 O O . ASP B 1 69 ? 14.414 33.531 14.43 1 80.12 69 ASP B O 1
ATOM 2788 N N . VAL B 1 70 ? 13.359 35.25 15.289 1 80.62 70 VAL B N 1
ATOM 2789 C CA . VAL B 1 70 ? 14.156 36.188 14.508 1 80.62 70 VAL B CA 1
ATOM 2790 C C . VAL B 1 70 ? 15.57 36.25 15.078 1 80.62 70 VAL B C 1
ATOM 2792 O O . VAL B 1 70 ? 16.5 36.656 14.391 1 80.62 70 VAL B O 1
ATOM 2795 N N . THR B 1 71 ? 15.711 35.906 16.328 1 80.12 71 THR B N 1
ATOM 2796 C CA . THR B 1 71 ? 17.031 36 16.969 1 80.12 71 THR B CA 1
ATOM 2797 C C . THR B 1 71 ? 17.922 34.844 16.531 1 80.12 71 THR B C 1
ATOM 2799 O O . THR B 1 71 ? 19.109 35.031 16.281 1 80.12 71 THR B O 1
ATOM 2802 N N . ALA B 1 72 ? 17.297 33.719 16.359 1 77.31 72 ALA B N 1
ATOM 2803 C CA . ALA B 1 72 ? 18.078 32.531 16.078 1 77.31 72 ALA B CA 1
ATOM 2804 C C . ALA B 1 72 ? 18.172 32.281 14.57 1 77.31 72 ALA B C 1
ATOM 2806 O O . ALA B 1 72 ? 19.078 31.594 14.102 1 77.31 72 ALA B O 1
ATOM 2807 N N . ASN B 1 73 ? 17.281 32.875 13.797 1 81.12 73 ASN B N 1
ATOM 2808 C CA . ASN B 1 73 ? 17.203 32.656 12.359 1 81.12 73 ASN B CA 1
ATOM 2809 C C . ASN B 1 73 ? 17.297 33.969 11.578 1 81.12 73 ASN B C 1
ATOM 2811 O O . ASN B 1 73 ? 16.375 34.781 11.609 1 81.12 73 ASN B O 1
ATOM 2815 N N . PRO B 1 74 ? 18.391 34.125 10.828 1 83.06 74 PRO B N 1
ATOM 2816 C CA . PRO B 1 74 ? 18.547 35.375 10.07 1 83.06 74 PRO B CA 1
ATOM 2817 C C . PRO B 1 74 ? 17.422 35.594 9.062 1 83.06 74 PRO B C 1
ATOM 2819 O O . PRO B 1 74 ? 17.188 36.719 8.641 1 83.06 74 PRO B O 1
ATOM 2822 N N . LYS B 1 75 ? 16.781 34.562 8.734 1 86.38 75 LYS B N 1
ATOM 2823 C CA . LYS B 1 75 ? 15.68 34.688 7.773 1 86.38 75 LYS B CA 1
ATOM 2824 C C . LYS B 1 75 ? 14.344 34.875 8.484 1 86.38 75 LYS B C 1
ATOM 2826 O O . LYS B 1 75 ? 13.305 35 7.836 1 86.38 75 LYS B O 1
ATOM 2831 N N . GLY B 1 76 ? 14.375 34.938 9.711 1 87.75 76 GLY B N 1
ATOM 2832 C CA . GLY B 1 76 ? 13.164 35 10.523 1 87.75 76 GLY B CA 1
ATOM 2833 C C . GLY B 1 76 ? 12.281 36.188 10.18 1 87.75 76 GLY B C 1
ATOM 2834 O O . GLY B 1 76 ? 11.062 36.031 10.016 1 87.75 76 GLY B O 1
ATOM 2835 N N . GLN B 1 77 ? 12.93 37.312 10.039 1 90.62 77 GLN B N 1
ATOM 2836 C CA . GLN B 1 77 ? 12.148 38.5 9.719 1 90.62 77 GLN B CA 1
ATOM 2837 C C . GLN B 1 77 ? 11.5 38.375 8.344 1 90.62 77 GLN B C 1
ATOM 2839 O O . GLN B 1 77 ? 10.352 38.781 8.156 1 90.62 77 GLN B O 1
ATOM 2844 N N . ALA B 1 78 ? 12.211 37.875 7.41 1 91.19 78 ALA B N 1
ATOM 2845 C CA . ALA B 1 78 ? 11.664 37.688 6.07 1 91.19 78 ALA B CA 1
ATOM 2846 C C . ALA B 1 78 ? 10.461 36.75 6.098 1 91.19 78 ALA B C 1
ATOM 2848 O O . ALA B 1 78 ? 9.484 36.969 5.379 1 91.19 78 ALA B O 1
ATOM 2849 N N . PHE B 1 79 ? 10.508 35.719 6.902 1 90.75 79 PHE B N 1
ATOM 2850 C CA . PHE B 1 79 ? 9.406 34.781 7.043 1 90.75 79 PHE B CA 1
ATOM 2851 C C . PHE B 1 79 ? 8.188 35.469 7.66 1 90.75 79 PHE B C 1
ATOM 2853 O O . PHE B 1 79 ? 7.062 35.281 7.199 1 90.75 79 PHE B O 1
ATOM 2860 N N . ILE B 1 80 ? 8.453 36.25 8.68 1 93 80 ILE B N 1
ATOM 2861 C CA . ILE B 1 80 ? 7.379 37 9.328 1 93 80 ILE B CA 1
ATOM 2862 C C . ILE B 1 80 ? 6.688 37.906 8.312 1 93 80 ILE B C 1
ATOM 2864 O O . ILE B 1 80 ? 5.461 37.906 8.219 1 93 80 ILE B O 1
ATOM 2868 N N . ASP B 1 81 ? 7.445 38.625 7.52 1 94.12 81 ASP B N 1
ATOM 2869 C CA . ASP B 1 81 ? 6.914 39.531 6.523 1 94.12 81 ASP B CA 1
ATOM 2870 C C . ASP B 1 81 ? 6.086 38.812 5.477 1 94.12 81 ASP B C 1
ATOM 2872 O O . ASP B 1 81 ? 5.117 39.344 4.941 1 94.12 81 ASP B O 1
ATOM 2876 N N . MET B 1 82 ? 6.445 37.625 5.262 1 91.31 82 MET B N 1
ATOM 2877 C CA . MET B 1 82 ? 5.762 36.812 4.266 1 91.31 82 MET B CA 1
ATOM 2878 C C . MET B 1 82 ? 4.375 36.406 4.75 1 91.31 82 MET B C 1
ATOM 2880 O O . MET B 1 82 ? 3.404 36.469 3.994 1 91.31 82 MET B O 1
ATOM 2884 N N . VAL B 1 83 ? 4.238 36 6.004 1 93.44 83 VAL B N 1
ATOM 2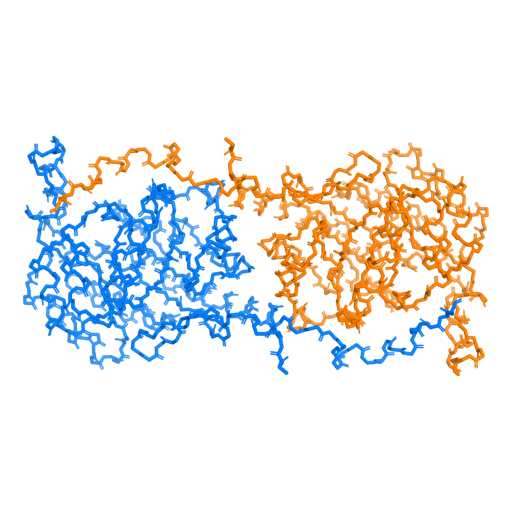885 C CA . VAL B 1 83 ? 2.998 35.375 6.457 1 93.44 83 VAL B CA 1
ATOM 2886 C C . VAL B 1 83 ? 2.094 36.438 7.098 1 93.44 83 VAL B C 1
ATOM 2888 O O . VAL B 1 83 ? 0.894 36.188 7.273 1 93.44 83 VAL B O 1
ATOM 2891 N N . ARG B 1 84 ? 2.605 37.594 7.504 1 95.38 84 ARG B N 1
ATOM 2892 C CA . ARG B 1 84 ? 1.866 38.625 8.211 1 95.38 84 ARG B CA 1
ATOM 2893 C C . ARG B 1 84 ? 0.615 39.031 7.438 1 95.38 84 ARG B C 1
ATOM 2895 O O . ARG B 1 84 ? -0.47 39.125 8.016 1 95.38 84 ARG B O 1
ATOM 2902 N N . PRO B 1 85 ? 0.756 39.219 6.121 1 95 85 PRO B N 1
ATOM 2903 C CA . PRO B 1 85 ? -0.431 39.656 5.379 1 95 85 PRO B CA 1
ATOM 2904 C C . PRO B 1 85 ? -1.536 38.594 5.367 1 95 85 PRO B C 1
ATOM 2906 O O . PRO B 1 85 ? -2.689 38.906 5.059 1 95 85 PRO B O 1
ATOM 2909 N N . TRP B 1 86 ? -1.198 37.375 5.648 1 95.75 86 TRP B N 1
ATOM 2910 C CA . TRP B 1 86 ? -2.162 36.281 5.551 1 95.75 86 TRP B CA 1
ATOM 2911 C C . TRP B 1 86 ? -2.738 35.969 6.922 1 95.75 86 TRP B C 1
ATOM 2913 O O . TRP B 1 86 ? -3.625 35.094 7.039 1 95.75 86 TRP B O 1
ATOM 2923 N N . GLN B 1 87 ? -2.266 36.562 7.965 1 96.62 87 GLN B N 1
ATOM 2924 C CA . GLN B 1 87 ? -2.746 36.344 9.328 1 96.62 87 GLN B CA 1
ATOM 2925 C C . GLN B 1 87 ? -4.129 36.938 9.531 1 96.62 87 GLN B C 1
ATOM 2927 O O . GLN B 1 87 ? -4.348 38.125 9.227 1 96.62 87 GLN B O 1
ATOM 2932 N N . PHE B 1 88 ? -5.059 36.188 10.039 1 97 88 PHE B N 1
ATOM 2933 C CA . PHE B 1 88 ? -6.352 36.719 10.453 1 97 88 PHE B CA 1
ATOM 2934 C C . PHE B 1 88 ? -6.258 37.344 11.852 1 97 88 PHE B C 1
ATOM 2936 O O . PHE B 1 88 ? -5.465 36.875 12.68 1 97 88 PHE B O 1
ATOM 2943 N N . THR B 1 89 ? -7.117 38.375 12.039 1 96.5 89 THR B N 1
ATOM 2944 C CA . THR B 1 89 ? -7.301 38.844 13.414 1 96.5 89 THR B CA 1
ATOM 2945 C C . THR B 1 89 ? -7.996 37.75 14.242 1 96.5 89 THR B C 1
ATOM 2947 O O . THR B 1 89 ? -8.625 36.844 13.688 1 96.5 89 THR B O 1
ATOM 2950 N N . ARG B 1 90 ? -7.863 37.844 15.547 1 97.38 90 ARG B N 1
ATOM 2951 C CA . ARG B 1 90 ? -8.531 36.875 16.406 1 97.38 90 ARG B CA 1
ATOM 2952 C C . ARG B 1 90 ? -10.047 36.906 16.203 1 97.38 90 ARG B C 1
ATOM 2954 O O . ARG B 1 90 ? -10.711 35.875 16.25 1 97.38 90 ARG B O 1
ATOM 2961 N N . ASP B 1 91 ? -10.508 38.062 15.945 1 97.69 91 ASP B N 1
ATOM 2962 C CA . ASP B 1 91 ? -11.938 38.188 15.664 1 97.69 91 ASP B CA 1
ATOM 2963 C C . ASP B 1 91 ? -12.312 37.438 14.383 1 97.69 91 ASP B C 1
ATOM 2965 O O . ASP B 1 91 ? -13.32 36.75 14.336 1 97.69 91 ASP B O 1
ATOM 2969 N N . GLN B 1 92 ? -11.539 37.625 13.367 1 97.5 92 GLN B N 1
ATOM 2970 C CA . GLN B 1 92 ? -11.766 36.938 12.102 1 97.5 92 GLN B CA 1
ATOM 2971 C C . GLN B 1 92 ? -11.656 35.406 12.273 1 97.5 92 GLN B C 1
ATOM 2973 O O . GLN B 1 92 ? -12.492 34.656 11.758 1 97.5 92 GLN B O 1
ATOM 2978 N N . GLU B 1 93 ? -10.656 35 12.953 1 97.56 93 GLU B N 1
ATOM 2979 C CA . GLU B 1 93 ? -10.484 33.562 13.188 1 97.56 93 GLU B CA 1
ATOM 2980 C C . GLU B 1 93 ? -11.664 33 13.977 1 97.56 93 GLU B C 1
ATOM 2982 O O . GLU B 1 93 ? -12.156 31.906 13.664 1 97.56 93 GLU B O 1
ATOM 2987 N N . THR B 1 94 ? -12.055 33.75 15.016 1 98.31 94 THR B N 1
ATOM 2988 C CA . THR B 1 94 ? -13.219 33.344 15.781 1 98.31 94 THR B CA 1
ATOM 2989 C C . THR B 1 94 ? -14.43 33.156 14.875 1 98.31 94 THR B C 1
ATOM 2991 O O . THR B 1 94 ? -15.141 32.156 14.984 1 98.31 94 THR B O 1
ATOM 2994 N N . ALA B 1 95 ? -14.633 34.062 14.016 1 98.25 95 ALA B N 1
ATOM 2995 C CA . ALA B 1 95 ? -15.758 33.969 13.086 1 98.25 95 ALA B CA 1
ATOM 2996 C C . ALA B 1 95 ? -15.641 32.75 12.18 1 98.25 95 ALA B C 1
ATOM 2998 O O . ALA B 1 95 ? -16.641 32.156 11.828 1 98.25 95 ALA B O 1
ATOM 2999 N N . LEU B 1 96 ? -14.484 32.438 11.734 1 97.94 96 LEU B N 1
ATOM 3000 C CA . LEU B 1 96 ? -14.266 31.25 10.906 1 97.94 96 LEU B CA 1
ATOM 3001 C C . LEU B 1 96 ? -14.578 29.984 11.672 1 97.94 96 LEU B C 1
ATOM 3003 O O . LEU B 1 96 ? -15.203 29.062 11.133 1 97.94 96 LEU B O 1
ATOM 3007 N N . TRP B 1 97 ? -14.094 29.922 12.898 1 97.81 97 TRP B N 1
ATOM 3008 C CA . TRP B 1 97 ? -14.414 28.781 13.758 1 97.81 97 TRP B CA 1
ATOM 3009 C C . TRP B 1 97 ? -15.922 28.625 13.922 1 97.81 97 TRP B C 1
ATOM 3011 O O . TRP B 1 97 ? -16.453 27.516 13.773 1 97.81 97 TRP B O 1
ATOM 3021 N N . ASP B 1 98 ? -16.547 29.734 14.211 1 97.81 98 ASP B N 1
ATOM 3022 C CA . ASP B 1 98 ? -18 29.734 14.367 1 97.81 98 ASP B CA 1
ATOM 3023 C C . ASP B 1 98 ? -18.703 29.234 13.102 1 97.81 98 ASP B C 1
ATOM 3025 O O . ASP B 1 98 ? -19.672 28.484 13.164 1 97.81 98 ASP B O 1
ATOM 3029 N N . TYR B 1 99 ? -18.25 29.719 12.008 1 97.75 99 TYR B N 1
ATOM 3030 C CA . TYR B 1 99 ? -18.797 29.297 10.727 1 97.75 99 TYR B CA 1
ATOM 3031 C C . TYR B 1 99 ? -18.688 27.781 10.547 1 97.75 99 TYR B C 1
ATOM 3033 O O . TYR B 1 99 ? -19.656 27.125 10.195 1 97.75 99 TYR B O 1
ATOM 3041 N N . ALA B 1 100 ? -17.5 27.234 10.781 1 97.31 100 ALA B N 1
ATOM 3042 C CA . ALA B 1 100 ? -17.281 25.797 10.656 1 97.31 100 ALA B CA 1
ATOM 3043 C C . ALA B 1 100 ? -18.188 25.016 11.617 1 97.31 100 ALA B C 1
ATOM 3045 O O . ALA B 1 100 ? -18.797 24.031 11.227 1 97.31 100 ALA B O 1
ATOM 3046 N N . HIS B 1 101 ? -18.266 25.5 12.844 1 96.12 101 HIS B N 1
ATOM 3047 C CA . HIS B 1 101 ? -19.125 24.875 13.836 1 96.12 101 HIS B CA 1
ATOM 3048 C C . HIS B 1 101 ? -20.578 24.875 13.398 1 96.12 101 HIS B C 1
ATOM 3050 O O . HIS B 1 101 ? -21.297 23.891 13.594 1 96.12 101 HIS B O 1
ATOM 3056 N N . GLY B 1 102 ? -20.938 25.938 12.891 1 96.38 102 GLY B N 1
ATOM 3057 C CA . GLY B 1 102 ? -22.297 26.047 12.398 1 96.38 102 GLY B CA 1
ATOM 3058 C C . GLY B 1 102 ? -22.625 25.047 11.297 1 96.38 102 GLY B C 1
ATOM 3059 O O . GLY B 1 102 ? -23.766 24.578 11.195 1 96.38 102 GLY B O 1
ATOM 3060 N N . LEU B 1 103 ? -21.656 24.75 10.453 1 94.69 103 LEU B N 1
ATOM 3061 C CA . LEU B 1 103 ? -21.812 23.766 9.383 1 94.69 103 LEU B CA 1
ATOM 3062 C C . LEU B 1 103 ? -21.75 22.344 9.93 1 94.69 103 LEU B C 1
ATOM 3064 O O . LEU B 1 103 ? -22.047 21.391 9.211 1 94.69 103 LEU B O 1
ATOM 3068 N N . GLY B 1 104 ? -21.312 22.219 11.219 1 94.19 104 GLY B N 1
ATOM 3069 C CA . GLY B 1 104 ? -21.141 20.906 11.812 1 94.19 104 GLY B CA 1
ATOM 3070 C C . GLY B 1 104 ? -19.875 20.203 11.344 1 94.19 104 GLY B C 1
ATOM 3071 O O . GLY B 1 104 ? -19.828 18.969 11.336 1 94.19 104 GLY B O 1
ATOM 3072 N N . VAL B 1 105 ? -18.906 20.938 10.914 1 92.5 105 VAL B N 1
ATOM 3073 C CA . VAL B 1 105 ? -17.672 20.375 10.398 1 92.5 105 VAL B CA 1
ATOM 3074 C C . VAL B 1 105 ? -16.641 20.266 11.523 1 92.5 105 VAL B C 1
ATOM 3076 O O . VAL B 1 105 ? -16.375 21.25 12.227 1 92.5 105 VAL B O 1
ATOM 3079 N N . PRO B 1 106 ? -16.031 19.078 11.719 1 96.56 106 PRO B N 1
ATOM 3080 C CA . PRO B 1 106 ? -14.961 18.953 12.703 1 96.56 106 PRO B CA 1
ATOM 3081 C C . PRO B 1 106 ? -13.695 19.719 12.289 1 96.56 106 PRO B C 1
ATOM 3083 O O . PRO B 1 106 ? -13.219 19.562 11.172 1 96.56 106 PRO B O 1
ATOM 3086 N N . VAL B 1 107 ? -13.172 20.531 13.242 1 97.81 107 VAL B N 1
ATOM 3087 C CA . VAL B 1 107 ? -12.047 21.391 12.906 1 97.81 107 VAL B CA 1
ATOM 3088 C C . VAL B 1 107 ? -10.977 21.281 13.992 1 97.81 107 VAL B C 1
ATOM 3090 O O . VAL B 1 107 ? -11.289 21.156 15.18 1 97.81 107 VAL B O 1
ATOM 3093 N N . PHE B 1 108 ? -9.773 21.25 13.562 1 98.69 108 PHE B N 1
ATOM 3094 C CA . PHE B 1 108 ? -8.625 21.453 14.445 1 98.69 108 PHE B CA 1
ATOM 3095 C C . PHE B 1 108 ? -7.586 22.344 13.781 1 98.69 108 PHE B C 1
ATOM 3097 O O . PHE B 1 108 ? -7.82 22.875 12.688 1 98.69 108 PHE B O 1
ATOM 3104 N N . THR B 1 109 ? -6.449 22.641 14.492 1 98.81 109 THR B N 1
ATOM 3105 C CA . THR B 1 109 ? -5.531 23.625 13.93 1 98.81 109 THR B CA 1
ATOM 3106 C C . THR B 1 109 ? -4.09 23.312 14.328 1 98.81 109 THR B C 1
ATOM 3108 O O . THR B 1 109 ? -3.852 22.531 15.242 1 98.81 109 THR B O 1
ATOM 3111 N N . SER B 1 110 ? -3.195 23.812 13.586 1 98.62 110 SER B N 1
ATOM 3112 C CA . SER B 1 110 ? -1.789 23.922 13.969 1 98.62 110 SER B CA 1
ATOM 3113 C C . SER B 1 110 ? -1.491 25.25 14.633 1 98.62 110 SER B C 1
ATOM 3115 O O . SER B 1 110 ? -1.421 26.281 13.961 1 98.62 110 SER B O 1
ATOM 3117 N N . PRO B 1 111 ? -1.32 25.297 15.922 1 98.5 111 PRO B N 1
ATOM 3118 C CA . PRO B 1 111 ? -0.812 26.516 16.547 1 98.5 111 PRO B CA 1
ATOM 3119 C C . PRO B 1 111 ? 0.706 26.641 16.453 1 98.5 111 PRO B C 1
ATOM 3121 O O . PRO B 1 111 ? 1.425 25.656 16.609 1 98.5 111 PRO B O 1
ATOM 3124 N N . PHE B 1 112 ? 1.196 27.859 16.234 1 96.94 112 PHE B N 1
ATOM 3125 C CA . PHE B 1 112 ? 2.625 28 15.977 1 96.94 112 PHE B CA 1
ATOM 3126 C C . PHE B 1 112 ? 3.287 28.828 17.078 1 96.94 112 PHE B C 1
ATOM 3128 O O . PHE B 1 112 ? 4.473 29.156 16.984 1 96.94 112 PHE B O 1
ATOM 3135 N N . ASP B 1 113 ? 2.523 29.203 18.094 1 95.19 113 ASP B N 1
ATOM 3136 C CA . ASP B 1 113 ? 3.039 29.922 19.266 1 95.19 113 ASP B CA 1
ATOM 3137 C C . ASP B 1 113 ? 2.154 29.688 20.484 1 95.19 113 ASP B C 1
ATOM 3139 O O . ASP B 1 113 ? 1.041 29.172 20.359 1 95.19 113 ASP B O 1
ATOM 3143 N N . ALA B 1 114 ? 2.68 30.094 21.609 1 96 114 ALA B N 1
ATOM 3144 C CA . ALA B 1 114 ? 2.018 29.797 22.875 1 96 114 ALA B CA 1
ATOM 3145 C C . ALA B 1 114 ? 0.632 30.438 22.938 1 96 114 ALA B C 1
ATOM 3147 O O . ALA B 1 114 ? -0.331 29.812 23.375 1 96 114 ALA B O 1
ATOM 3148 N N . ASP B 1 115 ? 0.518 31.609 22.531 1 97.19 115 ASP B N 1
ATOM 3149 C CA . ASP B 1 115 ? -0.758 32.312 22.531 1 97.19 115 ASP B CA 1
ATOM 3150 C C . ASP B 1 115 ? -1.77 31.625 21.625 1 97.19 115 ASP B C 1
ATOM 3152 O O . ASP B 1 115 ? -2.949 31.516 21.969 1 97.19 115 ASP B O 1
ATOM 3156 N N . SER B 1 116 ? -1.311 31.172 20.516 1 98.31 116 SER B N 1
ATOM 3157 C CA . SER B 1 116 ? -2.174 30.5 19.547 1 98.31 116 SER B CA 1
ATOM 3158 C C . SER B 1 116 ? -2.676 29.156 20.094 1 98.31 116 SER B C 1
ATOM 3160 O O . SER B 1 116 ? -3.789 28.734 19.766 1 98.31 116 SER B O 1
ATOM 3162 N N . VAL B 1 117 ? -1.861 28.5 20.891 1 98.69 117 VAL B N 1
ATOM 3163 C CA . VAL B 1 117 ? -2.314 27.266 21.547 1 98.69 117 VAL B CA 1
ATOM 3164 C C . VAL B 1 117 ? -3.508 27.578 22.453 1 98.69 117 VAL B C 1
ATOM 3166 O O . VAL B 1 117 ? -4.539 26.906 22.375 1 98.69 117 VAL B O 1
ATOM 3169 N N . ASP B 1 118 ? -3.387 28.641 23.266 1 98.62 118 ASP B N 1
ATOM 3170 C CA . ASP B 1 118 ? -4.453 29.016 24.188 1 98.62 118 ASP B CA 1
ATOM 3171 C C . ASP B 1 118 ? -5.707 29.453 23.422 1 98.62 118 ASP B C 1
ATOM 3173 O O . ASP B 1 118 ? -6.816 29.047 23.766 1 98.62 118 ASP B O 1
ATOM 3177 N N . PHE B 1 119 ? -5.5 30.203 22.406 1 98.56 119 PHE B N 1
ATOM 3178 C CA . PHE B 1 119 ? -6.617 30.688 21.609 1 98.56 119 PHE B CA 1
ATOM 3179 C C . PHE B 1 119 ? -7.355 29.516 20.953 1 98.56 119 PHE B C 1
ATOM 3181 O O . PHE B 1 119 ? -8.578 29.406 21.078 1 98.56 119 PHE B O 1
ATOM 3188 N N . ALA B 1 120 ? -6.605 28.625 20.266 1 98.62 120 ALA B N 1
ATOM 3189 C CA . ALA B 1 120 ? -7.203 27.484 19.578 1 98.62 120 ALA B CA 1
ATOM 3190 C C . ALA B 1 120 ? -7.977 26.609 20.562 1 98.62 120 ALA B C 1
ATOM 3192 O O . ALA B 1 120 ? -9.055 26.109 20.25 1 98.62 120 ALA B O 1
ATOM 3193 N N . ASP B 1 121 ? -7.406 26.406 21.75 1 98.62 121 ASP B N 1
ATOM 3194 C CA . ASP B 1 121 ? -8.086 25.641 22.781 1 98.62 121 ASP B CA 1
ATOM 3195 C C . ASP B 1 121 ? -9.422 26.281 23.156 1 98.62 121 ASP B C 1
ATOM 3197 O O . ASP B 1 121 ? -10.43 25.594 23.297 1 98.62 121 ASP B O 1
ATOM 3201 N N . SER B 1 122 ? -9.383 27.609 23.344 1 98.38 122 SER B N 1
ATOM 3202 C CA . SER B 1 122 ? -10.586 28.344 23.719 1 98.38 122 SER B CA 1
ATOM 3203 C C . SER B 1 122 ? -11.641 28.266 22.625 1 98.38 122 SER B C 1
ATOM 3205 O O . SER B 1 122 ? -12.844 28.375 22.906 1 98.38 122 SER B O 1
ATOM 3207 N N . MET B 1 123 ? -11.234 28.062 21.375 1 98 123 MET B N 1
ATOM 3208 C CA . MET B 1 123 ? -12.141 27.984 20.234 1 98 123 MET B CA 1
ATOM 3209 C C . MET B 1 123 ? -12.727 26.578 20.109 1 98 123 MET B C 1
ATOM 3211 O O . MET B 1 123 ? -13.625 26.344 19.297 1 98 123 MET B O 1
ATOM 3215 N N . GLY B 1 124 ? -12.195 25.609 20.875 1 97.44 124 GLY B N 1
ATOM 3216 C CA . GLY B 1 124 ? -12.719 24.25 20.844 1 97.44 124 GLY B CA 1
ATOM 3217 C C . GLY B 1 124 ? -12.047 23.375 19.812 1 97.44 124 GLY B C 1
ATOM 3218 O O . GLY B 1 124 ? -12.672 22.484 19.25 1 97.44 124 GLY B O 1
ATOM 3219 N N . SER B 1 125 ? -10.797 23.641 19.516 1 98.5 125 SER B N 1
ATOM 3220 C CA . SER B 1 125 ? -10.039 22.766 18.625 1 98.5 125 SER B CA 1
ATOM 3221 C C . SER B 1 125 ? -10.133 21.312 19.062 1 98.5 125 SER B C 1
ATOM 3223 O O . SER B 1 125 ? -9.875 20.984 20.219 1 98.5 125 SER B O 1
ATOM 3225 N N . LEU B 1 126 ? -10.422 20.391 18.203 1 98.56 126 LEU B N 1
ATOM 3226 C CA . LEU B 1 126 ? -10.656 19 18.531 1 98.56 126 LEU B CA 1
ATOM 3227 C C . LEU B 1 126 ? -9.336 18.266 18.766 1 98.56 126 LEU B C 1
ATOM 3229 O O . LEU B 1 126 ? -9.312 17.203 19.391 1 98.56 126 LEU B O 1
ATOM 3233 N N . ALA B 1 127 ? -8.273 18.734 18.234 1 98.81 127 ALA B N 1
ATOM 3234 C CA . ALA B 1 127 ? -6.895 18.266 18.328 1 98.81 127 ALA B CA 1
ATOM 3235 C C . ALA B 1 127 ? -5.914 19.391 18.031 1 98.81 127 ALA B C 1
ATOM 3237 O O . ALA B 1 127 ? -6.32 20.5 17.672 1 98.81 127 ALA B O 1
ATOM 3238 N N . PHE B 1 128 ? -4.672 19.141 18.266 1 98.94 128 PHE B N 1
ATOM 3239 C CA . PHE B 1 128 ? -3.629 20.078 17.859 1 98.94 128 PHE B CA 1
ATOM 3240 C C . PHE B 1 128 ? -2.652 19.406 16.906 1 98.94 128 PHE B C 1
ATOM 3242 O O . PHE B 1 128 ? -2.215 18.281 17.141 1 98.94 128 PHE B O 1
ATOM 3249 N N . LYS B 1 129 ? -2.377 20.078 15.844 1 98.88 129 LYS B N 1
ATOM 3250 C CA . LYS B 1 129 ? -1.366 19.641 14.891 1 98.88 129 LYS B CA 1
ATOM 3251 C C . LYS B 1 129 ? -0.009 20.266 15.195 1 98.88 129 LYS B C 1
ATOM 3253 O O . LYS B 1 129 ? 0.085 21.469 15.43 1 98.88 129 LYS B O 1
ATOM 3258 N N . VAL B 1 130 ? 1.015 19.453 15.234 1 98.62 130 VAL B N 1
ATOM 3259 C CA . VAL B 1 130 ? 2.391 19.938 15.289 1 98.62 130 VAL B CA 1
ATOM 3260 C C . VAL B 1 130 ? 3.045 19.797 13.914 1 98.62 130 VAL B C 1
ATOM 3262 O O . VAL B 1 130 ? 3.258 18.672 13.438 1 98.62 130 VAL B O 1
ATOM 3265 N N . ALA B 1 131 ? 3.348 20.922 13.297 1 97.25 131 ALA B N 1
ATOM 3266 C CA . ALA B 1 131 ? 3.994 20.906 11.992 1 97.25 131 ALA B CA 1
ATOM 3267 C C . ALA B 1 131 ? 5.383 20.281 12.07 1 97.25 131 ALA B C 1
ATOM 3269 O O . ALA B 1 131 ? 6.02 20.297 13.125 1 97.25 131 ALA B O 1
ATOM 3270 N N . ALA B 1 132 ? 5.848 19.797 10.953 1 95.75 132 ALA B N 1
ATOM 3271 C CA . ALA B 1 132 ? 7.117 19.078 10.898 1 95.75 132 ALA B CA 1
ATOM 3272 C C . ALA B 1 132 ? 8.258 19.938 11.445 1 95.75 132 ALA B C 1
ATOM 3274 O O . ALA B 1 132 ? 9.117 19.438 12.172 1 95.75 132 ALA B O 1
ATOM 3275 N N . PHE B 1 133 ? 8.297 21.203 11.195 1 91.19 133 PHE B N 1
ATOM 3276 C CA . PHE B 1 133 ? 9.422 22.047 11.578 1 91.19 133 PHE B CA 1
ATOM 3277 C C . PHE B 1 133 ? 9.359 22.375 13.062 1 91.19 133 PHE B C 1
ATOM 3279 O O . PHE B 1 133 ? 10.328 22.875 13.633 1 91.19 133 PHE B O 1
ATOM 3286 N N . GLU B 1 134 ? 8.242 22.031 13.734 1 94.75 134 GLU B N 1
ATOM 3287 C CA . GLU B 1 134 ? 8.07 22.359 15.148 1 94.75 134 GLU B CA 1
ATOM 3288 C C . GLU B 1 134 ? 8.312 21.125 16.016 1 94.75 134 GLU B C 1
ATOM 3290 O O . GLU B 1 134 ? 8.258 21.219 17.25 1 94.75 134 GLU B O 1
ATOM 3295 N N . ILE B 1 135 ? 8.57 19.969 15.438 1 95.88 135 ILE B N 1
ATOM 3296 C CA . ILE B 1 135 ? 8.625 18.703 16.172 1 95.88 135 ILE B CA 1
ATOM 3297 C C . ILE B 1 135 ? 9.711 18.766 17.234 1 95.88 135 ILE B C 1
ATOM 3299 O O . ILE B 1 135 ? 9.648 18.047 18.234 1 95.88 135 ILE B O 1
ATOM 3303 N N . THR B 1 136 ? 10.68 19.656 17.109 1 93.81 136 THR B N 1
ATOM 3304 C CA . THR B 1 136 ? 11.773 19.766 18.062 1 93.81 136 THR B CA 1
ATOM 3305 C C . THR B 1 136 ? 11.555 20.953 19 1 93.81 136 THR B C 1
ATOM 3307 O O . THR B 1 136 ? 12.422 21.281 19.812 1 93.81 136 THR B O 1
ATOM 3310 N N . ASN B 1 137 ? 10.484 21.688 18.812 1 94.81 137 ASN B N 1
ATOM 3311 C CA . ASN B 1 137 ? 10.141 22.812 19.672 1 94.81 137 ASN B CA 1
ATOM 3312 C C . ASN B 1 137 ? 9.508 22.344 20.984 1 94.81 137 ASN B C 1
ATOM 3314 O O . ASN B 1 137 ? 8.281 22.359 21.125 1 94.81 137 ASN B O 1
ATOM 3318 N N . ARG B 1 138 ? 10.312 22.094 21.953 1 95.88 138 ARG B N 1
ATOM 3319 C CA . ARG B 1 138 ? 9.859 21.438 23.188 1 95.88 138 ARG B CA 1
ATOM 3320 C C . ARG B 1 138 ? 8.906 22.344 23.953 1 95.88 138 ARG B C 1
ATOM 3322 O O . ARG B 1 138 ? 7.953 21.875 24.578 1 95.88 138 ARG B O 1
ATOM 3329 N N . ALA B 1 139 ? 9.18 23.609 23.969 1 95.81 139 ALA B N 1
ATOM 3330 C CA . ALA B 1 139 ? 8.32 24.547 24.672 1 95.81 139 ALA B CA 1
ATOM 3331 C C . ALA B 1 139 ? 6.902 24.531 24.109 1 95.81 139 ALA B C 1
ATOM 3333 O O . ALA B 1 139 ? 5.926 24.453 24.859 1 95.81 139 ALA B O 1
ATOM 3334 N N . LEU B 1 140 ? 6.805 24.594 22.812 1 97.38 140 LEU B N 1
ATOM 3335 C CA . LEU B 1 140 ? 5.5 24.547 22.156 1 97.38 140 LEU B CA 1
ATOM 3336 C C . LEU B 1 140 ? 4.812 23.219 22.406 1 97.38 140 LEU B C 1
ATOM 3338 O O . LEU B 1 140 ? 3.617 23.172 22.703 1 97.38 140 LEU B O 1
ATOM 3342 N N . LEU B 1 141 ? 5.574 22.141 22.281 1 98.31 141 LEU B N 1
ATOM 3343 C CA . LEU B 1 141 ? 5.039 20.797 22.453 1 98.31 141 LEU B CA 1
ATOM 3344 C C . LEU B 1 141 ? 4.48 20.625 23.859 1 98.31 141 LEU B C 1
ATOM 3346 O O . LEU B 1 141 ? 3.406 20.031 24.031 1 98.31 141 LEU B O 1
ATOM 3350 N N . ARG B 1 142 ? 5.191 21.125 24.844 1 98.25 142 ARG B N 1
ATOM 3351 C CA . ARG B 1 142 ? 4.73 21.016 26.219 1 98.25 142 ARG B CA 1
ATOM 3352 C C . ARG B 1 142 ? 3.424 21.781 26.422 1 98.25 142 ARG B C 1
ATOM 3354 O O . ARG B 1 142 ? 2.5 21.281 27.078 1 98.25 142 ARG B O 1
ATOM 3361 N N . LYS B 1 143 ? 3.418 22.984 25.891 1 98.06 143 LYS B N 1
ATOM 3362 C CA . LYS B 1 143 ? 2.205 23.781 26 1 98.06 143 LYS B CA 1
ATOM 3363 C C . LYS B 1 143 ? 1.013 23.062 25.375 1 98.06 143 LYS B C 1
ATOM 3365 O O . LYS B 1 143 ? -0.086 23.078 25.922 1 98.06 143 LYS B O 1
ATOM 3370 N N . ILE B 1 144 ? 1.211 22.469 24.203 1 98.75 144 ILE B N 1
ATOM 3371 C CA . ILE B 1 144 ? 0.171 21.719 23.5 1 98.75 144 ILE B CA 1
ATOM 3372 C C . ILE B 1 144 ? -0.245 20.5 24.328 1 98.75 144 ILE B C 1
ATOM 3374 O O . ILE B 1 144 ? -1.437 20.266 24.547 1 98.75 144 ILE B O 1
ATOM 3378 N N . ALA B 1 145 ? 0.711 19.781 24.844 1 98.62 145 ALA B N 1
ATOM 3379 C CA . ALA B 1 145 ? 0.45 18.578 25.625 1 98.62 145 ALA B CA 1
ATOM 3380 C C . ALA B 1 145 ? -0.338 18.906 26.891 1 98.62 145 ALA B C 1
ATOM 3382 O O . ALA B 1 145 ? -1.187 18.125 27.328 1 98.62 145 ALA B O 1
ATOM 3383 N N . ASP B 1 146 ? -0.05 20.031 27.453 1 98.38 146 ASP B N 1
ATOM 3384 C CA . ASP B 1 146 ? -0.687 20.453 28.703 1 98.38 146 ASP B CA 1
ATOM 3385 C C . ASP B 1 146 ? -2.191 20.641 28.516 1 98.38 146 ASP B C 1
ATOM 3387 O O . ASP B 1 146 ? -2.945 20.656 29.484 1 98.38 146 ASP B O 1
ATOM 3391 N N . LYS B 1 147 ? -2.643 20.828 27.281 1 98.5 147 LYS B N 1
ATOM 3392 C CA . LYS B 1 147 ? -4.066 21.016 27.016 1 98.5 147 LYS B CA 1
ATOM 3393 C C . LYS B 1 147 ? -4.832 19.703 27.125 1 98.5 147 LYS B C 1
ATOM 3395 O O . LYS B 1 147 ? -6.059 19.703 27.203 1 98.5 147 LYS B O 1
ATOM 3400 N N . GLY B 1 148 ? -4.16 18.562 26.953 1 98 148 GLY B N 1
ATOM 3401 C CA . GLY B 1 148 ? -4.75 17.266 27.172 1 98 148 GLY B CA 1
ATOM 3402 C C . GLY B 1 148 ? -5.566 16.766 26 1 98 148 GLY B C 1
ATOM 3403 O O . GLY B 1 148 ? -6.281 15.766 26.109 1 98 148 GLY B O 1
ATOM 3404 N N . LYS B 1 149 ? -5.559 17.375 24.906 1 98.44 149 LYS B N 1
ATOM 3405 C CA . LYS B 1 149 ? -6.27 16.984 23.688 1 98.44 149 LYS B CA 1
ATOM 3406 C C . LYS B 1 149 ? -5.371 16.156 22.766 1 98.44 149 LYS B C 1
ATOM 3408 O O . LYS B 1 149 ? -4.145 16.219 22.875 1 98.44 149 LYS B O 1
ATOM 3413 N N . PRO B 1 150 ? -5.992 15.359 21.859 1 98.62 150 PRO B N 1
ATOM 3414 C CA . PRO B 1 150 ? -5.168 14.586 20.922 1 98.62 150 PRO B CA 1
ATOM 3415 C C . PRO B 1 150 ? -4.215 15.461 20.109 1 98.62 150 PRO B C 1
ATOM 3417 O O . PRO B 1 150 ? -4.551 16.594 19.766 1 98.62 150 PRO B O 1
ATOM 3420 N N . VAL B 1 151 ? -3.062 14.883 19.844 1 98.88 151 VAL B N 1
ATOM 3421 C CA . VAL B 1 151 ? -2.057 15.578 19.047 1 98.88 151 VAL B CA 1
ATOM 3422 C C . VAL B 1 151 ? -1.794 14.82 17.75 1 98.88 151 VAL B C 1
ATOM 3424 O O . VAL B 1 151 ? -1.687 13.586 17.766 1 98.88 151 VAL B O 1
ATOM 3427 N N . VAL B 1 152 ? -1.818 15.469 16.625 1 98.94 152 VAL B N 1
ATOM 3428 C CA . VAL B 1 152 ? -1.336 14.977 15.336 1 98.94 152 VAL B CA 1
ATOM 3429 C C . VAL B 1 152 ? -0.013 15.648 14.984 1 98.94 152 VAL B C 1
ATOM 3431 O O . VAL B 1 152 ? 0.084 16.875 14.984 1 98.94 152 VAL B O 1
ATOM 3434 N N . PHE B 1 153 ? 1.011 14.875 14.734 1 98.75 153 PHE B N 1
ATOM 3435 C CA . PHE B 1 153 ? 2.234 15.594 14.391 1 98.75 153 PHE B CA 1
ATOM 3436 C C . PHE B 1 153 ? 2.908 14.969 13.18 1 98.75 153 PHE B C 1
ATOM 3438 O O . PHE B 1 153 ? 2.818 13.758 12.969 1 98.75 153 PHE B O 1
ATOM 3445 N N . SER B 1 154 ? 3.553 15.789 12.375 1 98.31 154 SER B N 1
ATOM 3446 C CA . SER B 1 154 ? 4.285 15.391 11.18 1 98.31 154 SER B CA 1
ATOM 3447 C C . SER B 1 154 ? 5.77 15.195 11.477 1 98.31 154 SER B C 1
ATOM 3449 O O . SER B 1 154 ? 6.344 15.922 12.289 1 98.31 154 SER B O 1
ATOM 3451 N N . CYS B 1 155 ? 6.371 14.328 10.703 1 95.94 155 CYS B N 1
ATOM 3452 C CA . CYS B 1 155 ? 7.754 13.992 11.023 1 95.94 155 CYS B CA 1
ATOM 3453 C C . CYS B 1 155 ? 8.688 14.344 9.867 1 95.94 155 CYS B C 1
ATOM 3455 O O . CYS B 1 155 ? 9.734 13.719 9.695 1 95.94 155 CYS B O 1
ATOM 3457 N N . GLY B 1 156 ? 8.312 15.273 9.07 1 94.75 156 GLY B N 1
ATOM 3458 C CA . GLY B 1 156 ? 9.234 15.719 8.039 1 94.75 156 GLY B CA 1
ATOM 3459 C C . GLY B 1 156 ? 10.57 16.188 8.594 1 94.75 156 GLY B C 1
ATOM 3460 O O . GLY B 1 156 ? 10.617 16.891 9.609 1 94.75 156 GLY B O 1
ATOM 3461 N N . MET B 1 157 ? 11.648 15.797 7.969 1 93.44 157 MET B N 1
ATOM 3462 C CA . MET B 1 157 ? 13.023 16.156 8.312 1 93.44 157 MET B CA 1
ATOM 3463 C C . MET B 1 157 ? 13.445 15.5 9.625 1 93.44 157 MET B C 1
ATOM 3465 O O . MET B 1 157 ? 14.617 15.555 10.008 1 93.44 157 MET B O 1
ATOM 3469 N N . ALA B 1 158 ? 12.547 14.93 10.383 1 94.25 158 ALA B N 1
ATOM 3470 C CA . ALA B 1 158 ? 12.828 14.438 11.734 1 94.25 158 ALA B CA 1
ATOM 3471 C C . ALA B 1 158 ? 13.633 13.148 11.688 1 94.25 158 ALA B C 1
ATOM 3473 O O . ALA B 1 158 ? 13.398 12.281 10.844 1 94.25 158 ALA B O 1
ATOM 3474 N N . SER B 1 159 ? 14.602 13.039 12.555 1 93.69 159 SER B N 1
ATOM 3475 C CA . SER B 1 159 ? 15.25 11.758 12.836 1 93.69 159 SER B CA 1
ATOM 3476 C C . SER B 1 159 ? 14.391 10.891 13.742 1 93.69 159 SER B C 1
ATOM 3478 O O . SER B 1 159 ? 13.406 11.359 14.312 1 93.69 159 SER B O 1
ATOM 3480 N N . LEU B 1 160 ? 14.781 9.664 13.836 1 95.44 160 LEU B N 1
ATOM 3481 C CA . LEU B 1 160 ? 14.078 8.781 14.766 1 95.44 160 LEU B CA 1
ATOM 3482 C C . LEU B 1 160 ? 14.195 9.297 16.188 1 95.44 160 LEU B C 1
ATOM 3484 O O . LEU B 1 160 ? 13.258 9.148 16.984 1 95.44 160 LEU B O 1
ATOM 3488 N N . VAL B 1 161 ? 15.297 9.938 16.516 1 95.81 161 VAL B N 1
ATOM 3489 C CA . VAL B 1 161 ? 15.508 10.508 17.844 1 95.81 161 VAL B CA 1
ATOM 3490 C C . VAL B 1 161 ? 14.5 11.625 18.094 1 95.81 161 VAL B C 1
ATOM 3492 O O . VAL B 1 161 ? 13.898 11.703 19.172 1 95.81 161 VAL B O 1
ATOM 3495 N N . ASP B 1 162 ? 14.289 12.438 17.094 1 95.94 162 ASP B N 1
ATOM 3496 C CA . ASP B 1 162 ? 13.312 13.516 17.203 1 95.94 162 ASP B CA 1
ATOM 3497 C C . ASP B 1 162 ? 11.906 12.969 17.453 1 95.94 162 ASP B C 1
ATOM 3499 O O . ASP B 1 162 ? 11.188 13.461 18.312 1 95.94 162 ASP B O 1
ATOM 3503 N N . ILE B 1 163 ? 11.586 11.938 16.703 1 97.81 163 ILE B N 1
ATOM 3504 C CA . ILE B 1 163 ? 10.25 11.359 16.797 1 97.81 163 ILE B CA 1
ATOM 3505 C C . ILE B 1 163 ? 10.039 10.734 18.172 1 97.81 163 ILE B C 1
ATOM 3507 O O . ILE B 1 163 ? 9.016 10.961 18.812 1 97.81 163 ILE B O 1
ATOM 3511 N N . ARG B 1 164 ? 11.023 10.055 18.656 1 97.75 164 ARG B N 1
ATOM 3512 C CA . ARG B 1 164 ? 10.93 9.406 19.969 1 97.75 164 ARG B CA 1
ATOM 3513 C C . ARG B 1 164 ? 10.836 10.445 21.078 1 97.75 164 ARG B C 1
ATOM 3515 O O . ARG B 1 164 ? 10.102 10.25 22.047 1 97.75 164 ARG B O 1
ATOM 3522 N N . ALA B 1 165 ? 11.609 11.508 20.922 1 97.19 165 ALA B N 1
ATOM 3523 C CA . ALA B 1 165 ? 11.539 12.57 21.922 1 97.19 165 ALA B CA 1
ATOM 3524 C C . ALA B 1 165 ? 10.141 13.18 21.984 1 97.19 165 ALA B C 1
ATOM 3526 O O . ALA B 1 165 ? 9.609 13.422 23.062 1 97.19 165 ALA B O 1
ATOM 3527 N N . CYS B 1 166 ? 9.578 13.398 20.844 1 97.62 166 CYS B N 1
ATOM 3528 C CA . CYS B 1 166 ? 8.227 13.953 20.766 1 97.62 166 CYS B CA 1
ATOM 3529 C C . CYS B 1 166 ? 7.215 12.992 21.375 1 97.62 166 CYS B C 1
ATOM 3531 O O . CYS B 1 166 ? 6.406 13.391 22.219 1 97.62 166 CYS B O 1
ATOM 3533 N N . THR B 1 167 ? 7.258 11.703 21 1 98.12 167 THR B N 1
ATOM 3534 C CA . THR B 1 167 ? 6.305 10.727 21.516 1 98.12 167 THR B CA 1
ATOM 3535 C C . THR B 1 167 ? 6.469 10.531 23.016 1 98.12 167 THR B C 1
ATOM 3537 O O . THR B 1 167 ? 5.484 10.359 23.734 1 98.12 167 THR B O 1
ATOM 3540 N N . GLN B 1 168 ? 7.688 10.594 23.5 1 98.12 168 GLN B N 1
ATOM 3541 C CA . GLN B 1 168 ? 7.926 10.461 24.922 1 98.12 168 GLN B CA 1
ATOM 3542 C C . GLN B 1 168 ? 7.285 11.609 25.703 1 98.12 168 GLN B C 1
ATOM 3544 O O . GLN B 1 168 ? 6.652 11.391 26.734 1 98.12 168 GLN B O 1
ATOM 3549 N N . LEU B 1 169 ? 7.484 12.781 25.188 1 98.06 169 LEU B N 1
ATOM 3550 C CA . LEU B 1 169 ? 6.883 13.945 25.828 1 98.06 169 LEU B CA 1
ATOM 3551 C C . LEU B 1 169 ? 5.367 13.805 25.906 1 98.06 169 LEU B C 1
ATOM 3553 O O . LEU B 1 169 ? 4.758 14.07 26.938 1 98.06 169 LEU B O 1
ATOM 3557 N N . LEU B 1 170 ? 4.762 13.391 24.844 1 98.25 170 LEU B N 1
ATOM 3558 C CA . LEU B 1 170 ? 3.312 13.242 24.781 1 98.25 170 LEU B CA 1
ATOM 3559 C C . LEU B 1 170 ? 2.846 12.109 25.688 1 98.25 170 LEU B C 1
ATOM 3561 O O . LEU B 1 170 ? 1.83 12.242 26.375 1 98.25 170 LEU B O 1
ATOM 3565 N N . ASP B 1 171 ? 3.602 11.039 25.719 1 97.81 171 ASP B N 1
ATOM 3566 C CA . ASP B 1 171 ? 3.295 9.922 26.609 1 97.81 171 ASP B CA 1
ATOM 3567 C C . ASP B 1 171 ? 3.365 10.352 28.078 1 97.81 171 ASP B C 1
ATOM 3569 O O . ASP B 1 171 ? 2.506 9.984 28.875 1 97.81 171 ASP B O 1
ATOM 3573 N N . ASP B 1 172 ? 4.391 11.109 28.375 1 97.81 172 ASP B N 1
ATOM 3574 C CA . ASP B 1 172 ? 4.566 11.586 29.75 1 97.81 172 ASP B CA 1
ATOM 3575 C C . ASP B 1 172 ? 3.369 12.414 30.203 1 97.81 172 ASP B C 1
ATOM 3577 O O . ASP B 1 172 ? 3.053 12.461 31.391 1 97.81 172 ASP B O 1
ATOM 3581 N N . HIS B 1 173 ? 2.658 13.039 29.281 1 97.94 173 HIS B N 1
ATOM 3582 C CA . HIS B 1 173 ? 1.505 13.875 29.594 1 97.94 173 HIS B CA 1
ATOM 3583 C C . HIS B 1 173 ? 0.203 13.094 29.453 1 97.94 173 HIS B C 1
ATOM 3585 O O . HIS B 1 173 ? -0.88 13.633 29.688 1 97.94 173 HIS B O 1
ATOM 3591 N N . GLY B 1 174 ? 0.265 11.844 28.969 1 97.12 174 GLY B N 1
ATOM 3592 C CA . GLY B 1 174 ? -0.914 11.016 28.781 1 97.12 174 GLY B CA 1
ATOM 3593 C C . GLY B 1 174 ? -1.778 11.453 27.609 1 97.12 174 GLY B C 1
ATOM 3594 O O . GLY B 1 174 ? -2.998 11.273 27.641 1 97.12 174 GLY B O 1
ATOM 3595 N N . VAL B 1 175 ? -1.204 12.094 26.625 1 97.19 175 VAL B N 1
ATOM 3596 C CA . VAL B 1 175 ? -1.917 12.633 25.484 1 97.19 175 VAL B CA 1
ATOM 3597 C C . VAL B 1 175 ? -1.826 11.656 24.312 1 97.19 175 VAL B C 1
ATOM 3599 O O . VAL B 1 175 ? -0.73 11.242 23.922 1 97.19 175 VAL B O 1
ATOM 3602 N N . PRO B 1 176 ? -2.986 11.211 23.734 1 97.75 176 PRO B N 1
ATOM 3603 C CA . PRO B 1 176 ? -2.916 10.359 22.547 1 97.75 176 PRO B CA 1
ATOM 3604 C C . PRO B 1 176 ? -2.428 11.109 21.297 1 97.75 176 PRO B C 1
ATOM 3606 O O . PRO B 1 176 ? -2.627 12.32 21.188 1 97.75 176 PRO B O 1
ATOM 3609 N N . TYR B 1 177 ? -1.803 10.375 20.422 1 98.62 177 TYR B N 1
ATOM 3610 C CA . TYR B 1 177 ? -1.262 11.086 19.266 1 98.62 177 TYR B CA 1
ATOM 3611 C C . TYR B 1 177 ? -1.307 10.211 18.016 1 98.62 177 TYR B C 1
ATOM 3613 O O . TYR B 1 177 ? -1.435 8.992 18.109 1 98.62 177 TYR B O 1
ATOM 3621 N N . VAL B 1 178 ? -1.308 10.852 16.859 1 98.81 178 VAL B N 1
ATOM 3622 C CA . VAL B 1 178 ? -1.159 10.297 15.516 1 98.81 178 VAL B CA 1
ATOM 3623 C C . VAL B 1 178 ? 0.125 10.82 14.875 1 98.81 178 VAL B C 1
ATOM 3625 O O . VAL B 1 178 ? 0.393 12.023 14.906 1 98.81 178 VAL B O 1
ATOM 3628 N N . ILE B 1 179 ? 0.926 9.922 14.367 1 98.81 179 ILE B N 1
ATOM 3629 C CA . ILE B 1 179 ? 2.129 10.328 13.648 1 98.81 179 ILE B CA 1
ATOM 3630 C C . ILE B 1 179 ? 1.842 10.375 12.148 1 98.81 179 ILE B C 1
ATOM 3632 O O . ILE B 1 179 ? 1.33 9.414 11.578 1 98.81 179 ILE B O 1
ATOM 3636 N N . LEU B 1 180 ? 2.127 11.477 11.523 1 98.88 180 LEU B N 1
ATOM 3637 C CA . LEU B 1 180 ? 2.014 11.57 10.07 1 98.88 180 LEU B CA 1
ATOM 3638 C C . LEU B 1 180 ? 3.387 11.5 9.414 1 98.88 180 LEU B C 1
ATOM 3640 O O . LEU B 1 180 ? 4.223 12.383 9.609 1 98.88 180 LEU B O 1
ATOM 3644 N N . HIS B 1 181 ? 3.555 10.43 8.594 1 98.62 181 HIS B N 1
ATOM 3645 C CA . HIS B 1 181 ? 4.684 10.477 7.676 1 98.62 181 HIS B CA 1
ATOM 3646 C C . HIS B 1 181 ? 4.609 11.695 6.762 1 98.62 181 HIS B C 1
ATOM 3648 O O . HIS B 1 181 ? 3.539 12.016 6.238 1 98.62 181 HIS B O 1
ATOM 3654 N N . THR B 1 182 ? 5.797 12.336 6.656 1 97.44 182 THR B N 1
ATOM 3655 C CA . THR B 1 182 ? 5.844 13.586 5.91 1 97.44 182 THR B CA 1
ATOM 3656 C C . THR B 1 182 ? 7.223 13.789 5.289 1 97.44 182 THR B C 1
ATOM 3658 O O . THR B 1 182 ? 8.242 13.469 5.902 1 97.44 182 THR B O 1
ATOM 3661 N N . VAL B 1 183 ? 7.219 14.258 4.07 1 96.88 183 VAL B N 1
ATOM 3662 C CA . VAL B 1 183 ? 8.391 14.883 3.473 1 96.88 183 VAL B CA 1
ATOM 3663 C C . VAL B 1 183 ? 8.133 16.375 3.258 1 96.88 183 VAL B C 1
ATOM 3665 O O . VAL B 1 183 ? 7.219 16.75 2.527 1 96.88 183 VAL B O 1
ATOM 3668 N N . SER B 1 184 ? 8.93 17.141 3.947 1 95.56 184 SER B N 1
ATOM 3669 C CA . SER B 1 184 ? 8.688 18.578 3.969 1 95.56 184 SER B CA 1
ATOM 3670 C C . SER B 1 184 ? 9.289 19.25 2.74 1 95.56 184 SER B C 1
ATOM 3672 O O . SER B 1 184 ? 10.211 20.062 2.859 1 95.56 184 SER B O 1
ATOM 3674 N N . SER B 1 185 ? 8.836 18.922 1.565 1 94.5 185 SER B N 1
ATOM 3675 C CA . SER B 1 185 ? 9.102 19.547 0.273 1 94.5 185 SER B CA 1
ATOM 3676 C C . SER B 1 185 ? 7.809 20 -0.393 1 94.5 185 SER B C 1
ATOM 3678 O O . SER B 1 185 ? 6.801 19.297 -0.37 1 94.5 185 SER B O 1
ATOM 3680 N N . TYR B 1 186 ? 7.855 21.281 -0.931 1 91.56 186 TYR B N 1
ATOM 3681 C CA . TYR B 1 186 ? 6.621 21.906 -1.383 1 91.56 186 TYR B CA 1
ATOM 3682 C C . TYR B 1 186 ? 6.797 22.531 -2.766 1 91.56 186 TYR B C 1
ATOM 3684 O O . TYR B 1 186 ? 7.293 23.641 -2.893 1 91.56 186 TYR B O 1
ATOM 3692 N N . PRO B 1 187 ? 6.453 21.891 -3.836 1 93.25 187 PRO B N 1
ATOM 3693 C CA . PRO B 1 187 ? 5.801 20.578 -3.863 1 93.25 187 PRO B CA 1
ATOM 3694 C C . PRO B 1 187 ? 6.793 19.422 -3.77 1 93.25 187 PRO B C 1
ATOM 3696 O O . PRO B 1 187 ? 7.98 19.594 -4.055 1 93.25 187 PRO B O 1
ATOM 3699 N N . LEU B 1 188 ? 6.328 18.406 -3.338 1 96.44 188 LEU B N 1
ATOM 3700 C CA . LEU B 1 188 ? 7.113 17.172 -3.287 1 96.44 188 LEU B CA 1
ATOM 3701 C C . LEU B 1 188 ? 6.973 16.375 -4.582 1 96.44 188 LEU B C 1
ATOM 3703 O O . LEU B 1 188 ? 5.855 16.094 -5.02 1 96.44 188 LEU B O 1
ATOM 3707 N N . GLU B 1 189 ? 8.141 16.125 -5.223 1 97.25 189 GLU B N 1
ATOM 3708 C CA . GLU B 1 189 ? 8.086 15.164 -6.32 1 97.25 189 GLU B CA 1
ATOM 3709 C C . GLU B 1 189 ? 7.711 13.773 -5.82 1 97.25 189 GLU B C 1
ATOM 3711 O O . GLU B 1 189 ? 8.242 13.305 -4.809 1 97.25 189 GLU B O 1
ATOM 3716 N N . LYS B 1 190 ? 6.895 13.094 -6.555 1 97.75 190 LYS B N 1
ATOM 3717 C CA . LYS B 1 190 ? 6.348 11.82 -6.105 1 97.75 190 LYS B CA 1
ATOM 3718 C C . LYS B 1 190 ? 7.461 10.805 -5.848 1 97.75 190 LYS B C 1
ATOM 3720 O O . LYS B 1 190 ? 7.375 10.008 -4.914 1 97.75 190 LYS B O 1
ATOM 3725 N N . ARG B 1 191 ? 8.531 10.836 -6.629 1 96.88 191 ARG B N 1
ATOM 3726 C CA . ARG B 1 191 ? 9.617 9.867 -6.508 1 96.88 191 ARG B CA 1
ATOM 3727 C C . ARG B 1 191 ? 10.336 10.016 -5.168 1 96.88 191 ARG B C 1
ATOM 3729 O O . ARG B 1 191 ? 11.094 9.133 -4.766 1 96.88 191 ARG B O 1
ATOM 3736 N N . HIS B 1 192 ? 10.109 11.117 -4.422 1 97 192 HIS B N 1
ATOM 3737 C CA . HIS B 1 192 ? 10.758 11.352 -3.137 1 97 192 HIS B CA 1
ATOM 3738 C C . HIS B 1 192 ? 9.781 11.164 -1.981 1 97 192 HIS B C 1
ATOM 3740 O O . HIS B 1 192 ? 10.055 11.578 -0.853 1 97 192 HIS B O 1
ATOM 3746 N N . SER B 1 193 ? 8.648 10.492 -2.207 1 97.69 193 SER B N 1
ATOM 3747 C CA . SER B 1 193 ? 7.574 10.398 -1.228 1 97.69 193 SER B CA 1
ATOM 3748 C C . SER B 1 193 ? 7.973 9.516 -0.051 1 97.69 193 SER B C 1
ATOM 3750 O O . SER B 1 193 ? 7.465 9.688 1.061 1 97.69 193 SER B O 1
ATOM 3752 N N . GLN B 1 194 ? 8.812 8.508 -0.246 1 97.69 194 GLN B N 1
ATOM 3753 C CA . GLN B 1 194 ? 9.312 7.625 0.801 1 97.69 194 GLN B CA 1
ATOM 3754 C C . GLN B 1 194 ? 8.156 6.977 1.564 1 97.69 194 GLN B C 1
ATOM 3756 O O . GLN B 1 194 ? 8.141 6.98 2.797 1 97.69 194 GLN B O 1
ATOM 3761 N N . LEU B 1 195 ? 7.23 6.367 0.838 1 98.5 195 LEU B N 1
ATOM 3762 C CA . LEU B 1 195 ? 6.039 5.82 1.479 1 98.5 195 LEU B CA 1
ATOM 3763 C C . LEU B 1 195 ? 6.391 4.609 2.336 1 98.5 195 LEU B C 1
ATOM 3765 O O . LEU B 1 195 ? 5.609 4.211 3.203 1 98.5 195 LEU B O 1
ATOM 3769 N N . ARG B 1 196 ? 7.574 3.971 2.162 1 97.69 196 ARG B N 1
ATOM 3770 C CA . ARG B 1 196 ? 8 2.848 2.99 1 97.69 196 ARG B CA 1
ATOM 3771 C C . ARG B 1 196 ? 8.188 3.275 4.441 1 97.69 196 ARG B C 1
ATOM 3773 O O . ARG B 1 196 ? 8.211 2.436 5.344 1 97.69 196 ARG B O 1
ATOM 3780 N N . ARG B 1 197 ? 8.328 4.605 4.676 1 97.75 197 ARG B N 1
ATOM 3781 C CA . ARG B 1 197 ? 8.438 5.102 6.047 1 97.75 197 ARG B CA 1
ATOM 3782 C C . ARG B 1 197 ? 7.164 4.824 6.832 1 97.75 197 ARG B C 1
ATOM 3784 O O . ARG B 1 197 ? 7.195 4.719 8.062 1 97.75 197 ARG B O 1
ATOM 3791 N N . ILE B 1 198 ? 6.047 4.711 6.16 1 98.44 198 ILE B N 1
ATOM 3792 C CA . ILE B 1 198 ? 4.805 4.355 6.84 1 98.44 198 ILE B CA 1
ATOM 3793 C C . ILE B 1 198 ? 4.934 2.973 7.473 1 98.44 198 ILE B C 1
ATOM 3795 O O . ILE B 1 198 ? 4.574 2.777 8.633 1 98.44 198 ILE B O 1
ATOM 3799 N N . HIS B 1 199 ? 5.523 1.98 6.684 1 96.75 199 HIS B N 1
ATOM 3800 C CA . HIS B 1 199 ? 5.781 0.654 7.234 1 96.75 199 HIS B CA 1
ATOM 3801 C C . HIS B 1 199 ? 6.672 0.732 8.469 1 96.75 199 HIS B C 1
ATOM 3803 O O . HIS B 1 199 ? 6.379 0.114 9.492 1 96.75 199 HIS B O 1
ATOM 3809 N N . ALA B 1 200 ? 7.695 1.495 8.367 1 95.56 200 ALA B N 1
ATOM 3810 C CA . ALA B 1 200 ? 8.672 1.604 9.445 1 95.56 200 ALA B CA 1
ATOM 3811 C C . ALA B 1 200 ? 8.055 2.223 10.695 1 95.56 200 ALA B C 1
ATOM 3813 O O . ALA B 1 200 ? 8.25 1.724 11.805 1 95.56 200 ALA B O 1
ATOM 3814 N N . LEU B 1 201 ? 7.316 3.252 10.508 1 97.62 201 LEU B N 1
ATOM 3815 C CA . LEU B 1 201 ? 6.664 3.92 11.625 1 97.62 201 LEU B CA 1
ATOM 3816 C C . LEU B 1 201 ? 5.672 2.986 12.312 1 97.62 201 LEU B C 1
ATOM 3818 O O . LEU B 1 201 ? 5.59 2.957 13.539 1 97.62 201 LEU B O 1
ATOM 3822 N N . ARG B 1 202 ? 4.938 2.227 11.531 1 96.56 202 ARG B N 1
ATOM 3823 C CA . ARG B 1 202 ? 3.957 1.3 12.086 1 96.56 202 ARG B CA 1
ATOM 3824 C C . ARG B 1 202 ? 4.637 0.22 12.922 1 96.56 202 ARG B C 1
ATOM 3826 O O . ARG B 1 202 ? 4.07 -0.268 13.898 1 96.56 202 ARG B O 1
ATOM 3833 N N . GLN B 1 203 ? 5.809 -0.147 12.555 1 93.81 203 GLN B N 1
ATOM 3834 C CA . GLN B 1 203 ? 6.562 -1.167 13.281 1 93.81 203 GLN B CA 1
ATOM 3835 C C . GLN B 1 203 ? 7.133 -0.611 14.578 1 93.81 203 GLN B C 1
ATOM 3837 O O . GLN B 1 203 ? 7.23 -1.328 15.578 1 93.81 203 GLN B O 1
ATOM 3842 N N . LEU B 1 204 ? 7.422 0.667 14.586 1 95.19 204 LEU B N 1
ATOM 3843 C CA . LEU B 1 204 ? 8.219 1.232 15.664 1 95.19 204 LEU B CA 1
ATOM 3844 C C . LEU B 1 204 ? 7.32 1.867 16.719 1 95.19 204 LEU B C 1
ATOM 3846 O O . LEU B 1 204 ? 7.73 2.021 17.875 1 95.19 204 LEU B O 1
ATOM 3850 N N . PHE B 1 205 ? 6.133 2.287 16.312 1 96.5 205 PHE B N 1
ATOM 3851 C CA . PHE B 1 205 ? 5.297 3.057 17.219 1 96.5 205 PHE B CA 1
ATOM 3852 C C . PHE B 1 205 ? 3.912 2.436 17.344 1 96.5 205 PHE B C 1
ATOM 3854 O O . PHE B 1 205 ? 3.344 1.978 16.359 1 96.5 205 PHE B O 1
ATOM 3861 N N . ASP B 1 206 ? 3.406 2.385 18.547 1 94.62 206 ASP B N 1
ATOM 3862 C CA . ASP B 1 206 ? 2.08 1.84 18.812 1 94.62 206 ASP B CA 1
ATOM 3863 C C . ASP B 1 206 ? 1.021 2.939 18.797 1 94.62 206 ASP B C 1
ATOM 3865 O O . ASP B 1 206 ? 0.396 3.221 19.828 1 94.62 206 ASP B O 1
ATOM 3869 N N . CYS B 1 207 ? 0.79 3.602 17.812 1 97.69 207 CYS B N 1
ATOM 3870 C CA . CYS B 1 207 ? -0.198 4.645 17.562 1 97.69 207 CYS B CA 1
ATOM 3871 C C . CYS B 1 207 ? -0.614 4.656 16.094 1 97.69 207 CYS B C 1
ATOM 3873 O O . CYS B 1 207 ? 0.002 3.982 15.266 1 97.69 207 CYS B O 1
ATOM 3875 N N . PRO B 1 208 ? -1.748 5.297 15.758 1 98.5 208 PRO B N 1
ATOM 3876 C CA . PRO B 1 208 ? -2.08 5.422 14.336 1 98.5 208 PRO B CA 1
ATOM 3877 C C . PRO B 1 208 ? -1.017 6.184 13.547 1 98.5 208 PRO B C 1
ATOM 3879 O O . PRO B 1 208 ? -0.442 7.152 14.047 1 98.5 208 PRO B O 1
ATOM 3882 N N . ILE B 1 209 ? -0.735 5.664 12.375 1 98.75 209 ILE B N 1
ATOM 3883 C CA . ILE B 1 209 ? 0.207 6.293 11.461 1 98.75 209 ILE B CA 1
ATOM 3884 C C . ILE B 1 209 ? -0.541 6.844 10.25 1 98.75 209 ILE B C 1
ATOM 3886 O O . ILE B 1 209 ? -1.412 6.172 9.688 1 98.75 209 ILE B O 1
ATOM 3890 N N . GLY B 1 210 ? -0.285 8.102 9.914 1 98.81 210 GLY B N 1
ATOM 3891 C CA . GLY B 1 210 ? -0.877 8.719 8.734 1 98.81 210 GLY B CA 1
ATOM 3892 C C . GLY B 1 210 ? 0.154 9.266 7.766 1 98.81 210 GLY B C 1
ATOM 3893 O O . GLY B 1 210 ? 1.325 8.883 7.82 1 98.81 210 GLY B O 1
ATOM 3894 N N . HIS B 1 211 ? -0.361 10.016 6.793 1 98.88 211 HIS B N 1
ATOM 3895 C CA . HIS B 1 211 ? 0.475 10.594 5.746 1 98.88 211 HIS B CA 1
ATOM 3896 C C . HIS B 1 211 ? 0.063 12.031 5.449 1 98.88 211 HIS B C 1
ATOM 3898 O O . HIS B 1 211 ? -1.094 12.297 5.109 1 98.88 211 HIS B O 1
ATOM 3904 N N . SER B 1 212 ? 0.944 12.945 5.742 1 98.75 212 SER B N 1
ATOM 3905 C CA . SER B 1 212 ? 0.8 14.32 5.273 1 98.75 212 SER B CA 1
ATOM 3906 C C . SER B 1 212 ? 1.414 14.5 3.889 1 98.75 212 SER B C 1
ATOM 3908 O O . SER B 1 212 ? 2.639 14.516 3.744 1 98.75 212 SER B O 1
ATOM 3910 N N . ASP B 1 213 ? 0.613 14.672 2.895 1 98.31 213 ASP B N 1
ATOM 3911 C CA . ASP B 1 213 ? 1.012 14.562 1.495 1 98.31 213 ASP B CA 1
ATOM 3912 C C . ASP B 1 213 ? 1.231 15.945 0.881 1 98.31 213 ASP B C 1
ATOM 3914 O O . ASP B 1 213 ? 0.325 16.781 0.878 1 98.31 213 ASP B O 1
ATOM 3918 N N . HIS B 1 214 ? 2.402 16.141 0.308 1 97.88 214 HIS B N 1
ATOM 3919 C CA . HIS B 1 214 ? 2.732 17.422 -0.302 1 97.88 214 HIS B CA 1
ATOM 3920 C C . HIS B 1 214 ? 2.939 17.281 -1.806 1 97.88 214 HIS B C 1
ATOM 3922 O O . HIS B 1 214 ? 3.439 18.203 -2.457 1 97.88 214 HIS B O 1
ATOM 3928 N N . THR B 1 215 ? 2.623 16.094 -2.338 1 97.62 215 THR B N 1
ATOM 3929 C CA . THR B 1 215 ? 2.689 15.914 -3.783 1 97.62 215 THR B CA 1
ATOM 3930 C C . THR B 1 215 ? 1.476 16.531 -4.465 1 97.62 215 THR B C 1
ATOM 3932 O O . THR B 1 215 ? 0.418 16.688 -3.85 1 97.62 215 THR B O 1
ATOM 3935 N N . ALA B 1 216 ? 1.663 16.875 -5.727 1 96.38 216 ALA B N 1
ATOM 3936 C CA . ALA B 1 216 ? 0.524 17.328 -6.523 1 96.38 216 ALA B CA 1
ATOM 3937 C C . ALA B 1 216 ? -0.34 16.141 -6.957 1 96.38 216 ALA B C 1
ATOM 3939 O O . ALA B 1 216 ? 0.165 15.031 -7.152 1 96.38 216 ALA B O 1
ATOM 3940 N N . GLY B 1 217 ? -1.603 16.438 -7.062 1 96.38 217 GLY B N 1
ATOM 3941 C CA . GLY B 1 217 ? -2.508 15.453 -7.625 1 96.38 217 GLY B CA 1
ATOM 3942 C C . GLY B 1 217 ? -3.039 14.477 -6.59 1 96.38 217 GLY B C 1
ATOM 3943 O O . GLY B 1 217 ? -3.08 14.789 -5.398 1 96.38 217 GLY B O 1
ATOM 3944 N N . THR B 1 218 ? -3.588 13.32 -7.082 1 98.38 218 THR B N 1
ATOM 3945 C CA . THR B 1 218 ? -4.387 12.469 -6.207 1 98.38 218 THR B CA 1
ATOM 3946 C C . THR B 1 218 ? -3.803 11.062 -6.137 1 98.38 218 THR B C 1
ATOM 3948 O O . THR B 1 218 ? -4.387 10.172 -5.52 1 98.38 218 THR B O 1
ATOM 3951 N N . ALA B 1 219 ? -2.598 10.766 -6.648 1 98.25 219 ALA B N 1
ATOM 3952 C CA . ALA B 1 219 ? -2.092 9.406 -6.855 1 98.25 219 ALA B CA 1
ATOM 3953 C C . ALA B 1 219 ? -1.582 8.805 -5.551 1 98.25 219 ALA B C 1
ATOM 3955 O O . ALA B 1 219 ? -1.688 7.598 -5.336 1 98.25 219 ALA B O 1
ATOM 3956 N N . ILE B 1 220 ? -1.065 9.617 -4.625 1 98.75 220 ILE B N 1
ATOM 3957 C CA . ILE B 1 220 ? -0.261 9.125 -3.512 1 98.75 220 ILE B CA 1
ATOM 3958 C C . ILE B 1 220 ? -1.176 8.695 -2.367 1 98.75 220 ILE B C 1
ATOM 3960 O O . ILE B 1 220 ? -0.946 7.66 -1.738 1 98.75 220 ILE B O 1
ATOM 3964 N N . PRO B 1 221 ? -2.299 9.375 -2.121 1 98.88 221 PRO B N 1
ATOM 3965 C CA . PRO B 1 221 ? -3.092 9.062 -0.932 1 98.88 221 PRO B CA 1
ATOM 3966 C C . PRO B 1 221 ? -3.586 7.613 -0.917 1 98.88 221 PRO B C 1
ATOM 3968 O O . PRO B 1 221 ? -3.443 6.922 0.094 1 98.88 221 PRO B O 1
ATOM 3971 N N . PRO B 1 222 ? -4.094 7.047 -2.027 1 98.81 222 PRO B N 1
ATOM 3972 C CA . PRO B 1 222 ? -4.547 5.656 -1.96 1 98.81 222 PRO B CA 1
ATOM 3973 C C . PRO B 1 222 ? -3.4 4.676 -1.709 1 98.81 222 PRO B C 1
ATOM 3975 O O . PRO B 1 222 ? -3.598 3.643 -1.064 1 98.81 222 PRO B O 1
ATOM 3978 N N . LEU B 1 223 ? -2.217 4.961 -2.195 1 98.88 223 LEU B N 1
ATOM 3979 C CA . LEU B 1 223 ? -1.056 4.113 -1.944 1 98.88 223 LEU B CA 1
ATOM 3980 C C . LEU B 1 223 ? -0.652 4.168 -0.474 1 98.88 223 LEU B C 1
ATOM 3982 O O . LEU B 1 223 ? -0.246 3.154 0.099 1 98.88 223 LEU B O 1
ATOM 3986 N N . ALA B 1 224 ? -0.775 5.371 0.111 1 98.94 224 ALA B N 1
ATOM 3987 C CA . ALA B 1 224 ? -0.485 5.504 1.536 1 98.94 224 ALA B CA 1
ATOM 3988 C C . ALA B 1 224 ? -1.43 4.641 2.369 1 98.94 224 ALA B C 1
ATOM 3990 O O . ALA B 1 224 ? -1.016 4.039 3.363 1 98.94 224 ALA B O 1
ATOM 3991 N N . ILE B 1 225 ? -2.688 4.574 1.952 1 98.88 225 ILE B N 1
ATOM 3992 C CA . ILE B 1 225 ? -3.668 3.738 2.633 1 98.88 225 ILE B CA 1
ATOM 3993 C C . ILE B 1 225 ? -3.264 2.27 2.518 1 98.88 225 ILE B C 1
ATOM 3995 O O . ILE B 1 225 ? -3.289 1.533 3.506 1 98.88 225 ILE B O 1
ATOM 3999 N N . ALA B 1 226 ? -2.861 1.862 1.342 1 98.81 226 ALA B N 1
ATOM 4000 C CA . ALA B 1 226 ? -2.418 0.485 1.146 1 98.81 226 ALA B CA 1
ATOM 4001 C C . ALA B 1 226 ? -1.195 0.175 2.004 1 98.81 226 ALA B C 1
ATOM 4003 O O . ALA B 1 226 ? -1.035 -0.949 2.486 1 98.81 226 ALA B O 1
ATOM 4004 N N . ALA B 1 227 ? -0.356 1.194 2.207 1 98.75 227 ALA B N 1
ATOM 4005 C CA . ALA B 1 227 ? 0.851 1.031 3.014 1 98.75 227 ALA B CA 1
ATOM 4006 C C . ALA B 1 227 ? 0.512 0.948 4.5 1 98.75 227 ALA B C 1
ATOM 4008 O O . ALA B 1 227 ? 1.348 0.544 5.312 1 98.75 227 ALA B O 1
ATOM 4009 N N . GLY B 1 228 ? -0.695 1.411 4.895 1 98.25 228 GLY B N 1
ATOM 4010 C CA . GLY B 1 228 ? -1.122 1.222 6.273 1 98.25 228 GLY B CA 1
ATOM 4011 C C . GLY B 1 228 ? -1.501 2.518 6.961 1 98.25 228 GLY B C 1
ATOM 4012 O O . GLY B 1 228 ? -1.7 2.545 8.18 1 98.25 228 GLY B O 1
ATOM 4013 N N . ALA B 1 229 ? -1.629 3.6 6.203 1 98.81 229 ALA B N 1
ATOM 4014 C CA . ALA B 1 229 ? -1.942 4.891 6.809 1 98.81 229 ALA B CA 1
ATOM 4015 C C . ALA B 1 229 ? -3.383 4.926 7.312 1 98.81 229 ALA B C 1
ATOM 4017 O O . ALA B 1 229 ? -4.289 4.418 6.648 1 98.81 229 ALA B O 1
ATOM 4018 N N . ASN B 1 230 ? -3.594 5.594 8.438 1 98.69 230 ASN B N 1
ATOM 4019 C CA . ASN B 1 230 ? -4.91 5.734 9.055 1 98.69 230 ASN B CA 1
ATOM 4020 C C . ASN B 1 230 ? -5.469 7.141 8.859 1 98.69 230 ASN B C 1
ATOM 4022 O O . ASN B 1 230 ? -6.633 7.398 9.18 1 98.69 230 ASN B O 1
ATOM 4026 N N . MET B 1 231 ? -4.648 8.039 8.336 1 98.88 231 MET B N 1
ATOM 4027 C CA . MET B 1 231 ? -5.012 9.438 8.141 1 98.88 231 MET B CA 1
ATOM 4028 C C . MET B 1 231 ? -4.266 10.039 6.957 1 98.88 231 MET B C 1
ATOM 4030 O O . MET B 1 231 ? -3.076 9.773 6.77 1 98.88 231 MET B O 1
ATOM 4034 N N . ILE B 1 232 ? -4.988 10.789 6.113 1 98.94 232 ILE B N 1
ATOM 4035 C CA . ILE B 1 232 ? -4.402 11.531 5.004 1 98.94 232 ILE B CA 1
ATOM 4036 C C . ILE B 1 232 ? -4.633 13.031 5.207 1 98.94 232 ILE B C 1
ATOM 4038 O O . ILE B 1 232 ? -5.754 13.461 5.488 1 98.94 232 ILE B O 1
ATOM 4042 N N . GLU B 1 233 ? -3.584 13.773 5.168 1 98.94 233 GLU B N 1
ATOM 4043 C CA . GLU B 1 233 ? -3.67 15.227 5.195 1 98.94 233 GLU B CA 1
ATOM 4044 C C . GLU B 1 233 ? -3.141 15.836 3.898 1 98.94 233 GLU B C 1
ATOM 4046 O O . GLU B 1 233 ? -2.049 15.484 3.443 1 98.94 233 GLU B O 1
ATOM 4051 N N . LYS B 1 234 ? -3.914 16.672 3.277 1 98.5 234 LYS B N 1
ATOM 4052 C CA . LYS B 1 234 ? -3.553 17.344 2.027 1 98.5 234 LYS B CA 1
ATOM 4053 C C . LYS B 1 234 ? -3.859 18.828 2.086 1 98.5 234 LYS B C 1
ATOM 4055 O O . LYS B 1 234 ? -4.906 19.234 2.602 1 98.5 234 LYS B O 1
ATOM 4060 N N . HIS B 1 235 ? -2.945 19.641 1.523 1 98.44 235 HIS B N 1
ATOM 4061 C CA . HIS B 1 235 ? -3.258 21.047 1.321 1 98.44 235 HIS B CA 1
ATOM 4062 C C . HIS B 1 235 ? -4.418 21.219 0.344 1 98.44 235 HIS B C 1
ATOM 4064 O O . HIS B 1 235 ? -4.504 20.5 -0.654 1 98.44 235 HIS B O 1
ATOM 4070 N N . PHE B 1 236 ? -5.281 22.219 0.635 1 98.56 236 PHE B N 1
ATOM 4071 C CA . PHE B 1 236 ? -6.535 22.406 -0.089 1 98.56 236 PHE B CA 1
ATOM 4072 C C . PHE B 1 236 ? -6.68 23.844 -0.554 1 98.56 236 PHE B C 1
ATOM 4074 O O . PHE B 1 236 ? -6.223 24.781 0.12 1 98.56 236 PHE B O 1
ATOM 4081 N N . THR B 1 237 ? -7.301 24 -1.724 1 98.19 237 THR B N 1
ATOM 4082 C CA . THR B 1 237 ? -7.531 25.344 -2.244 1 98.19 237 THR B CA 1
ATOM 4083 C C . THR B 1 237 ? -8.766 25.359 -3.145 1 98.19 237 THR B C 1
ATOM 4085 O O . THR B 1 237 ? -9.164 24.328 -3.693 1 98.19 237 THR B O 1
ATOM 4088 N N . THR B 1 238 ? -9.352 26.547 -3.262 1 97 238 THR B N 1
ATOM 4089 C CA . THR B 1 238 ? -10.398 26.766 -4.254 1 97 238 THR B CA 1
ATOM 4090 C C . THR B 1 238 ? -9.875 27.641 -5.402 1 97 238 THR B C 1
ATOM 4092 O O . THR B 1 238 ? -10.625 27.969 -6.32 1 97 238 THR B O 1
ATOM 4095 N N . THR B 1 239 ? -8.531 27.953 -5.316 1 92.12 239 THR B N 1
ATOM 4096 C CA . THR B 1 239 ? -7.914 28.797 -6.32 1 92.12 239 THR B CA 1
ATOM 4097 C C . THR B 1 239 ? -6.582 28.219 -6.785 1 92.12 239 THR B C 1
ATOM 4099 O O . THR B 1 239 ? -5.531 28.828 -6.594 1 92.12 239 THR B O 1
ATOM 4102 N N . PRO B 1 240 ? -6.621 27.172 -7.531 1 83.31 240 PRO B N 1
ATOM 4103 C CA . PRO B 1 240 ? -5.383 26.469 -7.859 1 83.31 240 PRO B CA 1
ATOM 4104 C C . PRO B 1 240 ? -4.496 27.25 -8.828 1 83.31 240 PRO B C 1
ATOM 4106 O O . PRO B 1 240 ? -3.293 26.984 -8.914 1 83.31 240 PRO B O 1
ATOM 4109 N N . LYS B 1 241 ? -5.012 28.203 -9.453 1 82.25 241 LYS B N 1
ATOM 4110 C CA . LYS B 1 241 ? -4.254 28.984 -10.43 1 82.25 241 LYS B CA 1
ATOM 4111 C C . LYS B 1 241 ? -3.387 30.031 -9.734 1 82.25 241 LYS B C 1
ATOM 4113 O O . LYS B 1 241 ? -2.484 30.594 -10.352 1 82.25 241 LYS B O 1
ATOM 4118 N N . LEU B 1 242 ? -3.709 30.266 -8.477 1 83.69 242 LEU B N 1
ATOM 4119 C CA . LEU B 1 242 ? -2.896 31.219 -7.738 1 83.69 242 LEU B CA 1
ATOM 4120 C C . LEU B 1 242 ? -1.547 30.625 -7.367 1 83.69 242 LEU B C 1
ATOM 4122 O O . LEU B 1 242 ? -1.484 29.5 -6.844 1 83.69 242 LEU B O 1
ATOM 4126 N N . ARG B 1 243 ? -0.5 31.234 -7.715 1 81.62 243 ARG B N 1
ATOM 4127 C CA . ARG B 1 243 ? 0.849 30.75 -7.461 1 81.62 243 ARG B CA 1
ATOM 4128 C C . ARG B 1 243 ? 1.373 31.25 -6.121 1 81.62 243 ARG B C 1
ATOM 4130 O O . ARG B 1 243 ? 2.557 31.094 -5.812 1 81.62 243 ARG B O 1
ATOM 4137 N N . GLN B 1 244 ? 0.47 31.828 -5.379 1 84.75 244 GLN B N 1
ATOM 4138 C CA . GLN B 1 244 ? 0.837 32.312 -4.059 1 84.75 244 GLN B CA 1
ATOM 4139 C C . GLN B 1 244 ? 0.646 31.25 -2.992 1 84.75 244 GLN B C 1
ATOM 4141 O O . GLN B 1 244 ? -0.306 30.469 -3.055 1 84.75 244 GLN B O 1
ATOM 4146 N N . SER B 1 245 ? 1.616 31.297 -2.021 1 87.44 245 SER B N 1
ATOM 4147 C CA . SER B 1 245 ? 1.618 30.281 -0.965 1 87.44 245 SER B CA 1
ATOM 4148 C C . SER B 1 245 ? 1.657 28.875 -1.544 1 87.44 245 SER B C 1
ATOM 4150 O O . SER B 1 245 ? 2.418 28.609 -2.475 1 87.44 245 SER B O 1
ATOM 4152 N N . ASP B 1 246 ? 0.792 27.969 -0.894 1 89.81 246 ASP B N 1
ATOM 4153 C CA . ASP B 1 246 ? 0.828 26.562 -1.303 1 89.81 246 ASP B CA 1
ATOM 4154 C C . ASP B 1 246 ? -0.286 26.266 -2.301 1 89.81 246 ASP B C 1
ATOM 4156 O O . ASP B 1 246 ? -0.562 25.094 -2.588 1 89.81 246 ASP B O 1
ATOM 4160 N N . ASN B 1 247 ? -0.893 27.266 -2.873 1 89.31 247 ASN B N 1
ATOM 4161 C CA . ASN B 1 247 ? -2.037 27.078 -3.756 1 89.31 247 ASN B CA 1
ATOM 4162 C C . ASN B 1 247 ? -1.663 26.266 -4.992 1 89.31 247 ASN B C 1
ATOM 4164 O O . ASN B 1 247 ? -2.461 25.453 -5.473 1 89.31 247 ASN B O 1
ATOM 4168 N N . PHE B 1 248 ? -0.515 26.375 -5.434 1 88.38 248 PHE B N 1
ATOM 4169 C CA . PHE B 1 248 ? -0.13 25.844 -6.738 1 88.38 248 PHE B CA 1
ATOM 4170 C C . PHE B 1 248 ? -0.014 24.328 -6.699 1 88.38 248 PHE B C 1
ATOM 4172 O O . PHE B 1 248 ? -0.058 23.672 -7.738 1 88.38 248 PHE B O 1
ATOM 4179 N N . PHE B 1 249 ? 0.125 23.672 -5.535 1 91.75 249 PHE B N 1
ATOM 4180 C CA . PHE B 1 249 ? 0.185 22.219 -5.508 1 91.75 249 PHE B CA 1
ATOM 4181 C C . PHE B 1 249 ? -0.94 21.641 -4.652 1 91.75 249 PHE B C 1
ATOM 4183 O O . PHE B 1 249 ? -1.025 20.438 -4.461 1 91.75 249 PHE B O 1
ATOM 4190 N N . SER B 1 250 ? -1.766 22.562 -4.094 1 97.75 250 SER B N 1
ATOM 4191 C CA . SER B 1 250 ? -2.877 22.125 -3.252 1 97.75 250 SER B CA 1
ATOM 4192 C C . SER B 1 250 ? -3.986 21.484 -4.086 1 97.75 250 SER B C 1
ATOM 4194 O O . SER B 1 250 ? -4.148 21.812 -5.266 1 97.75 250 SER B O 1
ATOM 4196 N N . ILE B 1 251 ? -4.746 20.641 -3.559 1 98.19 251 ILE B N 1
ATOM 4197 C CA . ILE B 1 251 ? -5.801 19.938 -4.297 1 98.19 251 ILE B CA 1
ATOM 4198 C C . ILE B 1 251 ? -7.07 20.797 -4.297 1 98.19 251 ILE B C 1
ATOM 4200 O O . ILE B 1 251 ? -7.316 21.562 -3.361 1 98.19 251 ILE B O 1
ATOM 4204 N N . THR B 1 252 ? -7.848 20.609 -5.332 1 98.31 252 THR B N 1
ATOM 4205 C CA . THR B 1 252 ? -9.141 21.266 -5.516 1 98.31 252 THR B CA 1
ATOM 4206 C C . THR B 1 252 ? -10.258 20.438 -4.902 1 98.31 252 THR B C 1
ATOM 4208 O O . THR B 1 252 ? -10.039 19.312 -4.473 1 98.31 252 THR B O 1
ATOM 4211 N N . PRO B 1 253 ? -11.445 21.062 -4.801 1 98.69 253 PRO B N 1
ATOM 4212 C CA . PRO B 1 253 ? -12.578 20.281 -4.32 1 98.69 253 PRO B CA 1
ATOM 4213 C C . PRO B 1 253 ? -12.805 19.016 -5.133 1 98.69 253 PRO B C 1
ATOM 4215 O O . PRO B 1 253 ? -13.086 17.953 -4.562 1 98.69 253 PRO B O 1
ATOM 4218 N N . GLU B 1 254 ? -12.664 19.125 -6.41 1 98.5 254 GLU B N 1
ATOM 4219 C CA . GLU B 1 254 ? -12.812 17.953 -7.273 1 98.5 254 GLU B CA 1
ATOM 4220 C C . GLU B 1 254 ? -11.773 16.875 -6.945 1 98.5 254 GLU B C 1
ATOM 4222 O O . GLU B 1 254 ? -12.109 15.703 -6.816 1 98.5 254 GLU B O 1
ATOM 4227 N N . GLU B 1 255 ? -10.594 17.266 -6.809 1 98.69 255 GLU B N 1
ATOM 4228 C CA . GLU B 1 255 ? -9.516 16.328 -6.484 1 98.69 255 GLU B CA 1
ATOM 4229 C C . GLU B 1 255 ? -9.703 15.727 -5.094 1 98.69 255 GLU B C 1
ATOM 4231 O O . GLU B 1 255 ? -9.398 14.555 -4.871 1 98.69 255 GLU B O 1
ATOM 4236 N N . LEU B 1 256 ? -10.164 16.562 -4.164 1 98.88 256 LEU B N 1
ATOM 4237 C CA . LEU B 1 256 ? -10.477 16.016 -2.846 1 98.88 256 LEU B CA 1
ATOM 4238 C C . LEU B 1 256 ? -11.539 14.93 -2.945 1 98.88 256 LEU B C 1
ATOM 4240 O O . LEU B 1 256 ? -11.414 13.875 -2.318 1 98.88 256 LEU B O 1
ATOM 4244 N N . GLY B 1 257 ? -12.539 15.164 -3.721 1 98.88 257 GLY B N 1
ATOM 4245 C CA . GLY B 1 257 ? -13.539 14.133 -3.959 1 98.88 257 GLY B CA 1
ATOM 4246 C C . GLY B 1 257 ? -12.953 12.859 -4.539 1 98.88 257 GLY B C 1
ATOM 4247 O O . GLY B 1 257 ? -13.328 11.758 -4.133 1 98.88 257 GLY B O 1
ATOM 4248 N N . GLU B 1 258 ? -12.039 13.023 -5.48 1 98.81 258 GLU B N 1
ATOM 4249 C CA . GLU B 1 258 ? -11.352 11.883 -6.078 1 98.81 258 GLU B CA 1
ATOM 4250 C C . GLU B 1 258 ? -10.57 11.102 -5.023 1 98.81 258 GLU B C 1
ATOM 4252 O O . GLU B 1 258 ? -10.57 9.867 -5.031 1 98.81 258 GLU B O 1
ATOM 4257 N N . ILE B 1 259 ? -9.922 11.82 -4.148 1 98.88 259 ILE B N 1
ATOM 4258 C CA . ILE B 1 259 ? -9.148 11.188 -3.09 1 98.88 259 ILE B CA 1
ATOM 4259 C C . ILE B 1 259 ? -10.078 10.422 -2.15 1 98.88 259 ILE B C 1
ATOM 4261 O O . ILE B 1 259 ? -9.805 9.273 -1.805 1 98.88 259 ILE B O 1
ATOM 4265 N N . VAL B 1 260 ? -11.156 11.039 -1.774 1 98.88 260 VAL B N 1
ATOM 4266 C CA . VAL B 1 260 ? -12.109 10.391 -0.88 1 98.88 260 VAL B CA 1
ATOM 4267 C C . VAL B 1 260 ? -12.617 9.094 -1.51 1 98.88 260 VAL B C 1
ATOM 4269 O O . VAL B 1 260 ? -12.602 8.039 -0.87 1 98.88 260 VAL B O 1
ATOM 4272 N N . PHE B 1 261 ? -12.969 9.18 -2.777 1 98.75 261 PHE B N 1
ATOM 4273 C CA . PHE B 1 261 ? -13.469 8.008 -3.488 1 98.75 261 PHE B CA 1
ATOM 4274 C C . PHE B 1 261 ? -12.414 6.914 -3.551 1 98.75 261 PHE B C 1
ATOM 4276 O O . PHE B 1 261 ? -12.68 5.762 -3.201 1 98.75 261 PHE B O 1
ATOM 4283 N N . ALA B 1 262 ? -11.25 7.215 -3.975 1 98.81 262 ALA B N 1
ATOM 4284 C CA . ALA B 1 262 ? -10.164 6.25 -4.145 1 98.81 262 ALA B CA 1
ATOM 4285 C C . ALA B 1 262 ? -9.781 5.609 -2.812 1 98.81 262 ALA B C 1
ATOM 4287 O O . ALA B 1 262 ? -9.555 4.402 -2.738 1 98.81 262 ALA B O 1
ATOM 4288 N N . VAL B 1 263 ? -9.695 6.441 -1.767 1 98.88 263 VAL B N 1
ATOM 4289 C CA . VAL B 1 263 ? -9.32 5.953 -0.443 1 98.88 263 VAL B CA 1
ATOM 4290 C C . VAL B 1 263 ? -10.359 4.945 0.047 1 98.88 263 VAL B C 1
ATOM 4292 O O . VAL B 1 263 ? -10 3.867 0.532 1 98.88 263 VAL B O 1
ATOM 4295 N N . ARG B 1 264 ? -11.633 5.277 -0.094 1 98.75 264 ARG B N 1
ATOM 4296 C CA . ARG B 1 264 ? -12.688 4.363 0.334 1 98.75 264 ARG B CA 1
ATOM 4297 C C . ARG B 1 264 ? -12.648 3.068 -0.471 1 98.75 264 ARG B C 1
ATOM 4299 O O . ARG B 1 264 ? -12.836 1.982 0.081 1 98.75 264 ARG B O 1
ATOM 4306 N N . GLN B 1 265 ? -12.391 3.152 -1.74 1 98.56 265 GLN B N 1
ATOM 4307 C CA . GLN B 1 265 ? -12.273 1.973 -2.59 1 98.56 265 GLN B CA 1
ATOM 4308 C C . GLN B 1 265 ? -11.117 1.085 -2.145 1 98.56 265 GLN B C 1
ATOM 4310 O O . GLN B 1 265 ? -11.281 -0.127 -1.986 1 98.56 265 GLN B O 1
ATOM 4315 N N . VAL B 1 266 ? -9.953 1.633 -1.938 1 98.81 266 VAL B N 1
ATOM 4316 C CA . VAL B 1 266 ? -8.773 0.878 -1.534 1 98.81 266 VAL B CA 1
ATOM 4317 C C . VAL B 1 266 ? -9.008 0.238 -0.168 1 98.81 266 VAL B C 1
ATOM 4319 O O . VAL B 1 266 ? -8.617 -0.909 0.063 1 98.81 266 VAL B O 1
ATOM 4322 N N . GLU B 1 267 ? -9.656 0.986 0.701 1 98.56 267 GLU B N 1
ATOM 4323 C CA . GLU B 1 267 ? -9.992 0.413 2.002 1 98.56 267 GLU B CA 1
ATOM 4324 C C . GLU B 1 267 ? -10.805 -0.865 1.851 1 98.56 267 GLU B C 1
ATOM 4326 O O . GLU B 1 267 ? -10.562 -1.851 2.549 1 98.56 267 GLU B O 1
ATOM 4331 N N . ARG B 1 268 ? -11.727 -0.819 0.951 1 98.12 268 ARG B N 1
ATOM 4332 C CA . ARG B 1 268 ? -12.539 -2.008 0.692 1 98.12 268 ARG B CA 1
ATOM 4333 C C . ARG B 1 268 ? -11.672 -3.148 0.163 1 98.12 268 ARG B C 1
ATOM 4335 O O . ARG B 1 268 ? -11.859 -4.305 0.548 1 98.12 268 ARG B O 1
ATOM 4342 N N . TRP B 1 269 ? -10.758 -2.873 -0.694 1 98.56 269 TRP B N 1
ATOM 4343 C CA . TRP B 1 269 ? -9.914 -3.885 -1.315 1 98.56 269 TRP B CA 1
ATOM 4344 C C . TRP B 1 269 ? -8.906 -4.441 -0.313 1 98.56 269 TRP B C 1
ATOM 4346 O O . TRP B 1 269 ? -8.492 -5.598 -0.421 1 98.56 269 TRP B O 1
ATOM 4356 N N . MET B 1 270 ? -8.508 -3.623 0.658 1 98.25 270 MET B N 1
ATOM 4357 C CA . MET B 1 270 ? -7.59 -4.059 1.706 1 98.25 270 MET B CA 1
ATOM 4358 C C . MET B 1 270 ? -8.242 -5.113 2.594 1 98.25 270 MET B C 1
ATOM 4360 O O . MET B 1 270 ? -7.582 -6.066 3.021 1 98.25 270 MET B O 1
ATOM 4364 N N . GLY B 1 271 ? -9.547 -4.973 2.883 1 96.88 271 GLY B N 1
ATOM 4365 C CA . GLY B 1 271 ? -10.25 -5.914 3.736 1 96.88 271 GLY B CA 1
ATOM 4366 C C . GLY B 1 271 ? -9.82 -5.848 5.188 1 96.88 271 GLY B C 1
ATOM 4367 O O . GLY B 1 271 ? -9.312 -4.82 5.645 1 96.88 271 GLY B O 1
ATOM 4368 N N . ASP B 1 272 ? -10.102 -6.906 5.988 1 92.88 272 ASP B N 1
ATOM 4369 C CA . ASP B 1 272 ? -9.836 -6.883 7.422 1 92.88 272 ASP B CA 1
ATOM 4370 C C . ASP B 1 272 ? -8.594 -7.699 7.77 1 92.88 272 ASP B C 1
ATOM 4372 O O . ASP B 1 272 ? -8.156 -7.723 8.922 1 92.88 272 ASP B O 1
ATOM 4376 N N . GLY B 1 273 ? -8.008 -8.383 6.781 1 90.25 273 GLY B N 1
ATOM 4377 C CA . GLY B 1 273 ? -6.738 -9.062 6.98 1 90.25 273 GLY B CA 1
ATOM 4378 C C . GLY B 1 273 ? -6.895 -10.43 7.633 1 90.25 273 GLY B C 1
ATOM 4379 O O . GLY B 1 273 ? -5.902 -11.086 7.945 1 90.25 273 GLY B O 1
ATOM 4380 N N . ALA B 1 274 ? -8.109 -10.898 7.785 1 88.56 274 ALA B N 1
ATOM 4381 C CA . ALA B 1 274 ? -8.336 -12.188 8.438 1 88.56 274 ALA B CA 1
ATOM 4382 C C . ALA B 1 274 ? -7.898 -13.344 7.539 1 88.56 274 ALA B C 1
ATOM 4384 O O . ALA B 1 274 ? -8.125 -13.312 6.324 1 88.56 274 ALA B O 1
ATOM 4385 N N . PHE B 1 275 ? -7.23 -14.352 8.164 1 89.06 275 PHE B N 1
ATOM 4386 C CA . PHE B 1 275 ? -6.832 -15.547 7.43 1 89.06 275 PHE B CA 1
ATOM 4387 C C . PHE B 1 275 ? -7.992 -16.531 7.316 1 89.06 275 PHE B C 1
ATOM 4389 O O . PHE B 1 275 ? -8.969 -16.422 8.062 1 89.06 275 PHE B O 1
ATOM 4396 N N . GLY B 1 276 ? -7.812 -17.422 6.383 1 88.25 276 GLY B N 1
ATOM 4397 C CA . GLY B 1 276 ? -8.812 -18.469 6.227 1 88.25 276 GLY B CA 1
ATOM 4398 C C . GLY B 1 276 ? -9.609 -18.344 4.941 1 88.25 276 GLY B C 1
ATOM 4399 O O . GLY B 1 276 ? -9.422 -17.391 4.18 1 88.25 276 GLY B O 1
ATOM 4400 N N . MET B 1 277 ? -10.484 -19.25 4.859 1 90.31 277 MET B N 1
ATOM 4401 C CA . MET B 1 277 ? -11.266 -19.359 3.627 1 90.31 277 MET B CA 1
ATOM 4402 C C . MET B 1 277 ? -12.398 -18.344 3.615 1 90.31 277 MET B C 1
ATOM 4404 O O . MET B 1 277 ? -13.133 -18.203 4.602 1 90.31 277 MET B O 1
ATOM 4408 N N . GLN B 1 278 ? -12.445 -17.609 2.521 1 92.19 278 GLN B N 1
ATOM 4409 C CA . GLN B 1 278 ? -13.578 -16.719 2.311 1 92.19 278 GLN B CA 1
ATOM 4410 C C . GLN B 1 278 ? -14.742 -17.469 1.66 1 92.19 278 GLN B C 1
ATOM 4412 O O . GLN B 1 278 ? -14.555 -18.531 1.055 1 92.19 278 GLN B O 1
ATOM 4417 N N . GLU B 1 279 ? -15.922 -16.844 1.773 1 91.5 279 GLU B N 1
ATOM 4418 C CA . GLU B 1 279 ? -17.094 -17.438 1.155 1 91.5 279 GLU B CA 1
ATOM 4419 C C . GLU B 1 279 ? -16.906 -17.609 -0.35 1 91.5 279 GLU B C 1
ATOM 4421 O O . GLU B 1 279 ? -17.312 -18.625 -0.922 1 91.5 279 GLU B O 1
ATOM 4426 N N . THR B 1 280 ? -16.234 -16.656 -0.92 1 91.56 280 THR B N 1
ATOM 4427 C CA . THR B 1 280 ? -16.062 -16.656 -2.369 1 91.56 280 THR B CA 1
ATOM 4428 C C . THR B 1 280 ? -15.125 -17.766 -2.812 1 91.56 280 THR B C 1
ATOM 4430 O O . THR B 1 280 ? -15.062 -18.094 -3.998 1 91.56 280 THR B O 1
ATOM 4433 N N . GLU B 1 281 ? -14.391 -18.406 -1.865 1 93.62 281 GLU B N 1
ATOM 4434 C CA . GLU B 1 281 ? -13.422 -19.453 -2.17 1 93.62 281 GLU B CA 1
ATOM 4435 C C . GLU B 1 281 ? -14.008 -20.844 -1.931 1 93.62 281 GLU B C 1
ATOM 4437 O O . GLU B 1 281 ? -13.383 -21.859 -2.262 1 93.62 281 GLU B O 1
ATOM 4442 N N . GLU B 1 282 ? -15.164 -20.953 -1.336 1 90 282 GLU B N 1
ATOM 4443 C CA . GLU B 1 282 ? -15.703 -22.203 -0.808 1 90 282 GLU B CA 1
ATOM 4444 C C . GLU B 1 282 ? -15.773 -23.281 -1.891 1 90 282 GLU B C 1
ATOM 4446 O O . GLU B 1 282 ? -15.5 -24.453 -1.629 1 90 282 GLU B O 1
ATOM 4451 N N . TYR B 1 283 ? -16.141 -22.859 -3.049 1 85.88 283 TYR B N 1
ATOM 4452 C CA . TYR B 1 283 ? -16.297 -23.828 -4.129 1 85.88 283 TYR B CA 1
ATOM 4453 C C . TYR B 1 283 ? -14.969 -24.438 -4.52 1 85.88 283 TYR B C 1
ATOM 4455 O O . TYR B 1 283 ? -14.922 -25.516 -5.105 1 85.88 283 TYR B O 1
ATOM 4463 N N . MET B 1 284 ? -13.859 -23.797 -4.191 1 87.94 284 MET B N 1
ATOM 4464 C CA . MET B 1 284 ? -12.523 -24.266 -4.555 1 87.94 284 MET B CA 1
ATOM 4465 C C . MET B 1 284 ? -12.039 -25.328 -3.561 1 87.94 284 MET B C 1
ATOM 4467 O O . MET B 1 284 ? -11.062 -26.031 -3.828 1 87.94 284 MET B O 1
ATOM 4471 N N . TYR B 1 285 ? -12.703 -25.391 -2.473 1 83.62 285 TYR B N 1
ATOM 4472 C CA . TYR B 1 285 ? -12.281 -26.344 -1.438 1 83.62 285 TYR B CA 1
ATOM 4473 C C . TYR B 1 285 ? -12.305 -27.766 -1.962 1 83.62 285 TYR B C 1
ATOM 4475 O O . TYR B 1 285 ? -11.516 -28.609 -1.522 1 83.62 285 TYR B O 1
ATOM 4483 N N . ALA B 1 286 ? -13.18 -27.984 -2.908 1 81.69 286 ALA B N 1
ATOM 4484 C CA . ALA B 1 286 ? -13.312 -29.328 -3.484 1 81.69 286 ALA B CA 1
ATOM 4485 C C . ALA B 1 286 ? -12.023 -29.75 -4.18 1 81.69 286 ALA B C 1
ATOM 4487 O O . ALA B 1 286 ? -11.773 -30.938 -4.367 1 81.69 286 ALA B O 1
ATOM 4488 N N . PHE B 1 287 ? -11.156 -28.766 -4.539 1 84.56 287 PHE B N 1
ATOM 4489 C CA . PHE B 1 287 ? -9.922 -29.062 -5.262 1 84.56 287 PHE B CA 1
ATOM 4490 C C . PHE B 1 287 ? -8.789 -29.359 -4.293 1 84.56 287 PHE B C 1
ATOM 4492 O O . PHE B 1 287 ? -7.742 -29.875 -4.699 1 84.56 287 PHE B O 1
ATOM 4499 N N . ARG B 1 288 ? -9.008 -29.094 -3.041 1 84.38 288 ARG B N 1
ATOM 4500 C CA . ARG B 1 288 ? -7.934 -29.234 -2.059 1 84.38 288 ARG B CA 1
ATOM 4501 C C . ARG B 1 288 ? -7.598 -30.703 -1.821 1 84.38 288 ARG B C 1
ATOM 4503 O O . ARG B 1 288 ? -8.492 -31.531 -1.736 1 84.38 288 ARG B O 1
ATOM 4510 N N . ARG B 1 289 ? -6.32 -30.953 -1.78 1 82.69 289 ARG B N 1
ATOM 4511 C CA . ARG B 1 289 ? -5.852 -32.312 -1.517 1 82.69 289 ARG B CA 1
ATOM 4512 C C . ARG B 1 289 ? -5.148 -32.406 -0.166 1 82.69 289 ARG B C 1
ATOM 4514 O O . ARG B 1 289 ? -4.477 -31.453 0.248 1 82.69 289 ARG B O 1
ATOM 4521 N N . HIS B 1 290 ? -5.398 -33.469 0.562 1 76.19 290 HIS B N 1
ATOM 4522 C CA . HIS B 1 290 ? -4.766 -33.75 1.843 1 76.19 290 HIS B CA 1
ATOM 4523 C C . HIS B 1 290 ? -4.102 -35.125 1.83 1 76.19 290 HIS B C 1
ATOM 4525 O O . HIS B 1 290 ? -4.762 -36.125 2.072 1 76.19 290 HIS B O 1
ATOM 4531 N N . THR B 1 291 ? -2.902 -35.125 1.203 1 73.81 291 THR B N 1
ATOM 4532 C CA . THR B 1 291 ? -2.227 -36.438 1.141 1 73.81 291 THR B CA 1
ATOM 4533 C C . THR B 1 291 ? -1.066 -36.469 2.131 1 73.81 291 THR B C 1
ATOM 4535 O O . THR B 1 291 ? -0.449 -35.469 2.424 1 73.81 291 THR B O 1
ATOM 4538 N N . GLU B 1 292 ? -0.883 -37.531 2.914 1 75.06 292 GLU B N 1
ATOM 4539 C CA . GLU B 1 292 ? 0.148 -37.75 3.926 1 75.06 292 GLU B CA 1
ATOM 4540 C C . GLU B 1 292 ? 1.484 -38.125 3.287 1 75.06 292 GLU B C 1
ATOM 4542 O O . GLU B 1 292 ? 1.521 -38.75 2.223 1 75.06 292 GLU B O 1
#

pLDDT: mean 93.65, std 11.52, range [21.0, 98.94]

Solvent-accessible surface area (backbone atoms only — not comparable to full-atom values): 29709 Å² total; per-residue (Å²): 132,84,70,82,56,68,73,74,55,41,68,42,63,48,72,92,45,55,28,10,88,95,42,68,59,40,37,31,36,27,37,60,62,49,40,57,47,35,68,68,49,41,52,48,43,55,53,41,39,50,74,31,60,41,61,31,38,32,46,61,36,56,49,47,84,57,54,43,55,52,86,84,25,91,56,19,58,61,51,28,64,63,48,42,71,36,50,64,54,70,66,56,46,49,50,51,52,52,50,37,52,72,72,67,50,53,47,29,30,28,47,51,33,70,68,26,43,55,51,41,54,75,74,56,42,42,32,39,34,41,52,33,46,43,54,56,17,47,44,58,50,49,60,52,37,71,70,59,45,34,34,37,35,32,44,17,55,34,39,69,67,45,51,51,53,44,52,48,55,30,52,77,58,70,27,53,53,35,45,20,44,38,52,58,24,90,64,26,59,58,64,67,51,31,47,37,34,44,48,53,46,53,74,74,40,80,37,25,35,19,35,42,49,39,39,62,75,58,73,58,62,39,39,42,44,43,31,59,34,19,31,40,34,35,46,32,28,86,49,52,82,40,78,55,81,60,14,60,43,23,36,38,46,69,47,42,32,50,38,49,51,45,38,56,52,46,51,40,24,25,48,88,36,74,76,37,63,49,81,76,26,53,82,49,55,74,66,44,42,80,42,114,132,85,70,82,57,65,73,74,56,42,68,42,62,49,70,91,45,55,29,12,85,96,44,68,58,39,36,30,36,27,37,60,62,48,39,58,48,35,66,68,50,41,51,49,42,53,52,42,39,50,74,32,60,41,61,31,37,32,45,60,36,56,48,47,82,57,53,42,55,52,87,84,25,91,58,20,58,61,53,29,66,64,46,42,72,36,51,63,53,70,68,54,47,47,50,49,52,50,51,36,51,72,73,68,49,52,47,28,31,28,46,51,32,71,67,27,42,54,49,43,54,74,73,59,41,40,32,39,34,40,52,34,46,43,54,57,18,46,44,57,50,50,59,51,37,71,69,60,46,34,35,37,34,33,44,17,55,34,37,68,67,45,51,49,50,43,53,47,55,29,52,76,58,71,25,53,53,34,44,20,44,36,54,59,24,90,66,27,59,58,63,68,52,32,49,38,33,44,49,51,47,53,74,74,40,80,37,26,36,20,35,43,50,38,39,61,76,58,73,61,62,41,40,41,45,44,32,61,33,19,31,42,34,35,45,34,32,87,48,52,86,40,76,56,80,61,15,59,42,24,34,39,46,68,47,42,32,51,38,49,50,45,38,56,50,46,50,42,24,24,47,87,34,74,77,37,63,49,81,77,27,55,80,49,55,74,67,44,42,79,42,114

Secondary structure (DSSP, 8-state):
-----------EEETTEEESTTSPPEEEEE-TTTTTT-HHHHHHHHHHHHHHT-SEEEEEE--HHHHS-TTT-TTHHHHHHHHGGGPPPHHHHHHHHHHHHHHT--EEEEE-SHHHHHHHHHTT-SSEEE-GGGTT-HHHHHHHHTT-S-EEEE-TT--HHHHHHHHHHHHHTT--EEEEEE---SSBPGGG--THHHHHHHHH-SS-EEEEE-BSSSSHHHHHHHHT-SEEEEEB-S-TT--STTGGGSBPHHHHHHHHHHHHHHHHHH-----S--GGGGGGGGG-----/-----------EEETTEEESTTSPPEEEEE-TTTTTT-HHHHHHHHHHHHHHT-SEEEEEE--HHHHS-TTT-TTHHHHHHHHGGGPPPHHHHHHHHHHHHHHT--EEEEE-SHHHHHHHHHTT-SSEEE-GGGTT-HHHHHHHHTT-S-EEEE-TT--HHHHHHHHHHHHHTT--EEEEEE---SSBPGGG--THHHHHHHHH-SS-EEEEE-BSSSSHHHHHHHHT-SEEEEEB-S-TT--STTGGGSBPHHHHHHHHHHHHHHHHHH-----S--GGGGGGGGG-----

Radius of gyration: 27.17 Å; Cα contacts (8 Å, |Δi|>4): 1280; chains: 2; bounding box: 49×81×61 Å